Protein AF-0000000078266467 (afdb_homodimer)

Nearest PDB structures (foldseek):
  6rvz-assembly1_A  TM=5.911E-01  e=1.917E-14  Homo sapiens
  7ax1-assembly1_A  TM=6.510E-01  e=7.847E-13  Homo sapiens
  6rw0-assembly1_A  TM=5.484E-01  e=8.777E-14  Homo sapiens
  8j2f-assembly1_B  TM=6.437E-01  e=7.528E-11  Homo sapiens
  9dp4-assembly2_B  TM=6.096E-01  e=1.593E-08  Homo sapiens

Solvent-accessible surface area (backbone atoms only — not comparable to full-atom values): 32450 Å² to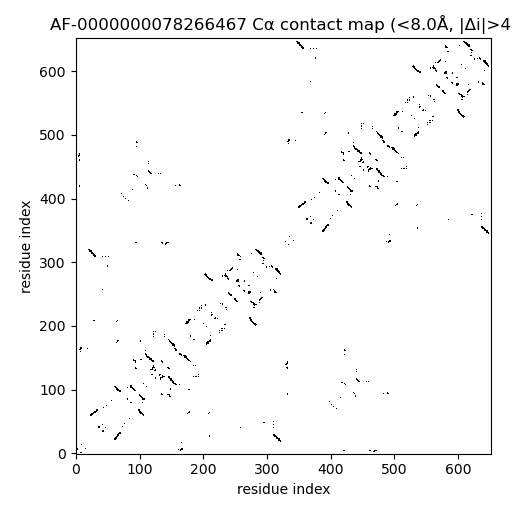tal; per-residue (Å²): 139,84,64,46,54,44,43,33,70,60,81,42,74,66,47,42,54,63,68,55,54,67,43,34,33,32,35,32,46,54,58,40,53,74,74,33,65,80,37,77,85,55,15,57,89,72,18,50,66,30,49,52,48,47,46,64,70,69,56,48,41,34,36,33,37,24,42,46,29,46,65,71,58,40,44,51,50,51,45,54,41,38,75,72,47,29,45,72,52,70,32,59,33,34,60,34,81,78,38,37,17,32,33,42,32,32,30,45,64,39,42,33,80,25,34,36,38,30,33,10,39,31,40,41,57,84,46,58,73,72,52,9,24,40,58,27,32,77,75,35,52,82,39,69,41,30,30,38,33,33,38,36,32,34,40,32,32,51,68,92,62,51,10,13,31,36,47,74,77,47,61,38,35,40,31,24,31,52,47,45,84,53,61,72,52,27,55,46,37,41,53,36,50,20,50,51,55,56,64,48,92,63,33,42,38,37,40,28,28,41,51,58,31,38,68,93,71,51,12,66,63,50,53,46,48,38,35,49,27,26,42,75,57,54,24,42,62,48,42,54,56,33,22,29,68,78,79,59,44,80,43,54,32,31,35,40,35,44,94,85,40,92,79,35,42,55,89,91,48,75,34,36,40,27,43,41,38,35,37,23,43,37,40,43,80,64,59,45,29,30,52,60,67,41,61,46,90,76,61,70,92,60,83,50,74,85,53,36,51,30,41,37,38,34,39,35,39,35,31,30,71,49,82,74,82,128,133,87,60,44,58,41,46,35,68,60,80,43,72,66,46,41,55,64,70,54,53,66,43,34,33,34,36,32,45,54,58,40,53,75,74,33,65,79,36,78,81,53,16,58,90,72,20,53,65,31,47,54,48,48,47,65,69,71,55,49,42,34,37,32,35,25,41,45,28,45,66,72,58,41,44,50,51,51,44,53,40,39,74,73,48,29,45,73,52,71,32,59,31,35,58,34,81,77,40,38,16,32,34,42,34,32,31,44,65,40,42,34,77,25,34,38,38,29,33,8,41,31,41,41,58,84,46,58,74,70,52,10,24,40,57,26,32,78,76,35,57,80,41,70,40,31,30,37,31,31,38,34,31,34,40,32,30,52,66,92,63,51,11,13,32,34,45,74,76,47,61,38,36,41,32,24,31,54,46,46,83,53,61,72,52,26,54,47,38,41,54,37,50,20,49,51,54,58,63,49,92,63,33,42,37,38,40,28,28,41,52,58,29,38,67,93,70,51,11,65,64,49,53,46,48,37,36,50,28,26,42,75,56,54,23,42,63,47,43,54,56,32,21,30,66,77,80,59,44,80,41,53,33,31,34,40,35,45,92,86,40,93,78,34,43,56,88,93,49,75,34,38,39,28,43,39,38,36,37,24,42,36,42,43,80,64,58,45,28,29,51,58,68,41,62,47,88,75,61,68,91,61,81,50,72,85,52,37,51,31,42,36,39,35,39,35,38,34,31,29,73,49,81,74,84,126

Organism: NCBI:txid1605721

Radius of gyration: 24.85 Å; Cα contacts (8 Å, |Δi|>4): 1658; chains: 2; bounding box: 68×70×61 Å

Secondary structure (DSSP, 8-state):
----TTEEE--SHHHHHHHT--EEEEEEE----GGGGGSTTT-GGGTHHHHHHHHHHH--SEEEEE----HHHHHHHHHHHHHTTEEEEEEESSSSTT--EEEEEEETTTEEEEEEEEEETTS-TTS-HHHHTS---SS-TT----EEEEEEEEEB--GGGTTPEEES--EEEEEEEE--SSHHHHHHHHHHHHHHHHH-SSS-EEEEEE----GGGTHHHHHHHHHHHHHHTT-EEE-SEEEETTT--EEE-SB---TT-TTPPPTTSPPB--EEEEE-TTEEEEEEEE------SSPPSS--GGG-SSSBPPEEEEEEEPPP--/----TTEEE--SHHHHHHHT--EEEEEEE----GGGGGSTTT-HHHHHHHHHHHHHHH--SEEEEE----HHHHHHHHHHHHHTTEEEEEEESSSSTT--EEEEEEETTTEEEEEEEEEETTS-TTS-HHHHTS---SS-TT----EEEEEEEEEB--GGGTTPEEES--EEEEEEEE--SSHHHHHHHHHHHHHHHHH-SSS-EEEEEE----GGGTHHHHHHHHHHHHHHTT-EEE-SEEEETTT--EEE-SB---TT-TTPPPTTSPPB--EEEEE-TTEEEEEEEE------SSPPSS--GGG-SSSBPPEEEEEEEPP---

pLDDT: mean 92.35, std 10.46, range [25.64, 99.0]

Foldseek 3Di:
DPPPPQEDECPDPVQVVQVFDWFKEKEDALAPAPVLCVDPLQRLVNQLVLVLVVCLVVVGQKYKYWQQWDPVSVVVNQVSCVVSQKHKDWDFQADDHRGIIIMMIGRNLFKDWDDKAWAFLQFCNPDPRVRRRHHDHPQDNPDSTWTKIKTKIWTFGGVVSPRHAYVVTDIAIEIEIEFDPPLRRLLSSLVSLLVVLLPDPDQRYKHKYQSVLFPVRCSVVSVVSNQVSQVVQVWGKDQQWAAAPVPRHIAGAWAQDEPPDPPHDDVVDHHGRRIMMIGGNQKDKDHKYWYQWLSDVVTDPDRDCSRHSHRTTMIMIIITGDDDDD/DPPPVQEDECDDPVSVVQLFDWFKEKEDALAPAPVLCVDPLQRLVNQLVLVLVVCLVVVGQKYKYWQQWDPVSVVVNQVSCVVSQKDKDWDFQADDHRGIIIMMIGRPLFKDWDDKAWAFLQFCNPDPRVRRRHHDHPQDNPDSTKTKIKTKIWTFGGVVSPRHAYVVTDIAIEIEIEFDPPLRRLLSSLVSLLVVLLPDPDQRYKHKYQSVLFPVRCSVVSVVSNQVSQVVQVWGKDQQWAAAPVPRHIAGAWAQDEPPDPPHDDVVDHHGRRIMMIGGNQKDKDHKYWYQWLSDVVTDPDRDCSRHSHRTTMIMIIITGDDDDD

InterPro domains:
  IPR005135 Endonuclease/exonuclease/phosphatase [PF03372] (26-312)
  IPR036691 Endonuclease/exonuclease/phosphatase superfamily [G3DSA:3.60.10.10] (23-321)
  IPR036691 Endonuclease/exonuclease/phosphatase superfamily [SSF56219] (25-319)

Sequence (652 aa):
MQNQNLHAYVDTPQAEALADAPIVLMQWNVDDAVREEQFEQSRWANRIDRILAYIALVRPAILCLEEVTQRAHRTQLIAGLSALGYDSTYGRRNSTPGATSNLIAWDASRFYLCWTENVQLLGEPEGDRDVRTLPADNVNAAGWGCNLLVARLAECAPPELGGRLWVPPRLITVGAAHFPIHIPSRNASFDALAQWIASQPGGDWIAAGDLNAFENQGGAQQVAKIAAAALEAGGTVVGEEGVSDQSRAPMRGTFFGFDHDRFRFPLGGPLDPLDYVAVGPAFEVGQVAFGTRSMLVPEPPEFSTTSLPSDHLPVIVTIARRPVPQMQNQNLHAYVDTPQAEALADAPIVLMQWNVDDAVREEQFEQSRWANRIDRILAYIALVRPAILCLEEVTQRAHRTQLIAGLSALGYDSTYGRRNSTPGATSNLIAWDASRFYLCWTENVQLLGEPEGDRDVRTLPADNVNAAGWGCNLLVARLAECAPPELGGRLWVPPRLITVGAAHFPIHIPSRNASFDALAQWIASQPGGDWIAAGDLNAFENQGGAQQVAKIAAAALEAGGTVVGEEGVSDQSRAPMRGTFFGFDHDRFRFPLGGPLDPLDYVAVGPAFEVGQVAFGTRSMLVPEPPEFSTTSLPSDHLPVIVTIARRPVPQ

Structure (mmCIF, N/CA/C/O backbone):
data_AF-0000000078266467-model_v1
#
loop_
_entity.id
_entity.type
_entity.pdbx_description
1 polymer Exonuclease-endonuclease-phosphatase
#
loop_
_atom_site.group_PDB
_atom_site.id
_atom_site.type_symbol
_atom_site.label_atom_id
_atom_site.label_alt_id
_atom_site.label_comp_id
_atom_site.label_asym_id
_atom_site.label_entity_id
_atom_site.label_seq_id
_atom_site.pdbx_PDB_ins_code
_atom_site.Cartn_x
_atom_site.Cartn_y
_atom_site.Cartn_z
_atom_site.occupancy
_atom_site.B_iso_or_equiv
_atom_site.auth_seq_id
_atom_site.auth_comp_id
_atom_site.auth_asym_id
_atom_site.auth_atom_id
_atom_site.pdbx_PDB_model_num
ATOM 1 N N . MET A 1 1 ? -33.531 -3.863 12.117 1 25.64 1 MET A N 1
ATOM 2 C CA . MET A 1 1 ? -33.094 -2.961 13.188 1 25.64 1 MET A CA 1
ATOM 3 C C . MET A 1 1 ? -31.625 -2.652 13.086 1 25.64 1 MET A C 1
ATOM 5 O O . MET A 1 1 ? -31.219 -1.487 13.109 1 25.64 1 MET A O 1
ATOM 9 N N . GLN A 1 2 ? -30.625 -3.629 13.516 1 33.38 2 GLN A N 1
ATOM 10 C CA . GLN A 1 2 ? -29.266 -3.551 14.023 1 33.38 2 GLN A CA 1
ATOM 11 C C . GLN A 1 2 ? -28.25 -3.457 12.883 1 33.38 2 GLN A C 1
ATOM 13 O O . GLN A 1 2 ? -27.469 -4.383 12.656 1 33.38 2 GLN A O 1
ATOM 18 N N . ASN A 1 3 ? -28.516 -3.197 11.68 1 41.91 3 ASN A N 1
ATOM 19 C CA . ASN A 1 3 ? -27.562 -2.924 10.617 1 41.91 3 ASN A CA 1
ATOM 20 C C . ASN A 1 3 ? -26.469 -1.958 11.086 1 41.91 3 ASN A C 1
ATOM 22 O O . ASN A 1 3 ? -26.734 -0.766 11.266 1 41.91 3 ASN A O 1
ATOM 26 N N . GLN A 1 4 ? -25.578 -2.414 11.867 1 54.97 4 GLN A N 1
ATOM 27 C CA . GLN A 1 4 ? -24.469 -1.522 12.195 1 54.97 4 GLN A CA 1
ATOM 28 C C . GLN A 1 4 ? -23.766 -1.014 10.938 1 54.97 4 GLN A C 1
ATOM 30 O O . GLN A 1 4 ? -23.609 -1.758 9.961 1 54.97 4 GLN A O 1
ATOM 35 N N . ASN A 1 5 ? -23.734 0.317 10.68 1 71.81 5 ASN A N 1
ATOM 36 C CA . ASN A 1 5 ? -23.5 1.114 9.477 1 71.81 5 ASN A CA 1
ATOM 37 C C . ASN A 1 5 ? -22.406 0.51 8.602 1 71.81 5 ASN A C 1
ATOM 39 O O . ASN A 1 5 ? -22.594 0.317 7.402 1 71.81 5 ASN A O 1
ATOM 43 N N . LEU A 1 6 ? -21.469 -0.157 9.273 1 90.69 6 LEU A N 1
ATOM 44 C CA . LEU A 1 6 ? -20.344 -0.593 8.438 1 90.69 6 LEU A CA 1
ATOM 45 C C . LEU A 1 6 ? -20.25 -2.115 8.406 1 90.69 6 LEU A C 1
ATOM 47 O O . LEU A 1 6 ? -19.297 -2.672 7.859 1 90.69 6 LEU A O 1
ATOM 51 N N . HIS A 1 7 ? -21.469 -2.863 8.891 1 89.38 7 HIS A N 1
ATOM 52 C CA . HIS A 1 7 ? -21.391 -4.316 9 1 89.38 7 HIS A CA 1
ATOM 53 C C . HIS A 1 7 ? -22.625 -4.977 8.398 1 89.38 7 HIS A C 1
ATOM 55 O O . HIS A 1 7 ? -23.734 -4.477 8.547 1 89.38 7 HIS A O 1
ATOM 61 N N . ALA A 1 8 ? -22.359 -6.02 7.719 1 85.38 8 ALA A N 1
ATOM 62 C CA . ALA A 1 8 ? -23.406 -6.871 7.164 1 85.38 8 ALA A CA 1
ATOM 63 C C . ALA A 1 8 ? -23.391 -8.25 7.816 1 85.38 8 ALA A C 1
ATOM 65 O O . ALA A 1 8 ? -22.391 -8.969 7.73 1 85.38 8 ALA A O 1
ATOM 66 N N . TYR A 1 9 ? -24.5 -8.625 8.305 1 84 9 TYR A N 1
ATOM 67 C CA . TYR A 1 9 ? -24.578 -9.906 9.008 1 84 9 TYR A CA 1
ATOM 68 C C . TYR A 1 9 ? -24.969 -11.023 8.047 1 84 9 TYR A C 1
ATOM 70 O O . TYR A 1 9 ? -25.844 -10.836 7.191 1 84 9 TYR A O 1
ATOM 78 N N . VAL A 1 10 ? -24.281 -12.141 8.125 1 79.44 10 VAL A N 1
ATOM 79 C CA . VAL A 1 10 ? -24.609 -13.336 7.359 1 79.44 10 VAL A CA 1
ATOM 80 C C . VAL A 1 10 ? -25.719 -14.117 8.07 1 79.44 10 VAL A C 1
ATOM 82 O O . VAL A 1 10 ? -25.453 -15.086 8.781 1 79.44 10 VAL A O 1
ATOM 85 N N . ASP A 1 11 ? -26.969 -13.664 7.91 1 80.5 11 ASP A N 1
ATOM 86 C CA . ASP A 1 11 ? -28.031 -14.258 8.711 1 80.5 11 ASP A CA 1
ATOM 87 C C . ASP A 1 11 ? -29.109 -14.883 7.824 1 80.5 11 ASP A C 1
ATOM 89 O O . ASP A 1 11 ? -30.109 -15.406 8.328 1 80.5 11 ASP A O 1
ATOM 93 N N . THR A 1 12 ? -28.906 -14.75 6.578 1 81 12 THR A N 1
ATOM 94 C CA . THR A 1 12 ? -29.828 -15.359 5.629 1 81 12 THR A CA 1
ATOM 95 C C . THR A 1 12 ? -29.078 -16.281 4.672 1 81 12 THR A C 1
ATOM 97 O O . THR A 1 12 ? -27.906 -16.078 4.391 1 81 12 THR A O 1
ATOM 100 N N . PRO A 1 13 ? -29.797 -17.328 4.219 1 81.62 13 PRO A N 1
ATOM 101 C CA . PRO A 1 13 ? -29.156 -18.219 3.232 1 81.62 13 PRO A CA 1
ATOM 102 C C . PRO A 1 13 ? -28.609 -17.453 2.023 1 81.62 13 PRO A C 1
ATOM 104 O O . PRO A 1 13 ? -27.562 -17.828 1.485 1 81.62 13 PRO A O 1
ATOM 107 N N . GLN A 1 14 ? -29.297 -16.484 1.641 1 80.75 14 GLN A N 1
ATOM 108 C CA . GLN A 1 14 ? -28.844 -15.695 0.504 1 80.75 14 GLN A CA 1
ATOM 109 C C . GLN A 1 14 ? -27.531 -14.984 0.813 1 80.75 14 GLN A C 1
ATOM 111 O O . GLN A 1 14 ? -26.609 -14.984 -0.006 1 80.75 14 GLN A O 1
ATOM 116 N N . ALA A 1 15 ? -27.5 -14.344 1.937 1 81.44 15 ALA A N 1
ATOM 117 C CA . ALA A 1 15 ? -26.266 -13.672 2.357 1 81.44 15 ALA A CA 1
ATOM 118 C C . ALA A 1 15 ? -25.125 -14.672 2.498 1 81.44 15 ALA A C 1
ATOM 120 O O . ALA A 1 15 ? -23.984 -14.359 2.154 1 81.44 15 ALA A O 1
ATOM 121 N N . GLU A 1 16 ? -25.484 -15.805 2.896 1 81.88 16 GLU A N 1
ATOM 122 C CA . GLU A 1 16 ? -24.484 -16.859 3.039 1 81.88 16 GLU A CA 1
ATOM 123 C C . GLU A 1 16 ? -23.938 -17.281 1.681 1 81.88 16 GLU A C 1
ATOM 125 O O . GLU A 1 16 ? -22.734 -17.484 1.529 1 81.88 16 GLU A O 1
ATOM 130 N N . ALA A 1 17 ? -24.844 -17.484 0.821 1 83.69 17 ALA A N 1
ATOM 131 C CA . ALA A 1 17 ? -24.438 -17.859 -0.528 1 83.69 17 ALA A CA 1
ATOM 132 C C . ALA A 1 17 ? -23.531 -16.797 -1.153 1 83.69 17 ALA A C 1
ATOM 134 O O . ALA A 1 17 ? -22.547 -17.125 -1.827 1 83.69 17 ALA A O 1
ATOM 135 N N . LEU A 1 18 ? -23.828 -15.562 -0.965 1 83.94 18 LEU A N 1
ATOM 136 C CA . LEU A 1 18 ? -23.031 -14.461 -1.49 1 83.94 18 LEU A CA 1
ATOM 137 C C . LEU A 1 18 ? -21.656 -14.422 -0.837 1 83.94 18 LEU A C 1
ATOM 139 O O . LEU A 1 18 ? -20.641 -14.195 -1.513 1 83.94 18 LEU A O 1
ATOM 143 N N . ALA A 1 19 ? -21.656 -14.703 0.346 1 84.31 19 ALA A N 1
ATOM 144 C CA . ALA A 1 19 ? -20.406 -14.68 1.099 1 84.31 19 ALA A CA 1
ATOM 145 C C . ALA A 1 19 ? -19.5 -15.844 0.695 1 84.31 19 ALA A C 1
ATOM 147 O O . ALA A 1 19 ? -18.281 -15.734 0.752 1 84.31 19 ALA A O 1
ATOM 148 N N . ASP A 1 20 ? -20.094 -16.891 0.194 1 87.69 20 ASP A N 1
ATOM 149 C CA . ASP A 1 20 ? -19.344 -18.109 -0.048 1 87.69 20 ASP A CA 1
ATOM 150 C C . ASP A 1 20 ? -18.922 -18.219 -1.515 1 87.69 20 ASP A C 1
ATOM 152 O O . ASP A 1 20 ? -18.469 -19.281 -1.957 1 87.69 20 ASP A O 1
ATOM 156 N N . ALA A 1 21 ? -19.078 -17.141 -2.229 1 91.62 21 ALA A N 1
ATOM 157 C CA . ALA A 1 21 ? -18.625 -17.156 -3.617 1 91.62 21 ALA A CA 1
ATOM 158 C C . ALA A 1 21 ? -17.141 -17.5 -3.701 1 91.62 21 ALA A C 1
ATOM 160 O O . ALA A 1 21 ? -16.344 -17.047 -2.877 1 91.62 21 ALA A O 1
ATOM 161 N N . PRO A 1 22 ? -16.781 -18.359 -4.648 1 96.69 22 PRO A N 1
ATOM 162 C CA . PRO A 1 22 ? -15.375 -18.734 -4.777 1 96.69 22 PRO A CA 1
ATOM 163 C C . PRO A 1 22 ? -14.461 -17.531 -5.023 1 96.69 22 PRO A C 1
ATOM 165 O O . PRO A 1 22 ? -14.922 -16.5 -5.5 1 96.69 22 PRO A O 1
ATOM 168 N N . ILE A 1 23 ? -13.258 -17.672 -4.648 1 98.19 23 ILE A N 1
ATOM 169 C CA . ILE A 1 23 ? -12.211 -16.672 -4.871 1 98.19 23 ILE A CA 1
ATOM 170 C C . ILE A 1 23 ? -11.266 -17.156 -5.969 1 98.19 23 ILE A C 1
ATOM 172 O O . ILE A 1 23 ? -10.602 -18.188 -5.816 1 98.19 23 ILE A O 1
ATOM 176 N N . VAL A 1 24 ? -11.227 -16.438 -7.059 1 98.81 24 VAL A N 1
ATOM 177 C CA . VAL A 1 24 ? -10.281 -16.75 -8.125 1 98.81 24 VAL A CA 1
ATOM 178 C C . VAL A 1 24 ? -8.969 -16 -7.891 1 98.81 24 VAL A C 1
ATOM 180 O O . VAL A 1 24 ? -8.961 -14.773 -7.773 1 98.81 24 VAL A O 1
ATOM 183 N N . LEU A 1 25 ? -7.902 -16.734 -7.809 1 98.88 25 LEU A N 1
ATOM 184 C CA . LEU A 1 25 ? -6.559 -16.188 -7.637 1 98.88 25 LEU A CA 1
ATOM 185 C C . LEU A 1 25 ? -5.777 -16.25 -8.945 1 98.88 25 LEU A C 1
ATOM 187 O O . LEU A 1 25 ? -5.93 -17.188 -9.727 1 98.88 25 LEU A O 1
ATOM 191 N N . MET A 1 26 ? -4.934 -15.234 -9.164 1 98.94 26 MET A N 1
ATOM 192 C CA . MET A 1 26 ? -3.959 -15.281 -10.25 1 98.94 26 MET A CA 1
ATOM 193 C C . MET A 1 26 ? -2.551 -15.023 -9.727 1 98.94 26 MET A C 1
ATOM 195 O O . MET A 1 26 ? -2.293 -14 -9.094 1 98.94 26 MET A O 1
ATOM 199 N N . GLN A 1 27 ? -1.711 -15.945 -9.867 1 98.94 27 GLN A N 1
ATOM 200 C CA . GLN A 1 27 ? -0.272 -15.812 -9.656 1 98.94 27 GLN A CA 1
ATOM 201 C C . GLN A 1 27 ? 0.461 -15.656 -10.984 1 98.94 27 GLN A C 1
ATOM 203 O O . GLN A 1 27 ? 0.315 -16.484 -11.883 1 98.94 27 GLN A O 1
ATOM 208 N N . TRP A 1 28 ? 1.307 -14.492 -11.141 1 98.88 28 TRP A N 1
ATOM 209 C CA . TRP A 1 28 ? 1.872 -14.266 -12.461 1 98.88 28 TRP A CA 1
ATOM 210 C C . TRP A 1 28 ? 3.119 -13.391 -12.383 1 98.88 28 TRP A C 1
ATOM 212 O O . TRP A 1 28 ? 3.053 -12.242 -11.93 1 98.88 28 TRP A O 1
ATOM 222 N N . ASN A 1 29 ? 4.25 -13.93 -12.773 1 98.62 29 ASN A N 1
ATOM 223 C CA . ASN A 1 29 ? 5.391 -13.086 -13.109 1 98.62 29 ASN A CA 1
ATOM 224 C C . ASN A 1 29 ? 5.184 -12.359 -14.438 1 98.62 29 ASN A C 1
ATOM 226 O O . ASN A 1 29 ? 5.125 -12.992 -15.492 1 98.62 29 ASN A O 1
ATOM 230 N N . VAL A 1 30 ? 5.172 -11.008 -14.414 1 97.88 30 VAL A N 1
ATOM 231 C CA . VAL A 1 30 ? 4.793 -10.266 -15.609 1 97.88 30 VAL A CA 1
ATOM 232 C C . VAL A 1 30 ? 6.043 -9.812 -16.359 1 97.88 30 VAL A C 1
ATOM 234 O O . VAL A 1 30 ? 5.953 -9.141 -17.391 1 97.88 30 VAL A O 1
ATOM 237 N N . ASP A 1 31 ? 7.184 -10.086 -15.945 1 94.88 31 ASP A N 1
ATOM 238 C CA . ASP A 1 31 ? 8.5 -9.883 -16.547 1 94.88 31 ASP A CA 1
ATOM 239 C C . ASP A 1 31 ? 8.68 -8.438 -17 1 94.88 31 ASP A C 1
ATOM 241 O O . ASP A 1 31 ? 8.773 -8.164 -18.203 1 94.88 31 ASP A O 1
ATOM 245 N N . ASP A 1 32 ? 8.914 -7.578 -16.109 1 95.56 32 ASP A N 1
ATOM 246 C CA . ASP A 1 32 ? 9.242 -6.18 -16.391 1 95.56 32 ASP A CA 1
ATOM 247 C C . ASP A 1 32 ? 10.727 -5.906 -16.125 1 95.56 32 ASP A C 1
ATOM 249 O O . ASP A 1 32 ? 11.078 -4.867 -15.57 1 95.56 32 ASP A O 1
ATOM 253 N N . ALA A 1 33 ? 11.531 -6.828 -16.5 1 91.94 33 ALA A N 1
ATOM 254 C CA . ALA A 1 33 ? 12.977 -6.645 -16.406 1 91.94 33 ALA A CA 1
ATOM 255 C C . ALA A 1 33 ? 13.469 -5.594 -17.391 1 91.94 33 ALA A C 1
ATOM 257 O O . ALA A 1 33 ? 12.984 -5.527 -18.531 1 91.94 33 ALA A O 1
ATOM 258 N N . VAL A 1 34 ? 14.453 -4.82 -17.016 1 92.25 34 VAL A N 1
ATOM 259 C CA . VAL A 1 34 ? 14.977 -3.734 -17.828 1 92.25 34 VAL A CA 1
ATOM 260 C C . VAL A 1 34 ? 15.523 -4.297 -19.141 1 92.25 34 VAL A C 1
ATOM 262 O O . VAL A 1 34 ? 15.367 -3.686 -20.203 1 92.25 34 VAL A O 1
ATOM 265 N N . ARG A 1 35 ? 16.172 -5.41 -19.125 1 91.12 35 ARG A N 1
ATOM 266 C CA . ARG A 1 35 ? 16.797 -6.016 -20.297 1 91.12 35 ARG A CA 1
ATOM 267 C C . ARG A 1 35 ? 15.781 -6.254 -21.391 1 91.12 35 ARG A C 1
ATOM 269 O O . ARG A 1 35 ? 16.125 -6.242 -22.578 1 91.12 35 ARG A O 1
ATOM 276 N N . GLU A 1 36 ? 14.531 -6.445 -21.016 1 90.81 36 GLU A N 1
ATOM 277 C CA . GLU A 1 36 ? 13.492 -6.758 -22 1 90.81 36 GLU A CA 1
ATOM 278 C C . GLU A 1 36 ? 13.266 -5.59 -22.953 1 90.81 36 GLU A C 1
ATOM 280 O O . GLU A 1 36 ? 12.758 -5.777 -24.062 1 90.81 36 GLU A O 1
ATOM 285 N N . GLU A 1 37 ? 13.656 -4.41 -22.578 1 93.56 37 GLU A N 1
ATOM 286 C CA . GLU A 1 37 ? 13.438 -3.225 -23.406 1 93.56 37 GLU A CA 1
ATOM 287 C C . GLU A 1 37 ? 14.297 -3.271 -24.672 1 93.56 37 GLU A C 1
ATOM 289 O O . GLU A 1 37 ? 14.047 -2.525 -25.625 1 93.56 37 GLU A O 1
ATOM 294 N N . GLN A 1 38 ? 15.289 -4.145 -24.703 1 93 38 GLN A N 1
ATOM 295 C CA . GLN A 1 38 ? 16.203 -4.242 -25.844 1 93 38 GLN A CA 1
ATOM 296 C C . GLN A 1 38 ? 15.594 -5.066 -26.969 1 93 38 GLN A C 1
ATOM 298 O O . GLN A 1 38 ? 16.109 -5.074 -28.094 1 93 38 GLN A O 1
ATOM 303 N N . PHE A 1 39 ? 14.531 -5.781 -26.656 1 89.56 39 PHE A N 1
ATOM 304 C CA . PHE A 1 39 ? 13.898 -6.672 -27.625 1 89.56 39 PHE A CA 1
ATOM 305 C C . PHE A 1 39 ? 12.477 -6.223 -27.938 1 89.56 39 PHE A C 1
ATOM 307 O O . PHE A 1 39 ? 11.672 -6.031 -27.016 1 89.56 39 PHE A O 1
ATOM 314 N N . GLU A 1 40 ? 12.148 -6.125 -29.172 1 86.25 40 GLU A N 1
ATOM 315 C CA . GLU A 1 40 ? 10.844 -5.621 -29.594 1 86.25 40 GLU A CA 1
ATOM 316 C C . GLU A 1 40 ? 9.711 -6.488 -29.047 1 86.25 40 GLU A C 1
ATOM 318 O O . GLU A 1 40 ? 8.711 -5.969 -28.547 1 86.25 40 GLU A O 1
ATOM 323 N N . GLN A 1 41 ? 9.852 -7.715 -29.109 1 82.69 41 GLN A N 1
ATOM 324 C CA . GLN A 1 41 ? 8.797 -8.656 -28.719 1 82.69 41 GLN A CA 1
ATOM 325 C C . GLN A 1 41 ? 8.523 -8.586 -27.219 1 82.69 41 GLN A C 1
ATOM 327 O O . GLN A 1 41 ? 7.383 -8.734 -26.781 1 82.69 41 GLN A O 1
ATOM 332 N N . SER A 1 42 ? 9.562 -8.344 -26.438 1 89.12 42 SER A N 1
ATOM 333 C CA . SER A 1 42 ? 9.398 -8.438 -24.984 1 89.12 42 SER A CA 1
ATOM 334 C C . SER A 1 42 ? 9.375 -7.051 -24.344 1 89.12 42 SER A C 1
ATOM 336 O O . SER A 1 42 ? 9.328 -6.934 -23.125 1 89.12 42 SER A O 1
ATOM 338 N N . ARG A 1 43 ? 9.328 -6.043 -25.172 1 93.25 43 ARG A N 1
ATOM 339 C CA . ARG A 1 43 ? 9.234 -4.684 -24.656 1 93.25 43 ARG A CA 1
ATOM 340 C C . ARG A 1 43 ? 7.926 -4.48 -23.906 1 93.25 43 ARG A C 1
ATOM 342 O O . ARG A 1 43 ? 6.867 -4.938 -24.344 1 93.25 43 ARG A O 1
ATOM 349 N N . TRP A 1 44 ? 8.016 -3.811 -22.766 1 96.25 44 TRP A N 1
ATOM 350 C CA . TRP A 1 44 ? 6.867 -3.611 -21.891 1 96.25 44 TRP A CA 1
ATOM 351 C C . TRP A 1 44 ? 5.715 -2.955 -22.641 1 96.25 44 TRP A C 1
ATOM 353 O O . TRP A 1 44 ? 4.57 -3.408 -22.562 1 96.25 44 TRP A O 1
ATOM 363 N N . ALA A 1 45 ? 6 -1.918 -23.422 1 95.25 45 ALA A N 1
ATOM 364 C CA . ALA A 1 45 ? 4.988 -1.144 -24.141 1 95.25 45 ALA A CA 1
ATOM 365 C C . ALA A 1 45 ? 4.199 -2.027 -25.109 1 95.25 45 ALA A C 1
ATOM 367 O O . ALA A 1 45 ? 3.037 -1.746 -25.406 1 95.25 45 ALA A O 1
ATOM 368 N N . ASN A 1 46 ? 4.77 -3.119 -25.531 1 92.88 46 ASN A N 1
ATOM 369 C CA . ASN A 1 46 ? 4.113 -4.012 -26.484 1 92.88 46 ASN A CA 1
ATOM 370 C C . ASN A 1 46 ? 3.346 -5.121 -25.766 1 92.88 46 ASN A C 1
ATOM 372 O O . ASN A 1 46 ? 2.623 -5.887 -26.406 1 92.88 46 ASN A O 1
ATOM 376 N N . ARG A 1 47 ? 3.486 -5.188 -24.453 1 94.81 47 ARG A N 1
ATOM 377 C CA . ARG A 1 47 ? 2.918 -6.332 -23.75 1 94.81 47 ARG A CA 1
ATOM 378 C C . ARG A 1 47 ? 1.882 -5.887 -22.719 1 94.81 47 ARG A C 1
ATOM 380 O O . ARG A 1 47 ? 0.952 -6.633 -22.406 1 94.81 47 ARG A O 1
ATOM 387 N N . ILE A 1 48 ? 1.969 -4.684 -22.203 1 97.38 48 ILE A N 1
ATOM 388 C CA . ILE A 1 48 ? 1.188 -4.242 -21.062 1 97.38 48 ILE A CA 1
ATOM 389 C C . ILE A 1 48 ? -0.301 -4.297 -21.391 1 97.38 48 ILE A C 1
ATOM 391 O O . ILE A 1 48 ? -1.114 -4.719 -20.562 1 97.38 48 ILE A O 1
ATOM 395 N N . ASP A 1 49 ? -0.678 -3.912 -22.578 1 96.88 49 ASP A N 1
ATOM 396 C CA . ASP A 1 49 ? -2.088 -3.953 -22.953 1 96.88 49 ASP A CA 1
ATOM 397 C C . ASP A 1 49 ? -2.613 -5.387 -22.953 1 96.88 49 ASP A C 1
ATOM 399 O O . ASP A 1 49 ? -3.758 -5.633 -22.562 1 96.88 49 ASP A O 1
ATOM 403 N N . ARG A 1 50 ? -1.829 -6.305 -23.406 1 96.19 50 ARG A N 1
ATOM 404 C CA . ARG A 1 50 ? -2.229 -7.707 -23.438 1 96.19 50 ARG A CA 1
ATOM 405 C C . ARG A 1 50 ? -2.275 -8.305 -22.031 1 96.19 50 ARG A C 1
ATOM 407 O O . ARG A 1 50 ? -3.129 -9.141 -21.75 1 96.19 50 ARG A O 1
ATOM 414 N N . ILE A 1 51 ? -1.356 -7.914 -21.172 1 98.06 51 ILE A N 1
ATOM 415 C CA . ILE A 1 51 ? -1.38 -8.328 -19.766 1 98.06 51 ILE A CA 1
ATOM 416 C C . ILE A 1 51 ? -2.688 -7.875 -19.125 1 98.06 51 ILE A C 1
ATOM 418 O O . ILE A 1 51 ? -3.396 -8.68 -18.516 1 98.06 51 ILE A O 1
ATOM 422 N N . LEU A 1 52 ? -3.035 -6.617 -19.312 1 98.69 52 LEU A N 1
ATOM 423 C CA . LEU A 1 52 ? -4.254 -6.062 -18.734 1 98.69 52 LEU A CA 1
ATOM 424 C C . LEU A 1 52 ? -5.492 -6.695 -19.359 1 98.69 52 LEU A C 1
ATOM 426 O O . LEU A 1 52 ? -6.488 -6.938 -18.672 1 98.69 52 LEU A O 1
ATOM 430 N N . ALA A 1 53 ? -5.438 -6.961 -20.625 1 98 53 ALA A N 1
ATOM 431 C CA . ALA A 1 53 ? -6.559 -7.609 -21.297 1 98 53 ALA A CA 1
ATOM 432 C C . ALA A 1 53 ? -6.809 -9 -20.734 1 98 53 ALA A C 1
ATOM 434 O O . ALA A 1 53 ? -7.961 -9.406 -20.562 1 98 53 ALA A O 1
ATOM 435 N N . TYR A 1 54 ? -5.73 -9.711 -20.531 1 97.88 54 TYR A N 1
ATOM 436 C CA . TYR A 1 54 ? -5.895 -11.055 -19.969 1 97.88 54 TYR A CA 1
ATOM 437 C C . TYR A 1 54 ? -6.484 -10.992 -18.562 1 97.88 54 TYR A C 1
ATOM 439 O O . TYR A 1 54 ? -7.359 -11.789 -18.219 1 97.88 54 TYR A O 1
ATOM 447 N N . ILE A 1 55 ? -6.008 -10.086 -17.734 1 98.81 55 ILE A N 1
ATOM 448 C CA . ILE A 1 55 ? -6.551 -9.898 -16.391 1 98.81 55 ILE A CA 1
ATOM 449 C C . ILE A 1 55 ? -8.031 -9.547 -16.484 1 98.81 55 ILE A C 1
ATOM 451 O O . ILE A 1 55 ? -8.844 -10.047 -15.703 1 98.81 55 ILE A O 1
ATOM 455 N N . ALA A 1 56 ? -8.406 -8.711 -17.406 1 98.75 56 ALA A N 1
ATOM 456 C CA . ALA A 1 56 ? -9.797 -8.312 -17.609 1 98.75 56 ALA A CA 1
ATOM 457 C C . ALA A 1 56 ? -10.656 -9.508 -18 1 98.75 56 ALA A C 1
ATOM 459 O O . ALA A 1 56 ? -11.836 -9.578 -17.656 1 98.75 56 ALA A O 1
ATOM 460 N N . LEU A 1 57 ? -10.07 -10.383 -18.797 1 98 57 LEU A N 1
ATOM 461 C CA . LEU A 1 57 ? -10.781 -11.578 -19.234 1 98 57 LEU A CA 1
ATOM 462 C C . LEU A 1 57 ? -11.039 -12.516 -18.062 1 98 57 LEU A C 1
ATOM 464 O O . LEU A 1 57 ? -12.164 -13 -17.891 1 98 57 LEU A O 1
ATOM 468 N N . VAL A 1 58 ? -10.016 -12.812 -17.266 1 98.38 58 VAL A N 1
ATOM 469 C CA . VAL A 1 58 ? -10.086 -13.797 -16.188 1 98.38 58 VAL A CA 1
ATOM 470 C C . VAL A 1 58 ? -10.844 -13.219 -15 1 98.38 58 VAL A C 1
ATOM 472 O O . VAL A 1 58 ? -11.562 -13.938 -14.305 1 98.38 58 VAL A O 1
ATOM 475 N N . ARG A 1 59 ? -10.656 -11.953 -14.688 1 98.25 59 ARG A N 1
ATOM 476 C CA . ARG A 1 59 ? -11.234 -11.203 -13.578 1 98.25 59 ARG A CA 1
ATOM 477 C C . ARG A 1 59 ? -10.938 -11.875 -12.25 1 98.25 59 ARG A C 1
ATOM 479 O O . ARG A 1 59 ? -11.852 -12.141 -11.461 1 98.25 59 ARG A O 1
ATOM 486 N N . PRO A 1 60 ? -9.664 -12.148 -11.977 1 98.88 60 PRO A N 1
ATOM 487 C CA . PRO A 1 60 ? -9.344 -12.703 -10.656 1 98.88 60 PRO A CA 1
ATOM 488 C C . PRO A 1 60 ? -9.727 -11.773 -9.516 1 98.88 60 PRO A C 1
ATOM 490 O O . PRO A 1 60 ? -9.695 -10.547 -9.672 1 98.88 60 PRO A O 1
ATOM 493 N N . ALA A 1 61 ? -10.102 -12.352 -8.328 1 98.69 61 ALA A N 1
ATOM 494 C CA . ALA A 1 61 ? -10.414 -11.555 -7.145 1 98.69 61 ALA A CA 1
ATOM 495 C C . ALA A 1 61 ? -9.141 -11.047 -6.477 1 98.69 61 ALA A C 1
ATOM 497 O O . ALA A 1 61 ? -9.141 -9.969 -5.867 1 98.69 61 ALA A O 1
ATOM 498 N N . ILE A 1 62 ? -8.125 -11.82 -6.543 1 98.94 62 ILE A N 1
ATOM 499 C CA . ILE A 1 62 ? -6.828 -11.469 -5.98 1 98.94 62 ILE A CA 1
ATOM 500 C C . ILE A 1 62 ? -5.723 -11.82 -6.977 1 98.94 62 ILE A C 1
ATOM 502 O O . ILE A 1 62 ? -5.758 -12.875 -7.609 1 98.94 62 ILE A O 1
ATOM 506 N N . LEU A 1 63 ? -4.738 -10.891 -7.145 1 98.94 63 LEU A N 1
ATOM 507 C CA . LEU A 1 63 ? -3.572 -11.078 -8 1 98.94 63 LEU A CA 1
ATOM 508 C C . LEU A 1 63 ? -2.283 -10.984 -7.188 1 98.94 63 LEU A C 1
ATOM 510 O O . LEU A 1 63 ? -2.148 -10.109 -6.328 1 98.94 63 LEU A O 1
ATOM 514 N N . CYS A 1 64 ? -1.421 -11.898 -7.402 1 98.94 64 CYS A N 1
ATOM 515 C CA . CYS A 1 64 ? -0.025 -11.805 -6.988 1 98.94 64 CYS A CA 1
ATOM 516 C C . CYS A 1 64 ? 0.896 -11.688 -8.195 1 98.94 64 CYS A C 1
ATOM 518 O O . CYS A 1 64 ? 1.012 -12.633 -8.984 1 98.94 64 CYS A O 1
ATOM 520 N N . LEU A 1 65 ? 1.589 -10.523 -8.359 1 98.94 65 LEU A N 1
ATOM 521 C CA . LEU A 1 65 ? 2.406 -10.242 -9.531 1 98.94 65 LEU A CA 1
ATOM 522 C C . LEU A 1 65 ? 3.859 -10 -9.141 1 98.94 65 LEU A C 1
ATOM 524 O O . LEU A 1 65 ? 4.137 -9.375 -8.117 1 98.94 65 LEU A O 1
ATOM 528 N N . GLU A 1 66 ? 4.75 -10.562 -9.938 1 98.69 66 GLU A N 1
ATOM 529 C CA . GLU A 1 66 ? 6.18 -10.391 -9.695 1 98.69 66 GLU A CA 1
ATOM 530 C C . GLU A 1 66 ? 6.859 -9.719 -10.891 1 98.69 66 GLU A C 1
ATOM 532 O O . GLU A 1 66 ? 6.266 -9.609 -11.969 1 98.69 66 GLU A O 1
ATOM 537 N N . GLU A 1 67 ? 8.102 -9.25 -10.664 1 98 67 GLU A N 1
ATOM 538 C CA . GLU A 1 67 ? 8.945 -8.523 -11.609 1 98 67 GLU A CA 1
ATOM 539 C C . GLU A 1 67 ? 8.258 -7.258 -12.109 1 98 67 GLU A C 1
ATOM 541 O O . GLU A 1 67 ? 8.25 -6.98 -13.305 1 98 67 GLU A O 1
ATOM 546 N N . VAL A 1 68 ? 7.57 -6.664 -11.195 1 97.88 68 VAL A N 1
ATOM 547 C CA . VAL A 1 68 ? 7.109 -5.293 -11.398 1 97.88 68 VAL A CA 1
ATOM 548 C C . VAL A 1 68 ? 8.227 -4.316 -11.047 1 97.88 68 VAL A C 1
ATOM 550 O O . VAL A 1 68 ? 8.281 -3.807 -9.922 1 97.88 68 VAL A O 1
ATOM 553 N N . THR A 1 69 ? 9.039 -3.988 -12.023 1 96.12 69 THR A N 1
ATOM 554 C CA . THR A 1 69 ? 10.375 -3.504 -11.695 1 96.12 69 THR A CA 1
ATOM 555 C C . THR A 1 69 ? 10.484 -2.004 -11.945 1 96.12 69 THR A C 1
ATOM 557 O O . THR A 1 69 ? 10.789 -1.233 -11.039 1 96.12 69 THR A O 1
ATOM 560 N N . GLN A 1 70 ? 10.25 -1.604 -13.141 1 96.69 70 GLN A N 1
ATOM 561 C CA . GLN A 1 70 ? 10.469 -0.21 -13.516 1 96.69 70 GLN A CA 1
ATOM 562 C C . GLN A 1 70 ? 9.328 0.676 -13.016 1 96.69 70 GLN A C 1
ATOM 564 O O . GLN A 1 70 ? 8.156 0.386 -13.266 1 96.69 70 GLN A O 1
ATOM 569 N N . ARG A 1 71 ? 9.641 1.766 -12.383 1 95.88 71 ARG A N 1
ATOM 570 C CA . ARG A 1 71 ? 8.672 2.623 -11.703 1 95.88 71 ARG A CA 1
ATOM 571 C C . ARG A 1 71 ? 7.57 3.072 -12.664 1 95.88 71 ARG A C 1
ATOM 573 O O . ARG A 1 71 ? 6.387 3.004 -12.328 1 95.88 71 ARG A O 1
ATOM 580 N N . ALA A 1 72 ? 8 3.551 -13.805 1 96.19 72 ALA A N 1
ATOM 581 C CA . ALA A 1 72 ? 7.012 4.031 -14.766 1 96.19 72 ALA A CA 1
ATOM 582 C C . ALA A 1 72 ? 6.074 2.908 -15.195 1 96.19 72 ALA A C 1
ATOM 584 O O . ALA A 1 72 ? 4.871 3.123 -15.352 1 96.19 72 ALA A O 1
ATOM 585 N N . HIS A 1 73 ? 6.609 1.715 -15.438 1 98.19 73 HIS A N 1
ATOM 586 C CA . HIS A 1 73 ? 5.809 0.561 -15.836 1 98.19 73 HIS A CA 1
ATOM 587 C C . HIS A 1 73 ? 4.875 0.124 -14.719 1 98.19 73 HIS A C 1
ATOM 589 O O . HIS A 1 73 ? 3.711 -0.204 -14.961 1 98.19 73 HIS A O 1
ATOM 595 N N . ARG A 1 74 ? 5.395 0.111 -13.5 1 98 74 ARG A N 1
ATOM 596 C CA . ARG A 1 74 ? 4.566 -0.19 -12.336 1 98 74 ARG A CA 1
ATOM 597 C C . ARG A 1 74 ? 3.371 0.756 -12.258 1 98 74 ARG A C 1
ATOM 599 O O . ARG A 1 74 ? 2.246 0.322 -12 1 98 74 ARG A O 1
ATOM 606 N N . THR A 1 75 ? 3.65 1.998 -12.445 1 97.56 75 THR A N 1
ATOM 607 C CA . THR A 1 75 ? 2.602 3.012 -12.414 1 97.56 75 THR A CA 1
ATOM 608 C C . THR A 1 75 ? 1.549 2.738 -13.484 1 97.56 75 THR A C 1
ATOM 610 O O . THR A 1 75 ? 0.349 2.84 -13.219 1 97.56 75 THR A O 1
ATOM 613 N N . GLN A 1 76 ? 2.004 2.439 -14.648 1 98.06 76 GLN A N 1
ATOM 614 C CA . GLN A 1 76 ? 1.096 2.102 -15.734 1 98.06 76 GLN A CA 1
ATOM 615 C C . GLN A 1 76 ? 0.255 0.876 -15.391 1 98.06 76 GLN A C 1
ATOM 617 O O . GLN A 1 76 ? -0.951 0.853 -15.641 1 98.06 76 GLN A O 1
ATOM 622 N N . LEU A 1 77 ? 0.91 -0.144 -14.883 1 98.69 77 LEU A N 1
ATOM 623 C CA . LEU A 1 77 ? 0.216 -1.362 -14.484 1 98.69 77 LEU A CA 1
ATOM 624 C C . LEU A 1 77 ? -0.845 -1.062 -13.43 1 98.69 77 LEU A C 1
ATOM 626 O O . LEU A 1 77 ? -1.988 -1.506 -13.547 1 98.69 77 LEU A O 1
ATOM 630 N N . ILE A 1 78 ? -0.484 -0.263 -12.445 1 98.5 78 ILE A N 1
ATOM 631 C CA . ILE A 1 78 ? -1.395 0.094 -11.359 1 98.5 78 ILE A CA 1
ATOM 632 C C . ILE A 1 78 ? -2.576 0.884 -11.922 1 98.5 78 ILE A C 1
ATOM 634 O O . ILE A 1 78 ? -3.723 0.656 -11.531 1 98.5 78 ILE A O 1
ATOM 638 N N . ALA A 1 79 ? -2.316 1.788 -12.797 1 98.31 79 ALA A N 1
ATOM 639 C CA . ALA A 1 79 ? -3.391 2.559 -13.422 1 98.31 79 ALA A CA 1
ATOM 640 C C . ALA A 1 79 ? -4.344 1.648 -14.188 1 98.31 79 ALA A C 1
ATOM 642 O O . ALA A 1 79 ? -5.562 1.807 -14.102 1 98.31 79 ALA A O 1
ATOM 643 N N . GLY A 1 80 ? -3.787 0.725 -14.969 1 98.69 80 GLY A N 1
ATOM 644 C CA . GLY A 1 80 ? -4.609 -0.225 -15.703 1 98.69 80 GLY A CA 1
ATOM 645 C C . GLY A 1 80 ? -5.453 -1.105 -14.797 1 98.69 80 GLY A C 1
ATOM 646 O O . GLY A 1 80 ? -6.633 -1.327 -15.062 1 98.69 80 GLY A O 1
ATOM 647 N N . LEU A 1 81 ? -4.836 -1.615 -13.75 1 98.81 81 LEU A N 1
ATOM 648 C CA . LEU A 1 81 ? -5.555 -2.434 -12.781 1 98.81 81 LEU A CA 1
ATOM 649 C C . LEU A 1 81 ? -6.676 -1.638 -12.117 1 98.81 81 LEU A C 1
ATOM 651 O O . LEU A 1 81 ? -7.777 -2.154 -11.93 1 98.81 81 LEU A O 1
ATOM 655 N N . SER A 1 82 ? -6.34 -0.405 -11.805 1 98.38 82 SER A N 1
ATOM 656 C CA . SER A 1 82 ? -7.348 0.461 -11.203 1 98.38 82 SER A CA 1
ATOM 657 C C . SER A 1 82 ? -8.547 0.636 -12.125 1 98.38 82 SER A C 1
ATOM 659 O O . SER A 1 82 ? -9.695 0.604 -11.672 1 98.38 82 SER A O 1
ATOM 661 N N . ALA A 1 83 ? -8.289 0.865 -13.359 1 98.12 83 ALA A N 1
ATOM 662 C CA . ALA A 1 83 ? -9.352 1.034 -14.344 1 98.12 83 ALA A CA 1
ATOM 663 C C . ALA A 1 83 ? -10.234 -0.211 -14.414 1 98.12 83 ALA A C 1
ATOM 665 O O . ALA A 1 83 ? -11.414 -0.125 -14.766 1 98.12 83 ALA A O 1
ATOM 666 N N . LEU A 1 84 ? -9.648 -1.357 -14.078 1 98.5 84 LEU A N 1
ATOM 667 C CA . LEU A 1 84 ? -10.391 -2.615 -14.094 1 98.5 84 LEU A CA 1
ATOM 668 C C . LEU A 1 84 ? -11.078 -2.854 -12.758 1 98.5 84 LEU A C 1
ATOM 670 O O . LEU A 1 84 ? -11.719 -3.891 -12.562 1 98.5 84 LEU A O 1
ATOM 674 N N . GLY A 1 85 ? -10.953 -1.949 -11.797 1 97.19 85 GLY A N 1
ATOM 675 C CA . GLY A 1 85 ? -11.664 -2.053 -10.531 1 97.19 85 GLY A CA 1
ATOM 676 C C . GLY A 1 85 ? -10.812 -2.639 -9.414 1 97.19 85 GLY A C 1
ATOM 677 O O . GLY A 1 85 ? -11.328 -3.039 -8.375 1 97.19 85 GLY A O 1
ATOM 678 N N . TYR A 1 86 ? -9.469 -2.674 -9.617 1 98.5 86 TYR A N 1
ATOM 679 C CA . TYR A 1 86 ? -8.594 -3.26 -8.609 1 98.5 86 TYR A CA 1
ATOM 680 C C . TYR A 1 86 ? -7.91 -2.174 -7.785 1 98.5 86 TYR A C 1
ATOM 682 O O . TYR A 1 86 ? -7.543 -1.122 -8.312 1 98.5 86 TYR A O 1
ATOM 690 N N . ASP A 1 87 ? -7.816 -2.389 -6.508 1 98.12 87 ASP A N 1
ATOM 691 C CA . ASP A 1 87 ? -6.801 -1.738 -5.688 1 98.12 87 ASP A CA 1
ATOM 692 C C . ASP A 1 87 ? -5.539 -2.594 -5.594 1 98.12 87 ASP A C 1
ATOM 694 O O . ASP A 1 87 ? -5.547 -3.768 -5.973 1 98.12 87 ASP A O 1
ATOM 698 N N . SER A 1 88 ? -4.43 -1.971 -5.223 1 98.75 88 SER A N 1
ATOM 699 C CA . SER A 1 88 ? -3.188 -2.734 -5.184 1 98.75 88 SER A CA 1
ATOM 700 C C . SER A 1 88 ? -2.215 -2.154 -4.164 1 98.75 88 SER A C 1
ATOM 702 O O . SER A 1 88 ? -2.4 -1.03 -3.691 1 98.75 88 SER A O 1
ATOM 704 N N . THR A 1 89 ? -1.323 -2.949 -3.711 1 98.75 89 THR A N 1
ATOM 705 C CA . THR A 1 89 ? -0.136 -2.58 -2.947 1 98.75 89 THR A CA 1
ATOM 706 C C . THR A 1 89 ? 1.105 -3.26 -3.518 1 98.75 89 THR A C 1
ATOM 708 O O . THR A 1 89 ? 1 -4.25 -4.246 1 98.75 89 THR A O 1
ATOM 711 N N . TYR A 1 90 ? 2.232 -2.68 -3.293 1 98.69 90 TYR A N 1
ATOM 712 C CA . TYR A 1 90 ? 3.484 -3.26 -3.764 1 98.69 90 TYR A CA 1
ATOM 713 C C . TYR A 1 90 ? 4.59 -3.08 -2.732 1 98.69 90 TYR A C 1
ATOM 715 O O . TYR A 1 90 ? 4.496 -2.215 -1.857 1 98.69 90 TYR A O 1
ATOM 723 N N . GLY A 1 91 ? 5.488 -3.959 -2.732 1 98.69 91 GLY A N 1
ATOM 724 C CA . GLY A 1 91 ? 6.684 -3.918 -1.907 1 98.69 91 GLY A CA 1
ATOM 725 C C . GLY A 1 91 ? 7.957 -4.188 -2.688 1 98.69 91 GLY A C 1
ATOM 726 O O . GLY A 1 91 ? 8.086 -5.234 -3.324 1 98.69 91 GLY A O 1
ATOM 727 N N . ARG A 1 92 ? 8.891 -3.232 -2.629 1 98 92 ARG A N 1
ATOM 728 C CA . ARG A 1 92 ? 10.203 -3.424 -3.25 1 98 92 ARG A CA 1
ATOM 729 C C . ARG A 1 92 ? 11 -4.504 -2.529 1 98 92 ARG A C 1
ATOM 731 O O . ARG A 1 92 ? 10.977 -4.582 -1.299 1 98 92 ARG A O 1
ATOM 738 N N . ARG A 1 93 ? 11.703 -5.246 -3.352 1 97.62 93 ARG A N 1
ATOM 739 C CA . ARG A 1 93 ? 12.539 -6.309 -2.799 1 97.62 93 ARG A CA 1
ATOM 740 C C . ARG A 1 93 ? 13.531 -5.75 -1.784 1 97.62 93 ARG A C 1
ATOM 742 O O . ARG A 1 93 ? 13.812 -6.391 -0.771 1 97.62 93 ARG A O 1
ATOM 749 N N . ASN A 1 94 ? 14.109 -4.691 -2.078 1 95.94 94 ASN A N 1
ATOM 750 C CA . ASN A 1 94 ? 15.008 -3.947 -1.198 1 95.94 94 ASN A CA 1
ATOM 751 C C . ASN A 1 94 ? 15.031 -2.461 -1.549 1 95.94 94 ASN A C 1
ATOM 753 O O . ASN A 1 94 ? 14.219 -1.996 -2.352 1 95.94 94 ASN A O 1
ATOM 757 N N . SER A 1 95 ? 15.938 -1.681 -0.874 1 93.69 95 SER A N 1
ATOM 758 C CA . SER A 1 95 ? 15.906 -0.228 -1.003 1 93.69 95 SER A CA 1
ATOM 759 C C . SER A 1 95 ? 16.75 0.24 -2.186 1 93.69 95 SER A C 1
ATOM 761 O O . SER A 1 95 ? 16.766 1.427 -2.518 1 93.69 95 SER A O 1
ATOM 763 N N . THR A 1 96 ? 17.438 -0.622 -2.9 1 92.12 96 THR A N 1
ATOM 764 C CA . THR A 1 96 ? 18.359 -0.203 -3.943 1 92.12 96 THR A CA 1
ATOM 765 C C . THR A 1 96 ? 17.609 0.207 -5.207 1 92.12 96 THR A C 1
ATOM 767 O O . THR A 1 96 ? 16.531 -0.327 -5.496 1 92.12 96 THR A O 1
ATOM 770 N N . PRO A 1 97 ? 18.266 1.143 -5.891 1 86.69 97 PRO A N 1
ATOM 771 C CA . PRO A 1 97 ? 17.641 1.51 -7.164 1 86.69 97 PRO A CA 1
ATOM 772 C C . PRO A 1 97 ? 17.516 0.326 -8.117 1 86.69 97 PRO A C 1
ATOM 774 O O . PRO A 1 97 ? 18.422 -0.491 -8.227 1 86.69 97 PRO A O 1
ATOM 777 N N . GLY A 1 98 ? 16.391 0.21 -8.695 1 85.62 98 GLY A N 1
ATOM 778 C CA . GLY A 1 98 ? 16.203 -0.831 -9.695 1 85.62 98 GLY A CA 1
ATOM 779 C C . GLY A 1 98 ? 15.695 -2.133 -9.102 1 85.62 98 GLY A C 1
ATOM 780 O O . GLY A 1 98 ? 15.383 -3.074 -9.836 1 85.62 98 GLY A O 1
ATOM 781 N N . ALA A 1 99 ? 15.625 -2.16 -7.805 1 92.94 99 ALA A N 1
ATOM 782 C CA . ALA A 1 99 ? 15.086 -3.363 -7.184 1 92.94 99 ALA A CA 1
ATOM 783 C C . ALA A 1 99 ? 13.672 -3.648 -7.68 1 92.94 99 ALA A C 1
ATOM 785 O O . ALA A 1 99 ? 12.867 -2.729 -7.836 1 92.94 99 ALA A O 1
ATOM 786 N N . THR A 1 100 ? 13.406 -4.934 -7.98 1 96.88 100 THR A N 1
ATOM 787 C CA . THR A 1 100 ? 12.078 -5.328 -8.438 1 96.88 100 THR A CA 1
ATOM 788 C C . THR A 1 100 ? 11.07 -5.301 -7.289 1 96.88 100 THR A C 1
ATOM 790 O O . THR A 1 100 ? 11.461 -5.16 -6.129 1 96.88 100 THR A O 1
ATOM 793 N N . SER A 1 101 ? 9.797 -5.312 -7.621 1 98.12 101 SER A N 1
ATOM 794 C CA . SER A 1 101 ? 8.734 -5.32 -6.621 1 98.12 101 SER A CA 1
ATOM 795 C C . SER A 1 101 ? 7.781 -6.492 -6.836 1 98.12 101 SER A C 1
ATOM 797 O O . SER A 1 101 ? 7.617 -6.969 -7.965 1 98.12 101 SER A O 1
ATOM 799 N N . ASN A 1 102 ? 7.309 -7.016 -5.727 1 98.81 102 ASN A N 1
ATOM 800 C CA . ASN A 1 102 ? 6.074 -7.793 -5.746 1 98.81 102 ASN A CA 1
ATOM 801 C C . ASN A 1 102 ? 4.848 -6.898 -5.605 1 98.81 102 ASN A C 1
ATOM 803 O O . ASN A 1 102 ? 4.891 -5.887 -4.902 1 98.81 102 ASN A O 1
ATOM 807 N N . LEU A 1 103 ? 3.805 -7.246 -6.328 1 98.94 103 LEU A N 1
ATOM 808 C CA . LEU A 1 103 ? 2.568 -6.473 -6.281 1 98.94 103 LEU A CA 1
ATOM 809 C C . LEU A 1 103 ? 1.372 -7.379 -6.012 1 98.94 103 LEU A C 1
ATOM 811 O O . LEU A 1 103 ? 1.248 -8.445 -6.613 1 98.94 103 LEU A O 1
ATOM 815 N N . ILE A 1 104 ? 0.589 -7.027 -5.039 1 99 104 ILE A N 1
ATOM 816 C CA . ILE A 1 104 ? -0.687 -7.68 -4.762 1 99 104 ILE A CA 1
ATOM 817 C C . ILE A 1 104 ? -1.835 -6.75 -5.145 1 99 104 ILE A C 1
ATOM 819 O O . ILE A 1 104 ? -1.856 -5.582 -4.742 1 99 104 ILE A O 1
ATOM 823 N N . ALA A 1 105 ? -2.73 -7.238 -5.977 1 98.94 105 ALA A N 1
ATOM 824 C CA . ALA A 1 105 ? -3.951 -6.516 -6.324 1 98.94 105 ALA A CA 1
ATOM 825 C C . ALA A 1 105 ? -5.191 -7.324 -5.949 1 98.94 105 ALA A C 1
ATOM 827 O O . ALA A 1 105 ? -5.129 -8.547 -5.824 1 98.94 105 ALA A O 1
ATOM 828 N N . TRP A 1 106 ? -6.266 -6.645 -5.738 1 98.88 106 TRP A N 1
ATOM 829 C CA . TRP A 1 106 ? -7.512 -7.305 -5.367 1 98.88 106 TRP A CA 1
ATOM 830 C C . TRP A 1 106 ? -8.719 -6.539 -5.91 1 98.88 106 TRP A C 1
ATOM 832 O O . TRP A 1 106 ? -8.641 -5.332 -6.141 1 98.88 106 TRP A O 1
ATOM 842 N N . ASP A 1 107 ? -9.758 -7.301 -6.191 1 98 107 ASP A N 1
ATOM 843 C CA . ASP A 1 107 ? -11.039 -6.676 -6.52 1 98 107 ASP A CA 1
ATOM 844 C C . ASP A 1 107 ? -11.5 -5.758 -5.391 1 98 107 ASP A C 1
ATOM 846 O O . ASP A 1 107 ? -11.883 -6.23 -4.316 1 98 107 ASP A O 1
ATOM 850 N N . ALA A 1 108 ? -11.57 -4.484 -5.695 1 96.44 108 ALA A N 1
ATOM 851 C CA . ALA A 1 108 ? -11.805 -3.479 -4.664 1 96.44 108 ALA A CA 1
ATOM 852 C C . ALA A 1 108 ? -13.242 -3.545 -4.148 1 96.44 108 ALA A C 1
ATOM 854 O O . ALA A 1 108 ? -13.547 -3.016 -3.08 1 96.44 108 ALA A O 1
ATOM 855 N N . SER A 1 109 ? -14.133 -4.094 -4.859 1 95.25 109 SER A N 1
ATOM 856 C CA . SER A 1 109 ? -15.516 -4.234 -4.41 1 95.25 109 SER A CA 1
ATOM 857 C C . SER A 1 109 ? -15.68 -5.441 -3.496 1 95.25 109 SER A C 1
ATOM 859 O O . SER A 1 109 ? -16.688 -5.578 -2.814 1 95.25 109 SER A O 1
ATOM 861 N N . ARG A 1 110 ? -14.648 -6.23 -3.43 1 96.44 110 ARG A N 1
ATOM 862 C CA . ARG A 1 110 ? -14.812 -7.469 -2.674 1 96.44 110 ARG A CA 1
ATOM 863 C C . ARG A 1 110 ? -13.898 -7.488 -1.454 1 96.44 110 ARG A C 1
ATOM 865 O O . ARG A 1 110 ? -14.164 -8.195 -0.48 1 96.44 110 ARG A O 1
ATOM 872 N N . PHE A 1 111 ? -12.82 -6.781 -1.545 1 97.75 111 PHE A N 1
ATOM 873 C CA . PHE A 1 111 ? -11.867 -6.875 -0.448 1 97.75 111 PHE A CA 1
ATOM 874 C C . PHE A 1 111 ? -11.461 -5.488 0.038 1 97.75 111 PHE A C 1
ATOM 876 O O . PHE A 1 111 ? -11.398 -4.543 -0.75 1 97.75 111 PHE A O 1
ATOM 883 N N . TYR A 1 112 ? -11.203 -5.414 1.306 1 97.75 112 TYR A N 1
ATOM 884 C CA . TYR A 1 112 ? -10.703 -4.25 2.029 1 97.75 112 TYR A CA 1
ATOM 885 C C . TYR A 1 112 ? -9.32 -4.52 2.609 1 97.75 112 TYR A C 1
ATOM 887 O O . TYR A 1 112 ? -9.102 -5.551 3.248 1 97.75 112 TYR A O 1
ATOM 895 N N . LEU A 1 113 ? -8.32 -3.619 2.369 1 98.75 113 LEU A N 1
ATOM 896 C CA . LEU A 1 113 ? -6.961 -3.809 2.873 1 98.75 113 LEU A CA 1
ATOM 897 C C . LEU A 1 113 ? -6.859 -3.373 4.332 1 98.75 113 LEU A C 1
ATOM 899 O O . LEU A 1 113 ? -7.129 -2.215 4.66 1 98.75 113 LEU A O 1
ATOM 903 N N . CYS A 1 114 ? -6.387 -4.301 5.16 1 98.75 114 CYS A N 1
ATOM 904 C CA . CYS A 1 114 ? -6.223 -4.035 6.582 1 98.75 114 CYS A CA 1
ATOM 905 C C . CYS A 1 114 ? -4.797 -3.592 6.895 1 98.75 114 CYS A C 1
ATOM 907 O O . CYS A 1 114 ? -4.59 -2.564 7.543 1 98.75 114 CYS A O 1
ATOM 909 N N . TRP A 1 115 ? -3.854 -4.328 6.496 1 98.75 115 TRP A N 1
ATOM 910 C CA . TRP A 1 115 ? -2.451 -4.004 6.73 1 98.75 115 TRP A CA 1
ATOM 911 C C . TRP A 1 115 ? -1.549 -4.754 5.754 1 98.75 115 TRP A C 1
ATOM 913 O O . TRP A 1 115 ? -1.986 -5.699 5.094 1 98.75 115 TRP A O 1
ATOM 923 N N . THR A 1 116 ? -0.314 -4.316 5.574 1 98.88 116 THR A N 1
ATOM 924 C CA . THR A 1 116 ? 0.704 -4.996 4.785 1 98.88 116 THR A CA 1
ATOM 925 C C . THR A 1 116 ? 2.01 -5.113 5.566 1 98.88 116 THR A C 1
ATOM 927 O O . THR A 1 116 ? 2.252 -4.336 6.496 1 98.88 116 THR A O 1
ATOM 930 N N . GLU A 1 117 ? 2.771 -6.086 5.23 1 98.62 117 GLU A N 1
ATOM 931 C CA . GLU A 1 117 ? 4.152 -6.25 5.676 1 98.62 117 GLU A CA 1
ATOM 932 C C . GLU A 1 117 ? 5.055 -6.688 4.523 1 98.62 117 GLU A C 1
ATOM 934 O O . GLU A 1 117 ? 4.68 -7.547 3.725 1 98.62 117 GLU A O 1
ATOM 939 N N . ASN A 1 118 ? 6.168 -6.07 4.438 1 98.75 118 ASN A N 1
ATOM 940 C CA . ASN A 1 118 ? 7.172 -6.48 3.467 1 98.75 118 ASN A CA 1
ATOM 941 C C . ASN A 1 118 ? 8.25 -7.352 4.109 1 98.75 118 ASN A C 1
ATOM 943 O O . ASN A 1 118 ? 9.398 -6.922 4.258 1 98.75 118 ASN A O 1
ATOM 947 N N . VAL A 1 119 ? 7.969 -8.594 4.367 1 98.75 119 VAL A N 1
ATOM 948 C CA . VAL A 1 119 ? 8.812 -9.516 5.125 1 98.75 119 VAL A CA 1
ATOM 949 C C . VAL A 1 119 ? 10.062 -9.852 4.32 1 98.75 119 VAL A C 1
ATOM 951 O O . VAL A 1 119 ? 9.977 -10.227 3.15 1 98.75 119 VAL A O 1
ATOM 954 N N . GLN A 1 120 ? 11.219 -9.719 4.953 1 98.31 120 GLN A N 1
ATOM 955 C CA . GLN A 1 120 ? 12.5 -10.008 4.305 1 98.31 120 GLN A CA 1
ATOM 956 C C . GLN A 1 120 ? 12.969 -11.422 4.637 1 98.31 120 GLN A C 1
ATOM 958 O O . GLN A 1 120 ? 13.531 -11.656 5.707 1 98.31 120 GLN A O 1
ATOM 963 N N . LEU A 1 121 ? 12.852 -12.305 3.682 1 98.38 121 LEU A N 1
ATOM 964 C CA . LEU A 1 121 ? 13.023 -13.734 3.91 1 98.38 121 LEU A CA 1
ATOM 965 C C . LEU A 1 121 ? 14.492 -14.07 4.152 1 98.38 121 LEU A C 1
ATOM 967 O O . LEU A 1 121 ? 14.805 -15.062 4.824 1 98.38 121 LEU A O 1
ATOM 971 N N . LEU A 1 122 ? 15.391 -13.281 3.631 1 97.62 122 LEU A N 1
ATOM 972 C CA . LEU A 1 122 ? 16.812 -13.578 3.744 1 97.62 122 LEU A CA 1
ATOM 973 C C . LEU A 1 122 ? 17.484 -12.695 4.793 1 97.62 122 LEU A C 1
ATOM 975 O O . LEU A 1 122 ? 18.703 -12.656 4.891 1 97.62 122 LEU A O 1
ATOM 979 N N . GLY A 1 123 ? 16.656 -11.945 5.477 1 95.62 123 GLY A N 1
ATOM 980 C CA . GLY A 1 123 ? 17.109 -11.219 6.656 1 95.62 123 GLY A CA 1
ATOM 981 C C . GLY A 1 123 ? 16.875 -11.984 7.949 1 95.62 123 GLY A C 1
ATOM 982 O O . GLY A 1 123 ? 17.375 -13.094 8.117 1 95.62 123 GLY A O 1
ATOM 983 N N . GLU A 1 124 ? 16.094 -11.336 8.828 1 93.69 124 GLU A N 1
ATOM 984 C CA . GLU A 1 124 ? 15.664 -11.961 10.07 1 93.69 124 GLU A CA 1
ATOM 985 C C . GLU A 1 124 ? 14.141 -12.078 10.133 1 93.69 124 GLU A C 1
ATOM 987 O O . GLU A 1 124 ? 13.5 -11.445 10.977 1 93.69 124 GLU A O 1
ATOM 992 N N . PRO A 1 125 ? 13.602 -12.977 9.359 1 91.5 125 PRO A N 1
ATOM 993 C CA . PRO A 1 125 ? 12.141 -13.023 9.219 1 91.5 125 PRO A CA 1
ATOM 994 C C . PRO A 1 125 ? 11.438 -13.398 10.516 1 91.5 125 PRO A C 1
ATOM 996 O O . PRO A 1 125 ? 10.227 -13.203 10.641 1 91.5 125 PRO A O 1
ATOM 999 N N . GLU A 1 126 ? 12.164 -13.852 11.531 1 90.19 126 GLU A N 1
ATOM 1000 C CA . GLU A 1 126 ? 11.562 -14.266 12.797 1 90.19 126 GLU A CA 1
ATOM 1001 C C . GLU A 1 126 ? 11.664 -13.156 13.844 1 90.19 126 GLU A C 1
ATOM 1003 O O . GLU A 1 126 ? 11.164 -13.297 14.961 1 90.19 126 GLU A O 1
ATOM 1008 N N . GLY A 1 127 ? 12.305 -12.117 13.5 1 91.38 127 GLY A N 1
ATOM 1009 C CA . GLY A 1 127 ? 12.422 -11 14.414 1 91.38 127 GLY A CA 1
ATOM 1010 C C . GLY A 1 127 ? 11.117 -10.242 14.602 1 91.38 127 GLY A C 1
ATOM 1011 O O . GLY A 1 127 ? 10.094 -10.609 14.031 1 91.38 127 GLY A O 1
ATOM 1012 N N . ASP A 1 128 ? 11.188 -9.258 15.453 1 94.19 128 ASP A N 1
ATOM 1013 C CA . ASP A 1 128 ? 10.016 -8.398 15.57 1 94.19 128 ASP A CA 1
ATOM 1014 C C . ASP A 1 128 ? 9.695 -7.715 14.25 1 94.19 128 ASP A C 1
ATOM 1016 O O . ASP A 1 128 ? 10.469 -7.809 13.297 1 94.19 128 ASP A O 1
ATOM 1020 N N . ARG A 1 129 ? 8.617 -7.07 14.188 1 96 129 ARG A N 1
ATOM 1021 C CA . ARG A 1 129 ? 8.086 -6.57 12.922 1 96 129 ARG A CA 1
ATOM 1022 C C . ARG A 1 129 ? 9.078 -5.641 12.242 1 96 129 ARG A C 1
ATOM 1024 O O . ARG A 1 129 ? 9.258 -5.707 11.023 1 96 129 ARG A O 1
ATOM 1031 N N . ASP A 1 130 ? 9.719 -4.73 12.922 1 95.56 130 ASP A N 1
ATOM 1032 C CA . ASP A 1 130 ? 10.711 -3.834 12.328 1 95.56 130 ASP A CA 1
ATOM 1033 C C . ASP A 1 130 ? 11.898 -4.617 11.781 1 95.56 130 ASP A C 1
ATOM 1035 O O . ASP A 1 130 ? 12.312 -4.406 10.633 1 95.56 130 ASP A O 1
ATOM 1039 N N . VAL A 1 131 ? 12.344 -5.578 12.539 1 96 131 VAL A N 1
ATOM 1040 C CA . VAL A 1 131 ? 13.516 -6.359 12.156 1 96 131 VAL A CA 1
ATOM 1041 C C . VAL A 1 131 ? 13.188 -7.219 10.938 1 96 131 VAL A C 1
ATOM 1043 O O . VAL A 1 131 ? 13.961 -7.277 9.977 1 96 131 VAL A O 1
ATOM 1046 N N . ARG A 1 132 ? 12 -7.82 10.938 1 97.31 132 ARG A N 1
ATOM 1047 C CA . ARG A 1 132 ? 11.719 -8.797 9.891 1 97.31 132 ARG A CA 1
ATOM 1048 C C . ARG A 1 132 ? 11.375 -8.102 8.578 1 97.31 132 ARG A C 1
ATOM 1050 O O . ARG A 1 132 ? 11.312 -8.742 7.527 1 97.31 132 ARG A O 1
ATOM 1057 N N . THR A 1 133 ? 11.219 -6.754 8.617 1 98.25 133 THR A N 1
ATOM 1058 C CA . THR A 1 133 ? 10.836 -6.051 7.398 1 98.25 133 THR A CA 1
ATOM 1059 C C . THR A 1 133 ? 11.969 -5.164 6.902 1 98.25 133 THR A C 1
ATOM 1061 O O . THR A 1 133 ? 11.797 -4.387 5.961 1 98.25 133 THR A O 1
ATOM 1064 N N . LEU A 1 134 ? 13.227 -5.234 7.43 1 97.06 134 LEU A N 1
ATOM 1065 C CA . LEU A 1 134 ? 14.406 -4.531 6.945 1 97.06 134 LEU A CA 1
ATOM 1066 C C . LEU A 1 134 ? 15.148 -5.367 5.906 1 97.06 134 LEU A C 1
ATOM 1068 O O . LEU A 1 134 ? 15.539 -6.504 6.18 1 97.06 134 LEU A O 1
ATOM 1072 N N . PRO A 1 135 ? 15.336 -4.812 4.754 1 95.88 135 PRO A N 1
ATOM 1073 C CA . PRO A 1 135 ? 16.031 -5.582 3.721 1 95.88 135 PRO A CA 1
ATOM 1074 C C . PRO A 1 135 ? 17.422 -6.039 4.164 1 95.88 135 PRO A C 1
ATOM 1076 O O . PRO A 1 135 ? 18.188 -5.25 4.73 1 95.88 135 PRO A O 1
ATOM 1079 N N . ALA A 1 136 ? 17.688 -7.277 3.891 1 94.5 136 ALA A N 1
ATOM 1080 C CA . ALA A 1 136 ? 18.984 -7.898 4.133 1 94.5 136 ALA A CA 1
ATOM 1081 C C . ALA A 1 136 ? 19.141 -9.18 3.318 1 94.5 136 ALA A C 1
ATOM 1083 O O . ALA A 1 136 ? 18.156 -9.727 2.812 1 94.5 136 ALA A O 1
ATOM 1084 N N . ASP A 1 137 ? 20.344 -9.57 3.088 1 95.31 137 ASP A N 1
ATOM 1085 C CA . ASP A 1 137 ? 20.688 -10.875 2.518 1 95.31 137 ASP A CA 1
ATOM 1086 C C . ASP A 1 137 ? 21.797 -11.539 3.316 1 95.31 137 ASP A C 1
ATOM 1088 O O . ASP A 1 137 ? 22.984 -11.312 3.049 1 95.31 137 ASP A O 1
ATOM 1092 N N . ASN A 1 138 ? 21.422 -12.367 4.207 1 94.62 138 ASN A N 1
ATOM 1093 C CA . ASN A 1 138 ? 22.375 -13 5.109 1 94.62 138 ASN A CA 1
ATOM 1094 C C . ASN A 1 138 ? 23.047 -14.211 4.457 1 94.62 138 ASN A C 1
ATOM 1096 O O . ASN A 1 138 ? 23.922 -14.844 5.059 1 94.62 138 ASN A O 1
ATOM 1100 N N . VAL A 1 139 ? 22.672 -14.555 3.301 1 95.44 139 VAL A N 1
ATOM 1101 C CA . VAL A 1 139 ? 23.188 -15.727 2.602 1 95.44 139 VAL A CA 1
ATOM 1102 C C . VAL A 1 139 ? 24.219 -15.289 1.561 1 95.44 139 VAL A C 1
ATOM 1104 O O . VAL A 1 139 ? 25.219 -15.969 1.354 1 95.44 139 VAL A O 1
ATOM 1107 N N . ASN A 1 140 ? 23.984 -14.195 0.932 1 94.62 140 ASN A N 1
ATOM 1108 C CA . ASN A 1 140 ? 24.828 -13.648 -0.117 1 94.62 140 ASN A CA 1
ATOM 1109 C C . ASN A 1 140 ? 25.172 -12.188 0.151 1 94.62 140 ASN A C 1
ATOM 1111 O O . ASN A 1 140 ? 24.359 -11.297 -0.113 1 94.62 140 ASN A O 1
ATOM 1115 N N . ALA A 1 141 ? 26.359 -11.945 0.542 1 88.5 141 ALA A N 1
ATOM 1116 C CA . ALA A 1 141 ? 26.797 -10.602 0.912 1 88.5 141 ALA A CA 1
ATOM 1117 C C . ALA A 1 141 ? 26.609 -9.633 -0.25 1 88.5 141 ALA A C 1
ATOM 1119 O O . ALA A 1 141 ? 26.422 -8.43 -0.041 1 88.5 141 ALA A O 1
ATOM 1120 N N . ALA A 1 142 ? 26.594 -10.148 -1.422 1 87.88 142 ALA A N 1
ATOM 1121 C CA . ALA A 1 142 ? 26.438 -9.32 -2.613 1 87.88 142 ALA A CA 1
ATOM 1122 C C . ALA A 1 142 ? 25.016 -9.43 -3.174 1 87.88 142 ALA A C 1
ATOM 1124 O O . ALA A 1 142 ? 24.734 -8.961 -4.277 1 87.88 142 ALA A O 1
ATOM 1125 N N . GLY A 1 143 ? 24.172 -10.07 -2.418 1 90.62 143 GLY A N 1
ATOM 1126 C CA . GLY A 1 143 ? 22.844 -10.383 -2.938 1 90.62 143 GLY A CA 1
ATOM 1127 C C . GLY A 1 143 ? 21.859 -9.242 -2.793 1 90.62 143 GLY A C 1
ATOM 1128 O O . GLY A 1 143 ? 22.156 -8.227 -2.164 1 90.62 143 GLY A O 1
ATOM 1129 N N . TRP A 1 144 ? 20.688 -9.422 -3.357 1 91.69 144 TRP A N 1
ATOM 1130 C CA . TRP A 1 144 ? 19.641 -8.398 -3.416 1 91.69 144 TRP A CA 1
ATOM 1131 C C . TRP A 1 144 ? 18.5 -8.727 -2.455 1 91.69 144 TRP A C 1
ATOM 1133 O O . TRP A 1 144 ? 17.484 -8.039 -2.436 1 91.69 144 TRP A O 1
ATOM 1143 N N . GLY A 1 145 ? 18.672 -9.688 -1.69 1 95.06 145 GLY A N 1
ATOM 1144 C CA . GLY A 1 145 ? 17.609 -10.078 -0.764 1 95.06 145 GLY A CA 1
ATOM 1145 C C . GLY A 1 145 ? 16.438 -10.766 -1.443 1 95.06 145 GLY A C 1
ATOM 1146 O O . GLY A 1 145 ? 16.531 -11.133 -2.615 1 95.06 145 GLY A O 1
ATOM 1147 N N . CYS A 1 146 ? 15.453 -11.094 -0.666 1 98.06 146 CYS A N 1
ATOM 1148 C CA . CYS A 1 146 ? 14.188 -11.688 -1.088 1 98.06 146 CYS A CA 1
ATOM 1149 C C . CYS A 1 146 ? 13.062 -11.297 -0.14 1 98.06 146 CYS A C 1
ATOM 1151 O O . CYS A 1 146 ? 13.18 -11.461 1.076 1 98.06 146 CYS A O 1
ATOM 1153 N N . ASN A 1 147 ? 12 -10.727 -0.722 1 98.5 147 ASN A N 1
ATOM 1154 C CA . ASN A 1 147 ? 10.906 -10.336 0.151 1 98.5 147 ASN A CA 1
ATOM 1155 C C . ASN A 1 147 ? 9.656 -11.18 -0.097 1 98.5 147 ASN A C 1
ATOM 1157 O O . ASN A 1 147 ? 9.484 -11.727 -1.186 1 98.5 147 ASN A O 1
ATOM 1161 N N . LEU A 1 148 ? 8.891 -11.43 0.927 1 98.88 148 LEU A N 1
ATOM 1162 C CA . LEU A 1 148 ? 7.492 -11.836 0.903 1 98.88 148 LEU A CA 1
ATOM 1163 C C . LEU A 1 148 ? 6.578 -10.656 1.217 1 98.88 148 LEU A C 1
ATOM 1165 O O . LEU A 1 148 ? 6.48 -10.234 2.371 1 98.88 148 LEU A O 1
ATOM 1169 N N . LEU A 1 149 ? 5.949 -10.086 0.142 1 98.94 149 LEU A N 1
ATOM 1170 C CA . LEU A 1 149 ? 4.949 -9.047 0.382 1 98.94 149 LEU A CA 1
ATOM 1171 C C . LEU A 1 149 ? 3.656 -9.656 0.919 1 98.94 149 LEU A C 1
ATOM 1173 O O . LEU A 1 149 ? 3.072 -10.539 0.288 1 98.94 149 LEU A O 1
ATOM 1177 N N . VAL A 1 150 ? 3.258 -9.195 2.062 1 98.88 150 VAL A N 1
ATOM 1178 C CA . VAL A 1 150 ? 2.072 -9.734 2.719 1 98.88 150 VAL A CA 1
ATOM 1179 C C . VAL A 1 150 ? 0.988 -8.656 2.789 1 98.88 150 VAL A C 1
ATOM 1181 O O . VAL A 1 150 ? 1.266 -7.508 3.137 1 98.88 150 VAL A O 1
ATOM 1184 N N . ALA A 1 151 ? -0.205 -8.992 2.424 1 98.94 151 ALA A N 1
ATOM 1185 C CA . ALA A 1 151 ? -1.392 -8.164 2.592 1 98.94 151 ALA A CA 1
ATOM 1186 C C . ALA A 1 151 ? -2.488 -8.914 3.342 1 98.94 151 ALA A C 1
ATOM 1188 O O . ALA A 1 151 ? -2.793 -10.062 3.021 1 98.94 151 ALA A O 1
ATOM 1189 N N . ARG A 1 152 ? -3.006 -8.328 4.383 1 98.81 152 ARG A N 1
ATOM 1190 C CA . ARG A 1 152 ? -4.18 -8.836 5.09 1 98.81 152 ARG A CA 1
ATOM 1191 C C . ARG A 1 152 ? -5.449 -8.156 4.602 1 98.81 152 ARG A C 1
ATOM 1193 O O . ARG A 1 152 ? -5.594 -6.938 4.719 1 98.81 152 ARG A O 1
ATOM 1200 N N . LEU A 1 153 ? -6.379 -8.938 4.047 1 98.75 153 LEU A N 1
ATOM 1201 C CA . LEU A 1 153 ? -7.594 -8.422 3.426 1 98.75 153 LEU A CA 1
ATOM 1202 C C . LEU A 1 153 ? -8.836 -8.906 4.164 1 98.75 153 LEU A C 1
ATOM 1204 O O . LEU A 1 153 ? -8.859 -10.039 4.66 1 98.75 153 LEU A O 1
ATOM 1208 N N . ALA A 1 154 ? -9.836 -8.055 4.238 1 98.12 154 ALA A N 1
ATOM 1209 C CA . ALA A 1 154 ? -11.164 -8.43 4.715 1 98.12 154 ALA A CA 1
ATOM 1210 C C . ALA A 1 154 ? -12.172 -8.438 3.572 1 98.12 154 ALA A C 1
ATOM 1212 O O . ALA A 1 154 ? -12.258 -7.48 2.801 1 98.12 154 ALA A O 1
ATOM 1213 N N . GLU A 1 155 ? -12.898 -9.516 3.445 1 96.75 155 GLU A N 1
ATOM 1214 C CA . GLU A 1 155 ? -13.93 -9.602 2.414 1 96.75 155 GLU A CA 1
ATOM 1215 C C . GLU A 1 155 ? -15.125 -8.727 2.758 1 96.75 155 GLU A C 1
ATOM 1217 O O . GLU A 1 155 ? -15.555 -8.68 3.912 1 96.75 155 GLU A O 1
ATOM 1222 N N . CYS A 1 156 ? -15.594 -8.125 1.754 1 95.56 156 CYS A N 1
ATOM 1223 C CA . CYS A 1 156 ? -16.75 -7.238 1.877 1 95.56 156 CYS A CA 1
ATOM 1224 C C . CYS A 1 156 ? -17.984 -7.859 1.24 1 95.56 156 CYS A C 1
ATOM 1226 O O . CYS A 1 156 ? -17.875 -8.664 0.313 1 95.56 156 CYS A O 1
ATOM 1228 N N . ALA A 1 157 ? -19.141 -7.441 1.768 1 92.81 157 ALA A N 1
ATOM 1229 C CA . ALA A 1 157 ? -20.391 -7.785 1.104 1 92.81 157 ALA A CA 1
ATOM 1230 C C . ALA A 1 157 ? -20.516 -7.074 -0.241 1 92.81 157 ALA A C 1
ATOM 1232 O O . ALA A 1 157 ? -19.906 -6.023 -0.451 1 92.81 157 ALA A O 1
ATOM 1233 N N . PRO A 1 158 ? -21.219 -7.727 -1.124 1 88.31 158 PRO A N 1
ATOM 1234 C CA . PRO A 1 158 ? -21.344 -7.086 -2.436 1 88.31 158 PRO A CA 1
ATOM 1235 C C . PRO A 1 158 ? -22.016 -5.711 -2.357 1 88.31 158 PRO A C 1
ATOM 1237 O O . PRO A 1 158 ? -22.609 -5.367 -1.338 1 88.31 158 PRO A O 1
ATOM 1240 N N . PRO A 1 159 ? -21.812 -4.949 -3.43 1 80.75 159 PRO A N 1
ATOM 1241 C CA . PRO A 1 159 ? -22.328 -3.58 -3.436 1 80.75 159 PRO A CA 1
ATOM 1242 C C . PRO A 1 159 ? -23.828 -3.52 -3.154 1 80.75 159 PRO A C 1
ATOM 1244 O O . PRO A 1 159 ? -24.312 -2.545 -2.572 1 80.75 159 PRO A O 1
ATOM 1247 N N . GLU A 1 160 ? -24.547 -4.527 -3.514 1 81.19 160 GLU A N 1
ATOM 1248 C CA . GLU A 1 160 ? -25.984 -4.578 -3.266 1 81.19 160 GLU A CA 1
ATOM 1249 C C . GLU A 1 160 ? -26.297 -4.543 -1.771 1 81.19 160 GLU A C 1
ATOM 1251 O O . GLU A 1 160 ? -27.359 -4.102 -1.359 1 81.19 160 GLU A O 1
ATOM 1256 N N . LEU A 1 161 ? -25.328 -5.012 -0.97 1 85.56 161 LEU A N 1
ATOM 1257 C CA . LEU A 1 161 ? -25.453 -4.969 0.483 1 85.56 161 LEU A CA 1
ATOM 1258 C C . LEU A 1 161 ? -24.594 -3.852 1.069 1 85.56 161 LEU A C 1
ATOM 1260 O O . LEU A 1 161 ? -24.219 -3.906 2.242 1 85.56 161 LEU A O 1
ATOM 1264 N N . GLY A 1 162 ? -24.219 -2.904 0.218 1 86.06 162 GLY A N 1
ATOM 1265 C CA . GLY A 1 162 ? -23.594 -1.661 0.649 1 86.06 162 GLY A CA 1
ATOM 1266 C C . GLY A 1 162 ? -22.094 -1.75 0.751 1 86.06 162 GLY A C 1
ATOM 1267 O O . GLY A 1 162 ? -21.438 -0.823 1.239 1 86.06 162 GLY A O 1
ATOM 1268 N N . GLY A 1 163 ? -21.531 -2.893 0.363 1 89.94 163 GLY A N 1
ATOM 1269 C CA . GLY A 1 163 ? -20.078 -3.033 0.458 1 89.94 163 GLY A CA 1
ATOM 1270 C C . GLY A 1 163 ? -19.578 -3.119 1.889 1 89.94 163 GLY A C 1
ATOM 1271 O O . GLY A 1 163 ? -18.438 -2.754 2.178 1 89.94 163 GLY A O 1
ATOM 1272 N N . ARG A 1 164 ? -20.438 -3.568 2.768 1 92.19 164 ARG A N 1
ATOM 1273 C CA . ARG A 1 164 ? -20.156 -3.625 4.199 1 92.19 164 ARG A CA 1
ATOM 1274 C C . ARG A 1 164 ? -19.328 -4.863 4.547 1 92.19 164 ARG A C 1
ATOM 1276 O O . ARG A 1 164 ? -19.266 -5.809 3.758 1 92.19 164 ARG A O 1
ATOM 1283 N N . LEU A 1 165 ? -18.703 -4.801 5.688 1 94.06 165 LEU A N 1
ATOM 1284 C CA . LEU A 1 165 ? -17.938 -5.957 6.141 1 94.06 165 LEU A CA 1
ATOM 1285 C C . LEU A 1 165 ? -18.859 -7.055 6.652 1 94.06 165 LEU A C 1
ATOM 1287 O O . LEU A 1 165 ? -19.844 -6.773 7.352 1 94.06 165 LEU A O 1
ATOM 1291 N N . TRP A 1 166 ? -18.469 -8.25 6.32 1 92.88 166 TRP A N 1
ATOM 1292 C CA . TRP A 1 166 ? -19.219 -9.383 6.836 1 92.88 166 TRP A CA 1
ATOM 1293 C C . TRP A 1 166 ? -19.031 -9.531 8.344 1 92.88 166 TRP A C 1
ATOM 1295 O O . TRP A 1 166 ? -17.969 -9.203 8.867 1 92.88 166 TRP A O 1
ATOM 1305 N N . VAL A 1 167 ? -20.078 -10.07 8.984 1 91.12 167 VAL A N 1
ATOM 1306 C CA . VAL A 1 167 ? -20.016 -10.492 10.383 1 91.12 167 VAL A CA 1
ATOM 1307 C C . VAL A 1 167 ? -20.375 -11.977 10.492 1 91.12 167 VAL A C 1
ATOM 1309 O O . VAL A 1 167 ? -21.484 -12.375 10.133 1 91.12 167 VAL A O 1
ATOM 1312 N N . PRO A 1 168 ? -19.516 -12.797 10.977 1 90.5 168 PRO A N 1
ATOM 1313 C CA . PRO A 1 168 ? -18.141 -12.484 11.414 1 90.5 168 PRO A CA 1
ATOM 1314 C C . PRO A 1 168 ? -17.234 -12.102 10.25 1 90.5 168 PRO A C 1
ATOM 1316 O O . PRO A 1 168 ? -17.516 -12.445 9.102 1 90.5 168 PRO A O 1
ATOM 1319 N N . PRO A 1 169 ? -16.062 -11.406 10.625 1 94 169 PRO A N 1
ATOM 1320 C CA . PRO A 1 169 ? -15.164 -10.992 9.547 1 94 169 PRO A CA 1
ATOM 1321 C C . PRO A 1 169 ? -14.57 -12.18 8.789 1 94 169 PRO A C 1
ATOM 1323 O O . PRO A 1 169 ? -14.219 -13.195 9.398 1 94 169 PRO A O 1
ATOM 1326 N N . ARG A 1 170 ? -14.516 -12.062 7.504 1 95.31 170 ARG A N 1
ATOM 1327 C CA . ARG A 1 170 ? -13.906 -13.031 6.609 1 95.31 170 ARG A CA 1
ATOM 1328 C C . ARG A 1 170 ? -12.562 -12.523 6.09 1 95.31 170 ARG A C 1
ATOM 1330 O O . ARG A 1 170 ? -12.508 -11.797 5.094 1 95.31 170 ARG A O 1
ATOM 1337 N N . LEU A 1 171 ? -11.531 -12.992 6.723 1 96.88 171 LEU A N 1
ATOM 1338 C CA . LEU A 1 171 ? -10.195 -12.461 6.473 1 96.88 171 LEU A CA 1
ATOM 1339 C C . LEU A 1 171 ? -9.391 -13.414 5.594 1 96.88 171 LEU A C 1
ATOM 1341 O O . LEU A 1 171 ? -9.688 -14.609 5.531 1 96.88 171 LEU A O 1
ATOM 1345 N N . ILE A 1 172 ? -8.422 -12.883 4.879 1 98.31 172 ILE A N 1
ATOM 1346 C CA . ILE A 1 172 ? -7.465 -13.68 4.117 1 98.31 172 ILE A CA 1
ATOM 1347 C C . ILE A 1 172 ? -6.105 -12.977 4.094 1 98.31 172 ILE A C 1
ATOM 1349 O O . ILE A 1 172 ? -6.023 -11.781 3.805 1 98.31 172 ILE A O 1
ATOM 1353 N N . THR A 1 173 ? -5.066 -13.68 4.504 1 98.75 173 THR A N 1
ATOM 1354 C CA . THR A 1 173 ? -3.689 -13.219 4.344 1 98.75 173 THR A CA 1
ATOM 1355 C C . THR A 1 173 ? -3.135 -13.641 2.984 1 98.75 173 THR A C 1
ATOM 1357 O O . THR A 1 173 ? -3.184 -14.82 2.625 1 98.75 173 THR A O 1
ATOM 1360 N N . VAL A 1 174 ? -2.633 -12.656 2.227 1 98.94 174 VAL A N 1
ATOM 1361 C CA . VAL A 1 174 ? -2.053 -12.922 0.915 1 98.94 174 VAL A CA 1
ATOM 1362 C C . VAL A 1 174 ? -0.554 -12.633 0.944 1 98.94 174 VAL A C 1
ATOM 1364 O O . VAL A 1 174 ? -0.132 -11.539 1.326 1 98.94 174 VAL A O 1
ATOM 1367 N N . GLY A 1 175 ? 0.251 -13.617 0.576 1 98.88 175 GLY A N 1
ATOM 1368 C CA . GLY A 1 175 ? 1.686 -13.453 0.408 1 98.88 175 GLY A CA 1
ATOM 1369 C C . GLY A 1 175 ? 2.141 -13.609 -1.03 1 98.88 175 GLY A C 1
ATOM 1370 O O . GLY A 1 175 ? 1.706 -14.523 -1.729 1 98.88 175 GLY A O 1
ATOM 1371 N N . ALA A 1 176 ? 2.961 -12.68 -1.527 1 98.94 176 ALA A N 1
ATOM 1372 C CA . ALA A 1 176 ? 3.547 -12.742 -2.863 1 98.94 176 ALA A CA 1
ATOM 1373 C C . ALA A 1 176 ? 5.07 -12.672 -2.799 1 98.94 176 ALA A C 1
ATOM 1375 O O . ALA A 1 176 ? 5.625 -11.789 -2.141 1 98.94 176 ALA A O 1
ATOM 1376 N N . ALA A 1 177 ? 5.754 -13.586 -3.508 1 98.81 177 ALA A N 1
ATOM 1377 C CA . ALA A 1 177 ? 7.211 -13.633 -3.439 1 98.81 177 ALA A CA 1
ATOM 1378 C C . ALA A 1 177 ? 7.82 -13.906 -4.812 1 98.81 177 ALA A C 1
ATOM 1380 O O . ALA A 1 177 ? 7.195 -14.562 -5.652 1 98.81 177 ALA A O 1
ATOM 1381 N N . HIS A 1 178 ? 8.992 -13.453 -5.027 1 98.81 178 HIS A N 1
ATOM 1382 C CA . HIS A 1 178 ? 9.844 -13.773 -6.168 1 98.81 178 HIS A CA 1
ATOM 1383 C C . HIS A 1 178 ? 11.234 -14.211 -5.711 1 98.81 178 HIS A C 1
ATOM 1385 O O . HIS A 1 178 ? 12.023 -13.391 -5.242 1 98.81 178 HIS A O 1
ATOM 1391 N N . PHE A 1 179 ? 11.531 -15.469 -5.91 1 98.62 179 PHE A N 1
ATOM 1392 C CA . PHE A 1 179 ? 12.75 -16.016 -5.332 1 98.62 179 PHE A CA 1
ATOM 1393 C C . PHE A 1 179 ? 13.945 -15.758 -6.238 1 98.62 179 PHE A C 1
ATOM 1395 O O . PHE A 1 179 ? 13.789 -15.617 -7.453 1 98.62 179 PHE A O 1
ATOM 1402 N N . PRO A 1 180 ? 15.164 -15.711 -5.637 1 97.12 180 PRO A N 1
ATOM 1403 C CA . PRO A 1 180 ? 16.375 -15.453 -6.426 1 97.12 180 PRO A CA 1
ATOM 1404 C C . PRO A 1 180 ? 16.797 -16.656 -7.258 1 97.12 180 PRO A C 1
ATOM 1406 O O . PRO A 1 180 ? 16.422 -17.797 -6.957 1 97.12 180 PRO A O 1
ATOM 1409 N N . ILE A 1 181 ? 17.641 -16.406 -8.234 1 94.62 181 ILE A N 1
ATOM 1410 C CA . ILE A 1 181 ? 18.219 -17.453 -9.07 1 94.62 181 ILE A CA 1
ATOM 1411 C C . ILE A 1 181 ? 19.422 -18.062 -8.367 1 94.62 181 ILE A C 1
ATOM 1413 O O . ILE A 1 181 ? 19.766 -19.219 -8.602 1 94.62 181 ILE A O 1
ATOM 1417 N N . HIS A 1 182 ? 20.078 -17.266 -7.527 1 95.81 182 HIS A N 1
ATOM 1418 C CA . HIS A 1 182 ? 21.203 -17.766 -6.75 1 95.81 182 HIS A CA 1
ATOM 1419 C C . HIS A 1 182 ? 20.781 -18.938 -5.859 1 95.81 182 HIS A C 1
ATOM 1421 O O . HIS A 1 182 ? 19.953 -18.766 -4.957 1 95.81 182 HIS A O 1
ATOM 1427 N N . ILE A 1 183 ? 21.422 -20.109 -6.086 1 96.75 183 ILE A N 1
ATOM 1428 C CA . ILE A 1 183 ? 20.906 -21.375 -5.562 1 96.75 183 ILE A CA 1
ATOM 1429 C C . ILE A 1 183 ? 20.906 -21.328 -4.035 1 96.75 183 ILE A C 1
ATOM 1431 O O . ILE A 1 183 ? 19.906 -21.641 -3.396 1 96.75 183 ILE A O 1
ATOM 1435 N N . PRO A 1 184 ? 22.031 -20.938 -3.352 1 97.31 184 PRO A N 1
ATOM 1436 C CA . PRO A 1 184 ? 21.984 -20.891 -1.889 1 97.31 184 PRO A CA 1
ATOM 1437 C C . PRO A 1 184 ? 20.922 -19.938 -1.35 1 97.31 184 PRO A C 1
ATOM 1439 O O . PRO A 1 184 ? 20.234 -20.266 -0.384 1 97.31 184 PRO A O 1
ATOM 1442 N N . SER A 1 185 ? 20.812 -18.766 -1.918 1 97.56 185 SER A N 1
ATOM 1443 C CA . SER A 1 185 ? 19.781 -17.812 -1.505 1 97.56 185 SER A CA 1
ATOM 1444 C C . SER A 1 185 ? 18.375 -18.359 -1.75 1 97.56 185 SER A C 1
ATOM 1446 O O . SER A 1 185 ? 17.484 -18.141 -0.938 1 97.56 185 SER A O 1
ATOM 1448 N N . ARG A 1 186 ? 18.234 -19.016 -2.873 1 98.19 186 ARG A N 1
ATOM 1449 C CA . ARG A 1 186 ? 16.938 -19.609 -3.199 1 98.19 186 ARG A CA 1
ATOM 1450 C C . ARG A 1 186 ? 16.547 -20.672 -2.17 1 98.19 186 ARG A C 1
ATOM 1452 O O . ARG A 1 186 ? 15.422 -20.672 -1.679 1 98.19 186 ARG A O 1
ATOM 1459 N N . ASN A 1 187 ? 17.484 -21.562 -1.853 1 98.31 187 ASN A N 1
ATOM 1460 C CA . ASN A 1 187 ? 17.234 -22.578 -0.833 1 98.31 187 ASN A CA 1
ATOM 1461 C C . ASN A 1 187 ? 16.828 -21.953 0.497 1 98.31 187 ASN A C 1
ATOM 1463 O O . ASN A 1 187 ? 15.883 -22.406 1.139 1 98.31 187 ASN A O 1
ATOM 1467 N N . ALA A 1 188 ? 17.547 -20.922 0.876 1 98.19 188 ALA A N 1
ATOM 1468 C CA . ALA A 1 188 ? 17.234 -20.234 2.123 1 98.19 188 ALA A CA 1
ATOM 1469 C C . ALA A 1 188 ? 15.852 -19.578 2.064 1 98.19 188 ALA A C 1
ATOM 1471 O O . ALA A 1 188 ? 15.148 -19.516 3.074 1 98.19 188 ALA A O 1
ATOM 1472 N N . SER A 1 189 ? 15.492 -19.062 0.937 1 98.56 189 SER A N 1
ATOM 1473 C CA . SER A 1 189 ? 14.172 -18.484 0.757 1 98.56 189 SER A CA 1
ATOM 1474 C C . SER A 1 189 ? 13.07 -19.516 0.933 1 98.56 189 SER A C 1
ATOM 1476 O O . SER A 1 189 ? 12.039 -19.25 1.553 1 98.56 189 SER A O 1
ATOM 1478 N N . PHE A 1 190 ? 13.281 -20.719 0.378 1 98.75 190 PHE A N 1
ATOM 1479 C CA . PHE A 1 190 ? 12.32 -21.812 0.572 1 98.75 190 PHE A CA 1
ATOM 1480 C C . PHE A 1 190 ? 12.188 -22.156 2.051 1 98.75 190 PHE A C 1
ATOM 1482 O O . PHE A 1 190 ? 11.078 -22.344 2.545 1 98.75 190 PHE A O 1
ATOM 1489 N N . ASP A 1 191 ? 13.297 -22.234 2.736 1 98.5 191 ASP A N 1
ATOM 1490 C CA . ASP A 1 191 ? 13.266 -22.516 4.168 1 98.5 191 ASP A CA 1
ATOM 1491 C C . ASP A 1 191 ? 12.477 -21.438 4.918 1 98.5 191 ASP A C 1
ATOM 1493 O O . ASP A 1 191 ? 11.648 -21.766 5.777 1 98.5 191 ASP A O 1
ATOM 1497 N N . ALA A 1 192 ? 12.75 -20.219 4.609 1 98.5 192 ALA A N 1
ATOM 1498 C CA . ALA A 1 192 ? 12.102 -19.109 5.285 1 98.5 192 ALA A CA 1
ATOM 1499 C C . ALA A 1 192 ? 10.602 -19.094 5.004 1 98.5 192 ALA A C 1
ATOM 1501 O O . ALA A 1 192 ? 9.797 -18.812 5.902 1 98.5 192 ALA A O 1
ATOM 1502 N N . LEU A 1 193 ? 10.219 -19.312 3.756 1 98.69 193 LEU A N 1
ATOM 1503 C CA . LEU A 1 193 ? 8.797 -19.344 3.428 1 98.69 193 LEU A CA 1
ATOM 1504 C C . LEU A 1 193 ? 8.102 -20.5 4.148 1 98.69 193 LEU A C 1
ATOM 1506 O O . LEU A 1 193 ? 6.973 -20.344 4.625 1 98.69 193 LEU A O 1
ATOM 1510 N N . ALA A 1 194 ? 8.781 -21.672 4.172 1 98.5 194 ALA A N 1
ATOM 1511 C CA . ALA A 1 194 ? 8.227 -22.797 4.918 1 98.5 194 ALA A CA 1
ATOM 1512 C C . ALA A 1 194 ? 7.988 -22.422 6.379 1 98.5 194 ALA A C 1
ATOM 1514 O O . ALA A 1 194 ? 6.949 -22.766 6.949 1 98.5 194 ALA A O 1
ATOM 1515 N N . GLN A 1 195 ? 8.898 -21.766 6.938 1 97.81 195 GLN A N 1
ATOM 1516 C CA . GLN A 1 195 ? 8.758 -21.312 8.32 1 97.81 195 GLN A CA 1
ATOM 1517 C C . GLN A 1 195 ? 7.621 -20.312 8.469 1 97.81 195 GLN A C 1
ATOM 1519 O O . GLN A 1 195 ? 6.879 -20.344 9.453 1 97.81 195 GLN A O 1
ATOM 1524 N N . TRP A 1 196 ? 7.539 -19.391 7.562 1 97.44 196 TRP A N 1
ATOM 1525 C CA . TRP A 1 196 ? 6.445 -18.422 7.582 1 97.44 196 TRP A CA 1
ATOM 1526 C C . TRP A 1 196 ? 5.094 -19.125 7.547 1 97.44 196 TRP A C 1
ATOM 1528 O O . TRP A 1 196 ? 4.199 -18.797 8.328 1 97.44 196 TRP A O 1
ATOM 1538 N N . ILE A 1 197 ? 4.953 -20.094 6.66 1 97.56 197 ILE A N 1
ATOM 1539 C CA . ILE A 1 197 ? 3.727 -20.875 6.531 1 97.56 197 ILE A CA 1
ATOM 1540 C C . ILE A 1 197 ? 3.408 -21.562 7.859 1 97.56 197 ILE A C 1
ATOM 1542 O O . ILE A 1 197 ? 2.277 -21.484 8.344 1 97.56 197 ILE A O 1
ATOM 1546 N N . ALA A 1 198 ? 4.367 -22.094 8.438 1 95.75 198 ALA A N 1
ATOM 1547 C CA . ALA A 1 198 ? 4.195 -22.828 9.688 1 95.75 198 ALA A CA 1
ATOM 1548 C C . ALA A 1 198 ? 3.789 -21.891 10.82 1 95.75 198 ALA A C 1
ATOM 1550 O O . ALA A 1 198 ? 3.145 -22.312 11.781 1 95.75 198 ALA A O 1
ATOM 1551 N N . SER A 1 199 ? 4.148 -20.641 10.703 1 94.38 199 SER A N 1
ATOM 1552 C CA . SER A 1 199 ? 3.945 -19.688 11.789 1 94.38 199 SER A CA 1
ATOM 1553 C C . SER A 1 199 ? 2.588 -19 11.672 1 94.38 199 SER A C 1
ATOM 1555 O O . SER A 1 199 ? 2.182 -18.266 12.578 1 94.38 199 SER A O 1
ATOM 1557 N N . GLN A 1 200 ? 1.892 -19.25 10.625 1 93.06 200 GLN A N 1
ATOM 1558 C CA . GLN A 1 200 ? 0.62 -18.562 10.445 1 93.06 200 GLN A CA 1
ATOM 1559 C C . GLN A 1 200 ? -0.423 -19.047 11.445 1 93.06 200 GLN A C 1
ATOM 1561 O O . GLN A 1 200 ? -0.681 -20.25 11.539 1 93.06 200 GLN A O 1
ATOM 1566 N N . PRO A 1 201 ? -0.928 -18.156 12.367 1 83.5 201 PRO A N 1
ATOM 1567 C CA . PRO A 1 201 ? -1.878 -18.562 13.406 1 83.5 201 PRO A CA 1
ATOM 1568 C C . PRO A 1 201 ? -3.152 -19.188 12.828 1 83.5 201 PRO A C 1
ATOM 1570 O O . PRO A 1 201 ? -3.734 -20.094 13.438 1 83.5 201 PRO A O 1
ATOM 1573 N N . GLY A 1 202 ? -3.629 -18.828 11.766 1 84.44 202 GLY A N 1
ATOM 1574 C CA . GLY A 1 202 ? -4.879 -19.297 11.195 1 84.44 202 GLY A CA 1
ATOM 1575 C C . GLY A 1 202 ? -4.699 -19.953 9.836 1 84.44 202 GLY A C 1
ATOM 1576 O O . GLY A 1 202 ? -3.572 -20.125 9.375 1 84.44 202 GLY A O 1
ATOM 1577 N N . GLY A 1 203 ? -5.777 -20.609 9.359 1 94.12 203 GLY A N 1
ATOM 1578 C CA . GLY A 1 203 ? -5.746 -21.297 8.078 1 94.12 203 GLY A CA 1
ATOM 1579 C C . GLY A 1 203 ? -6.121 -20.422 6.906 1 94.12 203 GLY A C 1
ATOM 1580 O O . GLY A 1 203 ? -6.117 -20.859 5.758 1 94.12 203 GLY A O 1
ATOM 1581 N N . ASP A 1 204 ? -6.355 -19.094 7.199 1 97.38 204 ASP A N 1
ATOM 1582 C CA . ASP A 1 204 ? -6.875 -18.203 6.152 1 97.38 204 ASP A CA 1
ATOM 1583 C C . ASP A 1 204 ? -5.746 -17.469 5.449 1 97.38 204 ASP A C 1
ATOM 1585 O O . ASP A 1 204 ? -5.703 -16.234 5.473 1 97.38 204 ASP A O 1
ATOM 1589 N N . TRP A 1 205 ? -4.902 -18.172 4.777 1 98.44 205 TRP A N 1
ATOM 1590 C CA . TRP A 1 205 ? -3.754 -17.562 4.117 1 98.44 205 TRP A CA 1
ATOM 1591 C C . TRP A 1 205 ? -3.484 -18.219 2.766 1 98.44 205 TRP A C 1
ATOM 1593 O O . TRP A 1 205 ? -3.863 -19.359 2.541 1 98.44 205 TRP A O 1
ATOM 1603 N N . ILE A 1 206 ? -2.953 -17.469 1.859 1 98.81 206 ILE A N 1
ATOM 1604 C CA . ILE A 1 206 ? -2.328 -17.953 0.635 1 98.81 206 ILE A CA 1
ATOM 1605 C C . ILE A 1 206 ? -0.939 -17.344 0.481 1 98.81 206 ILE A C 1
ATOM 1607 O O . ILE A 1 206 ? -0.701 -16.219 0.922 1 98.81 206 ILE A O 1
ATOM 1611 N N . ALA A 1 207 ? -0.005 -18.062 -0.067 1 98.81 207 ALA A N 1
ATOM 1612 C CA . ALA A 1 207 ? 1.318 -17.609 -0.476 1 98.81 207 ALA A CA 1
ATOM 1613 C C . ALA A 1 207 ? 1.639 -18.047 -1.901 1 98.81 207 ALA A C 1
ATOM 1615 O O . ALA A 1 207 ? 1.618 -19.234 -2.205 1 98.81 207 ALA A O 1
ATOM 1616 N N . ALA A 1 208 ? 1.861 -17.062 -2.732 1 98.88 208 ALA A N 1
ATOM 1617 C CA . ALA A 1 208 ? 2.078 -17.359 -4.145 1 98.88 208 ALA A CA 1
ATOM 1618 C C . ALA A 1 208 ? 3.352 -16.688 -4.656 1 98.88 208 ALA A C 1
ATOM 1620 O O . ALA A 1 208 ? 3.84 -15.734 -4.051 1 98.88 208 ALA A O 1
ATOM 1621 N N . GLY A 1 209 ? 3.9 -17.281 -5.707 1 98.81 209 GLY A N 1
ATOM 1622 C CA . GLY A 1 209 ? 5.039 -16.578 -6.281 1 98.81 209 GLY A CA 1
ATOM 1623 C C . GLY A 1 209 ? 5.75 -17.375 -7.359 1 98.81 209 GLY A C 1
ATOM 1624 O O . GLY A 1 209 ? 5.418 -18.531 -7.598 1 98.81 209 GLY A O 1
ATOM 1625 N N . ASP A 1 210 ? 6.605 -16.688 -8.148 1 98.75 210 ASP A N 1
ATOM 1626 C CA . ASP A 1 210 ? 7.668 -17.312 -8.93 1 98.75 210 ASP A CA 1
ATOM 1627 C C . ASP A 1 210 ? 8.828 -17.734 -8.031 1 98.75 210 ASP A C 1
ATOM 1629 O O . ASP A 1 210 ? 9.641 -16.906 -7.625 1 98.75 210 ASP A O 1
ATOM 1633 N N . LEU A 1 211 ? 8.914 -19.047 -7.82 1 98.69 211 LEU A N 1
ATOM 1634 C CA . LEU A 1 211 ? 9.852 -19.531 -6.816 1 98.69 211 LEU A CA 1
ATOM 1635 C C . LEU A 1 211 ? 11.141 -20.016 -7.465 1 98.69 211 LEU A C 1
ATOM 1637 O O . LEU A 1 211 ? 12.047 -20.5 -6.781 1 98.69 211 LEU A O 1
ATOM 1641 N N . ASN A 1 212 ? 11.227 -19.891 -8.727 1 97.5 212 ASN A N 1
ATOM 1642 C CA . ASN A 1 212 ? 12.406 -20.234 -9.508 1 97.5 212 ASN A CA 1
ATOM 1643 C C . ASN A 1 212 ? 12.883 -21.656 -9.18 1 97.5 212 ASN A C 1
ATOM 1645 O O . ASN A 1 212 ? 14.086 -21.906 -9.109 1 97.5 212 ASN A O 1
ATOM 1649 N N . ALA A 1 213 ? 11.953 -22.562 -9 1 96.44 213 ALA A N 1
ATOM 1650 C CA . ALA A 1 213 ? 12.25 -23.953 -8.664 1 96.44 213 ALA A CA 1
ATOM 1651 C C . ALA A 1 213 ? 12.594 -24.75 -9.914 1 96.44 213 ALA A C 1
ATOM 1653 O O . ALA A 1 213 ? 11.883 -25.703 -10.258 1 96.44 213 ALA A O 1
ATOM 1654 N N . PHE A 1 214 ? 13.672 -24.5 -10.461 1 93.19 214 PHE A N 1
ATOM 1655 C CA . PHE A 1 214 ? 14.086 -25.172 -11.688 1 93.19 214 PHE A CA 1
ATOM 1656 C C . PHE A 1 214 ? 14.305 -26.656 -11.453 1 93.19 214 PHE A C 1
ATOM 1658 O O . PHE A 1 214 ? 14.977 -27.047 -10.492 1 93.19 214 PHE A O 1
ATOM 1665 N N . GLU A 1 215 ? 13.82 -27.438 -12.375 1 89.19 215 GLU A N 1
ATOM 1666 C CA . GLU A 1 215 ? 13.844 -28.891 -12.242 1 89.19 215 GLU A CA 1
ATOM 1667 C C . GLU A 1 215 ? 15.273 -29.406 -12.148 1 89.19 215 GLU A C 1
ATOM 1669 O O . GLU A 1 215 ? 15.555 -30.328 -11.375 1 89.19 215 GLU A O 1
ATOM 1674 N N . ASN A 1 216 ? 16.141 -28.844 -12.898 1 89.88 216 ASN A N 1
ATOM 1675 C CA . ASN A 1 216 ? 17.516 -29.328 -12.961 1 89.88 216 ASN A CA 1
ATOM 1676 C C . ASN A 1 216 ? 18.375 -28.734 -11.852 1 89.88 216 ASN A C 1
ATOM 1678 O O . ASN A 1 216 ? 19.578 -28.969 -11.805 1 89.88 216 ASN A O 1
ATOM 1682 N N . GLN A 1 217 ? 17.703 -27.969 -10.992 1 93.88 217 GLN A N 1
ATOM 1683 C CA . GLN A 1 217 ? 18.453 -27.328 -9.922 1 93.88 217 GLN A CA 1
ATOM 1684 C C . GLN A 1 217 ? 17.828 -27.609 -8.562 1 93.88 217 GLN A C 1
ATOM 1686 O O . GLN A 1 217 ? 17.828 -26.734 -7.684 1 93.88 217 GLN A O 1
ATOM 1691 N N . GLY A 1 218 ? 17.25 -28.781 -8.445 1 94.44 218 GLY A N 1
ATOM 1692 C CA . GLY A 1 218 ? 16.719 -29.203 -7.16 1 94.44 218 GLY A CA 1
ATOM 1693 C C . GLY A 1 218 ? 15.305 -28.719 -6.91 1 94.44 218 GLY A C 1
ATOM 1694 O O . GLY A 1 218 ? 14.844 -28.703 -5.77 1 94.44 218 GLY A O 1
ATOM 1695 N N . GLY A 1 219 ? 14.672 -28.312 -7.922 1 95.81 219 GLY A N 1
ATOM 1696 C CA . GLY A 1 219 ? 13.344 -27.719 -7.797 1 95.81 219 GLY A CA 1
ATOM 1697 C C . GLY A 1 219 ? 12.367 -28.594 -7.047 1 95.81 219 GLY A C 1
ATOM 1698 O O . GLY A 1 219 ? 11.641 -28.125 -6.168 1 95.81 219 GLY A O 1
ATOM 1699 N N . ALA A 1 220 ? 12.375 -29.859 -7.332 1 95.81 220 ALA A N 1
ATOM 1700 C CA . ALA A 1 220 ? 11.438 -30.797 -6.707 1 95.81 220 ALA A CA 1
ATOM 1701 C C . ALA A 1 220 ? 11.633 -30.828 -5.191 1 95.81 220 ALA A C 1
ATOM 1703 O O . ALA A 1 220 ? 10.656 -30.797 -4.438 1 95.81 220 ALA A O 1
ATOM 1704 N N . GLN A 1 221 ? 12.805 -30.891 -4.746 1 97.19 221 GLN A N 1
ATOM 1705 C CA . GLN A 1 221 ? 13.102 -30.922 -3.318 1 97.19 221 GLN A CA 1
ATOM 1706 C C . GLN A 1 221 ? 12.766 -29.594 -2.654 1 97.19 221 GLN A C 1
ATOM 1708 O O . GLN A 1 221 ? 12.289 -29.562 -1.516 1 97.19 221 GLN A O 1
ATOM 1713 N N . GLN A 1 222 ? 13.039 -28.547 -3.34 1 97.88 222 GLN A N 1
ATOM 1714 C CA . GLN A 1 222 ? 12.727 -27.219 -2.84 1 97.88 222 GLN A CA 1
ATOM 1715 C C . GLN A 1 222 ? 11.219 -27.047 -2.617 1 97.88 222 GLN A C 1
ATOM 1717 O O . GLN A 1 222 ? 10.789 -26.672 -1.526 1 97.88 222 GLN A O 1
ATOM 1722 N N . VAL A 1 223 ? 10.477 -27.391 -3.564 1 98.06 223 VAL A N 1
ATOM 1723 C CA . VAL A 1 223 ? 9.023 -27.25 -3.488 1 98.06 223 VAL A CA 1
ATOM 1724 C C . VAL A 1 223 ? 8.477 -28.203 -2.422 1 98.06 223 VAL A C 1
ATOM 1726 O O . VAL A 1 223 ? 7.508 -27.875 -1.731 1 98.06 223 VAL A O 1
ATOM 1729 N N . ALA A 1 224 ? 9.078 -29.344 -2.281 1 98.06 224 ALA A N 1
ATOM 1730 C CA . ALA A 1 224 ? 8.656 -30.312 -1.273 1 98.06 224 ALA A CA 1
ATOM 1731 C C . ALA A 1 224 ? 8.727 -29.719 0.128 1 98.06 224 ALA A C 1
ATOM 1733 O O . ALA A 1 224 ? 7.91 -30.047 0.993 1 98.06 224 ALA A O 1
ATOM 1734 N N . LYS A 1 225 ? 9.602 -28.844 0.379 1 97.56 225 LYS A N 1
ATOM 1735 C CA . LYS A 1 225 ? 9.734 -28.203 1.684 1 97.56 225 LYS A CA 1
ATOM 1736 C C . LYS A 1 225 ? 8.508 -27.359 2.012 1 97.56 225 LYS A C 1
ATOM 1738 O O . LYS A 1 225 ? 7.969 -27.438 3.117 1 97.56 225 LYS A O 1
ATOM 1743 N N . ILE A 1 226 ? 8.125 -26.531 1.07 1 97.56 226 ILE A N 1
ATOM 1744 C CA . ILE A 1 226 ? 6.973 -25.672 1.344 1 97.56 226 ILE A CA 1
ATOM 1745 C C . ILE A 1 226 ? 5.699 -26.516 1.341 1 97.56 226 ILE A C 1
ATOM 1747 O O . ILE A 1 226 ? 4.762 -26.234 2.09 1 97.56 226 ILE A O 1
ATOM 1751 N N . ALA A 1 227 ? 5.691 -27.578 0.486 1 98.31 227 ALA A N 1
ATOM 1752 C CA . ALA A 1 227 ? 4.547 -28.484 0.491 1 98.31 227 ALA A CA 1
ATOM 1753 C C . ALA A 1 227 ? 4.398 -29.172 1.847 1 98.31 227 ALA A C 1
ATOM 1755 O O . ALA A 1 227 ? 3.283 -29.312 2.355 1 98.31 227 ALA A O 1
ATOM 1756 N N . ALA A 1 228 ? 5.453 -29.609 2.375 1 98.5 228 ALA A N 1
ATOM 1757 C CA . ALA A 1 228 ? 5.43 -30.234 3.691 1 98.5 228 ALA A CA 1
ATOM 1758 C C . ALA A 1 228 ? 4.93 -29.266 4.758 1 98.5 228 ALA A C 1
ATOM 1760 O O . ALA A 1 228 ? 4.113 -29.641 5.609 1 98.5 228 ALA A O 1
ATOM 1761 N N . ALA A 1 229 ? 5.445 -28.078 4.773 1 98.19 229 ALA A N 1
ATOM 1762 C CA . ALA A 1 229 ? 5.008 -27.062 5.727 1 98.19 229 ALA A CA 1
ATOM 1763 C C . ALA A 1 229 ? 3.516 -26.781 5.578 1 98.19 229 ALA A C 1
ATOM 1765 O O . ALA A 1 229 ? 2.797 -26.672 6.574 1 98.19 229 ALA A O 1
ATOM 1766 N N . ALA A 1 230 ? 3.068 -26.656 4.328 1 98.25 230 ALA A N 1
ATOM 1767 C CA . ALA A 1 230 ? 1.652 -26.406 4.062 1 98.25 230 ALA A CA 1
ATOM 1768 C C . ALA A 1 230 ? 0.795 -27.578 4.562 1 98.25 230 ALA A C 1
ATOM 1770 O O . ALA A 1 230 ? -0.239 -27.359 5.199 1 98.25 230 ALA A O 1
ATOM 1771 N N . LEU A 1 231 ? 1.253 -28.75 4.281 1 97.81 231 LEU A N 1
ATOM 1772 C CA . LEU A 1 231 ? 0.523 -29.938 4.707 1 97.81 231 LEU A CA 1
ATOM 1773 C C . LEU A 1 231 ? 0.426 -30 6.227 1 97.81 231 LEU A C 1
ATOM 1775 O O . LEU A 1 231 ? -0.634 -30.312 6.773 1 97.81 231 LEU A O 1
ATOM 1779 N N . GLU A 1 232 ? 1.496 -29.75 6.867 1 97.56 232 GLU A N 1
ATOM 1780 C CA . GLU A 1 232 ? 1.511 -29.75 8.328 1 97.56 232 GLU A CA 1
ATOM 1781 C C . GLU A 1 232 ? 0.535 -28.719 8.883 1 97.56 232 GLU A C 1
ATOM 1783 O O . GLU A 1 232 ? -0.071 -28.938 9.938 1 97.56 232 GLU A O 1
ATOM 1788 N N . ALA A 1 233 ? 0.406 -27.672 8.18 1 96.56 233 ALA A N 1
ATOM 1789 C CA . ALA A 1 233 ? -0.528 -26.625 8.586 1 96.56 233 ALA A CA 1
ATOM 1790 C C . ALA A 1 233 ? -1.945 -26.953 8.117 1 96.56 233 ALA A C 1
ATOM 1792 O O . ALA A 1 233 ? -2.875 -26.172 8.359 1 96.56 233 ALA A O 1
ATOM 1793 N N . GLY A 1 234 ? -2.156 -28.031 7.449 1 96.69 234 GLY A N 1
ATOM 1794 C CA . GLY A 1 234 ? -3.461 -28.453 6.977 1 96.69 234 GLY A CA 1
ATOM 1795 C C . GLY A 1 234 ? -3.795 -27.938 5.59 1 96.69 234 GLY A C 1
ATOM 1796 O O . GLY A 1 234 ? -4.934 -28.062 5.137 1 96.69 234 GLY A O 1
ATOM 1797 N N . GLY A 1 235 ? -2.855 -27.312 4.945 1 97.88 235 GLY A N 1
ATOM 1798 C CA . GLY A 1 235 ? -3.07 -26.719 3.631 1 97.88 235 GLY A CA 1
ATOM 1799 C C . GLY A 1 235 ? -2.486 -27.562 2.504 1 97.88 235 GLY A C 1
ATOM 1800 O O . GLY A 1 235 ? -2.326 -28.766 2.641 1 97.88 235 GLY A O 1
ATOM 1801 N N . THR A 1 236 ? -2.336 -26.922 1.322 1 98.31 236 THR A N 1
ATOM 1802 C CA . THR A 1 236 ? -1.807 -27.609 0.145 1 98.31 236 THR A CA 1
ATOM 1803 C C . THR A 1 236 ? -1.047 -26.625 -0.748 1 98.31 236 THR A C 1
ATOM 1805 O O . THR A 1 236 ? -1.111 -25.422 -0.546 1 98.31 236 THR A O 1
ATOM 1808 N N . VAL A 1 237 ? -0.195 -27.125 -1.61 1 98.69 237 VAL A N 1
ATOM 1809 C CA . VAL A 1 237 ? 0.518 -26.344 -2.617 1 98.69 237 VAL A CA 1
ATOM 1810 C C . VAL A 1 237 ? 0.107 -26.797 -4.016 1 98.69 237 VAL A C 1
ATOM 1812 O O . VAL A 1 237 ? 0.044 -28 -4.285 1 98.69 237 VAL A O 1
ATOM 1815 N N . VAL A 1 238 ? -0.255 -25.859 -4.902 1 98.75 238 VAL A N 1
ATOM 1816 C CA . VAL A 1 238 ? -0.616 -26.156 -6.281 1 98.75 238 VAL A CA 1
ATOM 1817 C C . VAL A 1 238 ? 0.214 -25.312 -7.234 1 98.75 238 VAL A C 1
ATOM 1819 O O . VAL A 1 238 ? 0.899 -24.375 -6.809 1 98.75 238 VAL A O 1
ATOM 1822 N N . GLY A 1 239 ? 0.173 -25.625 -8.5 1 97.88 239 GLY A N 1
ATOM 1823 C CA . GLY A 1 239 ? 0.853 -24.828 -9.5 1 97.88 239 GLY A CA 1
ATOM 1824 C C . GLY A 1 239 ? 1.766 -25.641 -10.398 1 97.88 239 GLY A C 1
ATOM 1825 O O . GLY A 1 239 ? 2.129 -25.188 -11.484 1 97.88 239 GLY A O 1
ATOM 1826 N N . GLU A 1 240 ? 2.162 -26.844 -9.961 1 97.06 240 GLU A N 1
ATOM 1827 C CA . GLU A 1 240 ? 3.023 -27.672 -10.789 1 97.06 240 GLU A CA 1
ATOM 1828 C C . GLU A 1 240 ? 2.307 -28.109 -12.062 1 97.06 240 GLU A C 1
ATOM 1830 O O . GLU A 1 240 ? 2.895 -28.109 -13.141 1 97.06 240 GLU A O 1
ATOM 1835 N N . GLU A 1 241 ? 1.087 -28.547 -11.867 1 96.31 241 GLU A N 1
ATOM 1836 C CA . GLU A 1 241 ? 0.251 -29.031 -12.969 1 96.31 241 GLU A CA 1
ATOM 1837 C C . GLU A 1 241 ? -1.086 -28.297 -13 1 96.31 241 GLU A C 1
ATOM 1839 O O . GLU A 1 241 ? -1.541 -27.766 -11.977 1 96.31 241 GLU A O 1
ATOM 1844 N N . GLY A 1 242 ? -1.642 -28.172 -14.164 1 96.31 242 GLY A N 1
ATOM 1845 C CA . GLY A 1 242 ? -2.947 -27.594 -14.414 1 96.31 242 GLY A CA 1
ATOM 1846 C C . GLY A 1 242 ? -3.475 -27.875 -15.805 1 96.31 242 GLY A C 1
ATOM 1847 O O . GLY A 1 242 ? -3.029 -28.812 -16.453 1 96.31 242 GLY A O 1
ATOM 1848 N N . VAL A 1 243 ? -4.492 -27.188 -16.172 1 96.25 243 VAL A N 1
ATOM 1849 C CA . VAL A 1 243 ? -5.035 -27.297 -17.531 1 96.25 243 VAL A CA 1
ATOM 1850 C C . VAL A 1 243 ? -4.957 -25.953 -18.234 1 96.25 243 VAL A C 1
ATOM 1852 O O . VAL A 1 243 ? -5.066 -24.906 -17.609 1 96.25 243 VAL A O 1
ATOM 1855 N N . SER A 1 244 ? -4.711 -25.984 -19.562 1 93.19 244 SER A N 1
ATOM 1856 C CA . SER A 1 244 ? -4.793 -24.766 -20.359 1 93.19 244 SER A CA 1
ATOM 1857 C C . SER A 1 244 ? -6.18 -24.141 -20.266 1 93.19 244 SER A C 1
ATOM 1859 O O . SER A 1 244 ? -7.188 -24.828 -20.406 1 93.19 244 SER A O 1
ATOM 1861 N N . ASP A 1 245 ? -6.164 -22.797 -20.047 1 93.5 245 ASP A N 1
ATOM 1862 C CA . ASP A 1 245 ? -7.465 -22.141 -19.969 1 93.5 245 ASP A CA 1
ATOM 1863 C C . ASP A 1 245 ? -8.109 -22.031 -21.344 1 93.5 245 ASP A C 1
ATOM 1865 O O . ASP A 1 245 ? -9.312 -21.797 -21.453 1 93.5 245 ASP A O 1
ATOM 1869 N N . GLN A 1 246 ? -7.332 -22.203 -22.359 1 89.12 246 GLN A N 1
ATOM 1870 C CA . GLN A 1 246 ? -7.844 -22.094 -23.719 1 89.12 246 GLN A CA 1
ATOM 1871 C C . GLN A 1 246 ? -8.273 -23.453 -24.25 1 89.12 246 GLN A C 1
ATOM 1873 O O . GLN A 1 246 ? -9.422 -23.641 -24.672 1 89.12 246 GLN A O 1
ATOM 1878 N N . SER A 1 247 ? -7.406 -24.516 -24.172 1 88.69 247 SER A N 1
ATOM 1879 C CA . SER A 1 247 ? -7.656 -25.812 -24.797 1 88.69 247 SER A CA 1
ATOM 1880 C C . SER A 1 247 ? -8.203 -26.828 -23.781 1 88.69 247 SER A C 1
ATOM 1882 O O . SER A 1 247 ? -8.727 -27.875 -24.156 1 88.69 247 SER A O 1
ATOM 1884 N N . ARG A 1 248 ? -8 -26.609 -22.562 1 92.38 248 ARG A N 1
ATOM 1885 C CA . ARG A 1 248 ? -8.367 -27.5 -21.453 1 92.38 248 ARG A CA 1
ATOM 1886 C C . ARG A 1 248 ? -7.461 -28.719 -21.406 1 92.38 248 ARG A C 1
ATOM 1888 O O . ARG A 1 248 ? -7.699 -29.641 -20.625 1 92.38 248 ARG A O 1
ATOM 1895 N N . ALA A 1 249 ? -6.398 -28.719 -22.172 1 91.81 249 ALA A N 1
ATOM 1896 C CA . ALA A 1 249 ? -5.434 -29.812 -22.141 1 91.81 249 ALA A CA 1
ATOM 1897 C C . ALA A 1 249 ? -4.582 -29.75 -20.875 1 91.81 249 ALA A C 1
ATOM 1899 O O . ALA A 1 249 ? -4.215 -28.656 -20.422 1 91.81 249 ALA A O 1
ATOM 1900 N N . PRO A 1 250 ? -4.301 -30.953 -20.359 1 94.31 250 PRO A N 1
ATOM 1901 C CA . PRO A 1 250 ? -3.381 -30.953 -19.219 1 94.31 250 PRO A CA 1
ATOM 1902 C C . PRO A 1 250 ? -2.018 -30.359 -19.562 1 94.31 250 PRO A C 1
ATOM 1904 O O . PRO A 1 250 ? -1.518 -30.547 -20.672 1 94.31 250 PRO A O 1
ATOM 1907 N N . MET A 1 251 ? -1.507 -29.625 -18.609 1 90.88 251 MET A N 1
ATOM 1908 C CA . MET A 1 251 ? -0.203 -28.984 -18.766 1 90.88 251 MET A CA 1
ATOM 1909 C C . MET A 1 251 ? 0.619 -29.094 -17.484 1 90.88 251 MET A C 1
ATOM 1911 O O . MET A 1 251 ? 0.061 -29.188 -16.391 1 90.88 251 MET A O 1
ATOM 1915 N N . ARG A 1 252 ? 1.964 -29.125 -17.75 1 93.44 252 ARG A N 1
ATOM 1916 C CA . ARG A 1 252 ? 2.904 -29.047 -16.641 1 93.44 252 ARG A CA 1
ATOM 1917 C C . ARG A 1 252 ? 3.918 -27.922 -16.859 1 93.44 252 ARG A C 1
ATOM 1919 O O . ARG A 1 252 ? 4.508 -27.812 -17.938 1 93.44 252 ARG A O 1
ATOM 1926 N N . GLY A 1 253 ? 4.066 -27.172 -15.812 1 93.31 253 GLY A N 1
ATOM 1927 C CA . GLY A 1 253 ? 5.055 -26.109 -15.875 1 93.31 253 GLY A CA 1
ATOM 1928 C C . GLY A 1 253 ? 4.488 -24.797 -16.391 1 93.31 253 GLY A C 1
ATOM 1929 O O . GLY A 1 253 ? 3.443 -24.781 -17.047 1 93.31 253 GLY A O 1
ATOM 1930 N N . THR A 1 254 ? 5.219 -23.672 -16.016 1 94 254 THR A N 1
ATOM 1931 C CA . THR A 1 254 ? 4.688 -22.344 -16.344 1 94 254 THR A CA 1
ATOM 1932 C C . THR A 1 254 ? 5.73 -21.516 -17.062 1 94 254 THR A C 1
ATOM 1934 O O . THR A 1 254 ? 5.398 -20.484 -17.672 1 94 254 THR A O 1
ATOM 1937 N N . PHE A 1 255 ? 6.992 -21.844 -17 1 93.31 255 PHE A N 1
ATOM 1938 C CA . PHE A 1 255 ? 8.055 -21.016 -17.562 1 93.31 255 PHE A CA 1
ATOM 1939 C C . PHE A 1 255 ? 8.508 -21.562 -18.906 1 93.31 255 PHE A C 1
ATOM 1941 O O . PHE A 1 255 ? 8.906 -22.719 -19.016 1 93.31 255 PHE A O 1
ATOM 1948 N N . PHE A 1 256 ? 8.492 -20.734 -19.922 1 83.94 256 PHE A N 1
ATOM 1949 C CA . PHE A 1 256 ? 8.984 -21.125 -21.234 1 83.94 256 PHE A CA 1
ATOM 1950 C C . PHE A 1 256 ? 10.117 -20.203 -21.688 1 83.94 256 PHE A C 1
ATOM 1952 O O . PHE A 1 256 ? 10.93 -20.578 -22.531 1 83.94 256 PHE A O 1
ATOM 1959 N N . GLY A 1 257 ? 10.133 -19.062 -21.125 1 82.44 257 GLY A N 1
ATOM 1960 C CA . GLY A 1 257 ? 11.164 -18.109 -21.5 1 82.44 257 GLY A CA 1
ATOM 1961 C C . GLY A 1 257 ? 10.945 -17.5 -22.875 1 82.44 257 GLY A C 1
ATOM 1962 O O . GLY A 1 257 ? 10.375 -18.156 -23.766 1 82.44 257 GLY A O 1
ATOM 1963 N N . PHE A 1 258 ? 11.445 -16.219 -23.016 1 81.25 258 PHE A N 1
ATOM 1964 C CA . PHE A 1 258 ? 11.453 -15.617 -24.344 1 81.25 258 PHE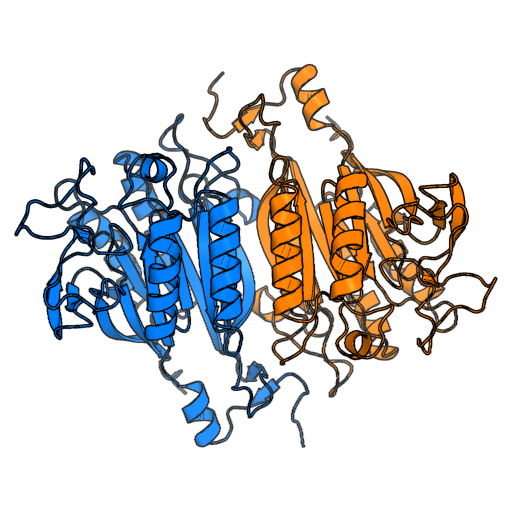 A CA 1
ATOM 1965 C C . PHE A 1 258 ? 12.586 -16.188 -25.188 1 81.25 258 PHE A C 1
ATOM 1967 O O . PHE A 1 258 ? 13.453 -16.891 -24.672 1 81.25 258 PHE A O 1
ATOM 1974 N N . ASP A 1 259 ? 12.602 -15.883 -26.438 1 75.88 259 ASP A N 1
ATOM 1975 C CA . ASP A 1 259 ? 13.555 -16.453 -27.375 1 75.88 259 ASP A CA 1
ATOM 1976 C C . ASP A 1 259 ? 14.992 -16.109 -26.984 1 75.88 259 ASP A C 1
ATOM 1978 O O . ASP A 1 259 ? 15.906 -16.922 -27.172 1 75.88 259 ASP A O 1
ATOM 1982 N N . HIS A 1 260 ? 15.133 -15.023 -26.391 1 79.62 260 HIS A N 1
ATOM 1983 C CA . HIS A 1 260 ? 16.469 -14.555 -26.062 1 79.62 260 HIS A CA 1
ATOM 1984 C C . HIS A 1 260 ? 16.906 -15.008 -24.672 1 79.62 260 HIS A C 1
ATOM 1986 O O . HIS A 1 260 ? 18.031 -14.742 -24.25 1 79.62 260 HIS A O 1
ATOM 1992 N N . ASP A 1 261 ? 16.016 -15.727 -23.984 1 78.5 261 ASP A N 1
ATOM 1993 C CA . ASP A 1 261 ? 16.297 -16.109 -22.594 1 78.5 261 ASP A CA 1
ATOM 1994 C C . ASP A 1 261 ? 17.281 -17.281 -22.547 1 78.5 261 ASP A C 1
ATOM 1996 O O . ASP A 1 261 ? 17.188 -18.219 -23.328 1 78.5 261 ASP A O 1
ATOM 2000 N N . ARG A 1 262 ? 18.219 -17.188 -21.562 1 70.5 262 ARG A N 1
ATOM 2001 C CA . ARG A 1 262 ? 19.203 -18.234 -21.344 1 70.5 262 ARG A CA 1
ATOM 2002 C C . ARG A 1 262 ? 18.547 -19.5 -20.828 1 70.5 262 ARG A C 1
ATOM 2004 O O . ARG A 1 262 ? 19.047 -20.609 -21.047 1 70.5 262 ARG A O 1
ATOM 2011 N N . PHE A 1 263 ? 17.391 -19.344 -20.141 1 64.56 263 PHE A N 1
ATOM 2012 C CA . PHE A 1 263 ? 16.75 -20.484 -19.484 1 64.56 263 PHE A CA 1
ATOM 2013 C C . PHE A 1 263 ? 15.523 -20.922 -20.266 1 64.56 263 PHE A C 1
ATOM 2015 O O . PHE A 1 263 ? 14.68 -21.672 -19.75 1 64.56 263 PHE A O 1
ATOM 2022 N N . ARG A 1 264 ? 15.477 -20.594 -21.5 1 68.12 264 ARG A N 1
ATOM 2023 C CA . ARG A 1 264 ? 14.297 -20.922 -22.297 1 68.12 264 ARG A CA 1
ATOM 2024 C C . ARG A 1 264 ? 14.164 -22.438 -22.469 1 68.12 264 ARG A C 1
ATOM 2026 O O . ARG A 1 264 ? 15.164 -23.156 -22.547 1 68.12 264 ARG A O 1
ATOM 2033 N N . PHE A 1 265 ? 12.883 -22.797 -22.422 1 66.19 265 PHE A N 1
ATOM 2034 C CA . PHE A 1 265 ? 12.578 -24.203 -22.656 1 66.19 265 PHE A CA 1
ATOM 2035 C C . PHE A 1 265 ? 12.891 -24.578 -24.094 1 66.19 265 PHE A C 1
ATOM 2037 O O . PHE A 1 265 ? 12.797 -23.75 -25 1 66.19 265 PHE A O 1
ATOM 2044 N N . PRO A 1 266 ? 13.43 -25.828 -24.141 1 59.62 266 PRO A N 1
ATOM 2045 C CA . PRO A 1 266 ? 13.57 -26.297 -25.531 1 59.62 266 PRO A CA 1
ATOM 2046 C C . PRO A 1 266 ? 12.219 -26.516 -26.219 1 59.62 266 PRO A C 1
ATOM 2048 O O . PRO A 1 266 ? 11.242 -26.891 -25.562 1 59.62 266 PRO A O 1
ATOM 2051 N N . LEU A 1 267 ? 12.164 -26.078 -27.406 1 56.94 267 LEU A N 1
ATOM 2052 C CA . LEU A 1 267 ? 10.945 -26.297 -28.188 1 56.94 267 LEU A CA 1
ATOM 2053 C C . LEU A 1 267 ? 10.453 -27.734 -28.031 1 56.94 267 LEU A C 1
ATOM 2055 O O . LEU A 1 267 ? 11.219 -28.688 -28.234 1 56.94 267 LEU A O 1
ATOM 2059 N N . GLY A 1 268 ? 9.266 -27.812 -27.562 1 59.72 268 GLY A N 1
ATOM 2060 C CA . GLY A 1 268 ? 8.672 -29.125 -27.375 1 59.72 268 GLY A CA 1
ATOM 2061 C C . GLY A 1 268 ? 8.969 -29.734 -26.016 1 59.72 268 GLY A C 1
ATOM 2062 O O . GLY A 1 268 ? 8.469 -30.812 -25.688 1 59.72 268 GLY A O 1
ATOM 2063 N N . GLY A 1 269 ? 9.805 -29.141 -25.312 1 67.62 269 GLY A N 1
ATOM 2064 C CA . GLY A 1 269 ? 10.172 -29.688 -24.016 1 67.62 269 GLY A CA 1
ATOM 2065 C C . GLY A 1 269 ? 9.258 -29.25 -22.891 1 67.62 269 GLY A C 1
ATOM 2066 O O . GLY A 1 269 ? 8.32 -28.469 -23.125 1 67.62 269 GLY A O 1
ATOM 2067 N N . PRO A 1 270 ? 9.539 -29.969 -21.859 1 77.44 270 PRO A N 1
ATOM 2068 C CA . PRO A 1 270 ? 8.695 -29.656 -20.688 1 77.44 270 PRO A CA 1
ATOM 2069 C C . PRO A 1 270 ? 8.977 -28.281 -20.109 1 77.44 270 PRO A C 1
ATOM 2071 O O . PRO A 1 270 ? 10.117 -27.828 -20.109 1 77.44 270 PRO A O 1
ATOM 2074 N N . LEU A 1 271 ? 8.008 -27.594 -19.797 1 85 271 LEU A N 1
ATOM 2075 C CA . LEU A 1 271 ? 8.133 -26.328 -19.094 1 85 271 LEU A CA 1
ATOM 2076 C C . LEU A 1 271 ? 8.531 -26.531 -17.641 1 85 271 LEU A C 1
ATOM 2078 O O . LEU A 1 271 ? 8.133 -27.531 -17.031 1 85 271 LEU A O 1
ATOM 2082 N N . ASP A 1 272 ? 9.328 -25.641 -17.094 1 90.94 272 ASP A N 1
ATOM 2083 C CA . ASP A 1 272 ? 9.656 -25.688 -15.68 1 90.94 272 ASP A CA 1
ATOM 2084 C C . ASP A 1 272 ? 8.508 -25.141 -14.828 1 90.94 272 ASP A C 1
ATOM 2086 O O . ASP A 1 272 ? 7.941 -24.094 -15.141 1 90.94 272 ASP A O 1
ATOM 2090 N N . PRO A 1 273 ? 8.117 -25.938 -13.82 1 95.56 273 PRO A N 1
ATOM 2091 C CA . PRO A 1 273 ? 7.16 -25.375 -12.859 1 95.56 273 PRO A CA 1
ATOM 2092 C C . PRO A 1 273 ? 7.805 -24.391 -11.891 1 95.56 273 PRO A C 1
ATOM 2094 O O . PRO A 1 273 ? 8.438 -24.812 -10.914 1 95.56 273 PRO A O 1
ATOM 2097 N N . LEU A 1 274 ? 7.621 -23.094 -12.172 1 97.75 274 LEU A N 1
ATOM 2098 C CA . LEU A 1 274 ? 8.305 -22.109 -11.344 1 97.75 274 LEU A CA 1
ATOM 2099 C C . LEU A 1 274 ? 7.301 -21.328 -10.5 1 97.75 274 LEU A C 1
ATOM 2101 O O . LEU A 1 274 ? 7.684 -20.625 -9.555 1 97.75 274 LEU A O 1
ATOM 2105 N N . ASP A 1 275 ? 6.047 -21.422 -10.82 1 98.56 275 ASP A N 1
ATOM 2106 C CA . ASP A 1 275 ? 5.008 -20.625 -10.18 1 98.56 275 ASP A CA 1
ATOM 2107 C C . ASP A 1 275 ? 4.086 -21.5 -9.328 1 98.56 275 ASP A C 1
ATOM 2109 O O . ASP A 1 275 ? 3.471 -22.438 -9.844 1 98.56 275 ASP A O 1
ATOM 2113 N N . TYR A 1 276 ? 3.947 -21.156 -8.039 1 98.81 276 TYR A N 1
ATOM 2114 C CA . TYR A 1 276 ? 3.197 -21.984 -7.102 1 98.81 276 TYR A CA 1
ATOM 2115 C C . TYR A 1 276 ? 2.295 -21.141 -6.219 1 98.81 276 TYR A C 1
ATOM 2117 O O . TYR A 1 276 ? 2.531 -19.938 -6.059 1 98.81 276 TYR A O 1
ATOM 2125 N N . VAL A 1 277 ? 1.273 -21.75 -5.719 1 98.88 277 VAL A N 1
ATOM 2126 C CA . VAL A 1 277 ? 0.355 -21.156 -4.746 1 98.88 277 VAL A CA 1
ATOM 2127 C C . VAL A 1 277 ? 0.154 -22.125 -3.578 1 98.88 277 VAL A C 1
ATOM 2129 O O . VAL A 1 277 ? -0.364 -23.234 -3.758 1 98.88 277 VAL A O 1
ATOM 2132 N N . ALA A 1 278 ? 0.635 -21.766 -2.414 1 98.88 278 ALA A N 1
ATOM 2133 C CA . ALA A 1 278 ? 0.274 -22.453 -1.179 1 98.88 278 ALA A CA 1
ATOM 2134 C C . ALA A 1 278 ? -1.035 -21.906 -0.612 1 98.88 278 ALA A C 1
ATOM 2136 O O . ALA A 1 278 ? -1.245 -20.703 -0.564 1 98.88 278 ALA A O 1
ATOM 2137 N N . VAL A 1 279 ? -1.926 -22.797 -0.246 1 98.81 279 VAL A N 1
ATOM 2138 C CA . VAL A 1 279 ? -3.248 -22.422 0.242 1 98.81 279 VAL A CA 1
ATOM 2139 C C . VAL A 1 279 ? -3.473 -23.016 1.632 1 98.81 279 VAL A C 1
ATOM 2141 O O . VAL A 1 279 ? -3.25 -24.203 1.85 1 98.81 279 VAL A O 1
ATOM 2144 N N . GLY A 1 280 ? -3.914 -22.188 2.539 1 98.5 280 GLY A N 1
ATOM 2145 C CA . GLY A 1 280 ? -4.176 -22.625 3.902 1 98.5 280 GLY A CA 1
ATOM 2146 C C . GLY A 1 280 ? -5.449 -23.438 4.035 1 98.5 280 GLY A C 1
ATOM 2147 O O . GLY A 1 280 ? -6.25 -23.5 3.102 1 98.5 280 GLY A O 1
ATOM 2148 N N . PRO A 1 281 ? -5.637 -24.031 5.211 1 97.31 281 PRO A N 1
ATOM 2149 C CA . PRO A 1 281 ? -6.711 -25.016 5.395 1 97.31 281 PRO A CA 1
ATOM 2150 C C . PRO A 1 281 ? -8.094 -24.375 5.488 1 97.31 281 PRO A C 1
ATOM 2152 O O . PRO A 1 281 ? -9.109 -25.062 5.461 1 97.31 281 PRO A O 1
ATOM 2155 N N . ALA A 1 282 ? -8.156 -23.109 5.617 1 97.25 282 ALA A N 1
ATOM 2156 C CA . ALA A 1 282 ? -9.461 -22.453 5.641 1 97.25 282 ALA A CA 1
ATOM 2157 C C . ALA A 1 282 ? -10.125 -22.5 4.266 1 97.25 282 ALA A C 1
ATOM 2159 O O . ALA A 1 282 ? -11.312 -22.188 4.133 1 97.25 282 ALA A O 1
ATOM 2160 N N . PHE A 1 283 ? -9.375 -22.969 3.234 1 98 283 PHE A N 1
ATOM 2161 C CA . PHE A 1 283 ? -9.883 -22.938 1.867 1 98 283 PHE A CA 1
ATOM 2162 C C . PHE A 1 283 ? -9.773 -24.328 1.229 1 98 283 PHE A C 1
ATOM 2164 O O . PHE A 1 283 ? -8.836 -25.062 1.514 1 98 283 PHE A O 1
ATOM 2171 N N . GLU A 1 284 ? -10.727 -24.578 0.407 1 97.44 284 GLU A N 1
ATOM 2172 C CA . GLU A 1 284 ? -10.648 -25.703 -0.517 1 97.44 284 GLU A CA 1
ATOM 2173 C C . GLU A 1 284 ? -10.18 -25.25 -1.897 1 97.44 284 GLU A C 1
ATOM 2175 O O . GLU A 1 284 ? -10.609 -24.203 -2.395 1 97.44 284 GLU A O 1
ATOM 2180 N N . VAL A 1 285 ? -9.297 -26.047 -2.443 1 98.38 285 VAL A N 1
ATOM 2181 C CA . VAL A 1 285 ? -8.789 -25.719 -3.773 1 98.38 285 VAL A CA 1
ATOM 2182 C C . VAL A 1 285 ? -9.648 -26.406 -4.832 1 98.38 285 VAL A C 1
ATOM 2184 O O . VAL A 1 285 ? -9.891 -27.625 -4.754 1 98.38 285 VAL A O 1
ATOM 2187 N N . GLY A 1 286 ? -10.164 -25.641 -5.773 1 97.94 286 GLY A N 1
ATOM 2188 C CA . GLY A 1 286 ? -10.883 -26.156 -6.926 1 97.94 286 GLY A CA 1
ATOM 2189 C C . GLY A 1 286 ? -10.008 -26.312 -8.156 1 97.94 286 GLY A C 1
ATOM 2190 O O . GLY A 1 286 ? -8.953 -26.953 -8.102 1 97.94 286 GLY A O 1
ATOM 2191 N N . GLN A 1 287 ? -10.344 -25.656 -9.188 1 96.94 287 GLN A N 1
ATOM 2192 C CA . GLN A 1 287 ? -9.656 -25.781 -10.469 1 96.94 287 GLN A CA 1
ATOM 2193 C C . GLN A 1 287 ? -8.336 -25.031 -10.453 1 96.94 287 GLN A C 1
ATOM 2195 O O . GLN A 1 287 ? -8.242 -23.922 -9.898 1 96.94 287 GLN A O 1
ATOM 2200 N N . VAL A 1 288 ? -7.344 -25.625 -11.055 1 98.56 288 VAL A N 1
ATOM 2201 C CA . VAL A 1 288 ? -6.066 -25 -11.352 1 98.56 288 VAL A CA 1
ATOM 2202 C C . VAL A 1 288 ? -5.863 -24.938 -12.867 1 98.56 288 VAL A C 1
ATOM 2204 O O . VAL A 1 288 ? -5.863 -25.969 -13.539 1 98.56 288 VAL A O 1
ATOM 2207 N N . ALA A 1 289 ? -5.73 -23.734 -13.391 1 98.25 289 ALA A N 1
ATOM 2208 C CA . ALA A 1 289 ? -5.547 -23.547 -14.82 1 98.25 289 ALA A CA 1
ATOM 2209 C C . ALA A 1 289 ? -4.336 -22.656 -15.109 1 98.25 289 ALA A C 1
ATOM 2211 O O . ALA A 1 289 ? -3.877 -21.922 -14.234 1 98.25 289 ALA A O 1
ATOM 2212 N N . PHE A 1 290 ? -3.779 -22.812 -16.25 1 96.38 290 PHE A N 1
ATOM 2213 C CA . PHE A 1 290 ? -2.711 -21.969 -16.766 1 96.38 290 PHE A CA 1
ATOM 2214 C C . PHE A 1 290 ? -3.213 -21.109 -17.922 1 96.38 290 PHE A C 1
ATOM 2216 O O . PHE A 1 290 ? -3.949 -21.594 -18.781 1 96.38 290 PHE A O 1
ATOM 2223 N N . GLY A 1 291 ? -2.885 -19.781 -17.828 1 94.94 291 GLY A N 1
ATOM 2224 C CA . GLY A 1 291 ? -3.236 -18.891 -18.922 1 94.94 291 GLY A CA 1
ATOM 2225 C C . GLY A 1 291 ? -2.367 -19.094 -20.156 1 94.94 291 GLY A C 1
ATOM 2226 O O . GLY A 1 291 ? -1.166 -18.828 -20.125 1 94.94 291 GLY A O 1
ATOM 2227 N N . THR A 1 292 ? -2.963 -19.547 -21.297 1 91.5 292 THR A N 1
ATOM 2228 C CA . THR A 1 292 ? -2.201 -19.828 -22.516 1 91.5 292 THR A CA 1
ATOM 2229 C C . THR A 1 292 ? -2.637 -18.922 -23.656 1 91.5 292 THR A C 1
ATOM 2231 O O . THR A 1 292 ? -2.34 -19.188 -24.812 1 91.5 292 THR A O 1
ATOM 2234 N N . ARG A 1 293 ? -3.303 -17.906 -23.297 1 91.19 293 ARG A N 1
ATOM 2235 C CA . ARG A 1 293 ? -3.787 -16.984 -24.312 1 91.19 293 ARG A CA 1
ATOM 2236 C C . ARG A 1 293 ? -2.781 -15.867 -24.562 1 91.19 293 ARG A C 1
ATOM 2238 O O . ARG A 1 293 ? -2.207 -15.312 -23.625 1 91.19 293 ARG A O 1
ATOM 2245 N N . SER A 1 294 ? -2.615 -15.555 -25.859 1 88.5 294 SER A N 1
ATOM 2246 C CA . SER A 1 294 ? -1.687 -14.492 -26.234 1 88.5 294 SER A CA 1
ATOM 2247 C C . SER A 1 294 ? -2.334 -13.117 -26.094 1 88.5 294 SER A C 1
ATOM 2249 O O . SER A 1 294 ? -1.638 -12.102 -25.984 1 88.5 294 SER A O 1
ATOM 2251 N N . MET A 1 295 ? -3.596 -13.008 -26.234 1 90.31 295 MET A N 1
ATOM 2252 C CA . MET A 1 295 ? -4.422 -11.805 -26.219 1 90.31 295 MET A CA 1
ATOM 2253 C C . MET A 1 295 ? -4.129 -10.938 -27.438 1 90.31 295 MET A C 1
ATOM 2255 O O . MET A 1 295 ? -4.359 -9.727 -27.422 1 90.31 295 MET A O 1
ATOM 2259 N N . LEU A 1 296 ? -3.531 -11.5 -28.391 1 89.06 296 LEU A N 1
ATOM 2260 C CA . LEU A 1 296 ? -3.471 -10.844 -29.703 1 89.06 296 LEU A CA 1
ATOM 2261 C C . LEU A 1 296 ? -4.844 -10.836 -30.359 1 89.06 296 LEU A C 1
ATOM 2263 O O . LEU A 1 296 ? -5.719 -11.625 -30 1 89.06 296 LEU A O 1
ATOM 2267 N N . VAL A 1 297 ? -5.031 -9.898 -31.266 1 87.06 297 VAL A N 1
ATOM 2268 C CA . VAL A 1 297 ? -6.262 -9.82 -32.031 1 87.06 297 VAL A CA 1
ATOM 2269 C C . VAL A 1 297 ? -5.934 -9.859 -33.531 1 87.06 297 VAL A C 1
ATOM 2271 O O . VAL A 1 297 ? -5.375 -8.906 -34.094 1 87.06 297 VAL A O 1
ATOM 2274 N N . PRO A 1 298 ? -6.176 -10.953 -34.219 1 87.38 298 PRO A N 1
ATOM 2275 C CA . PRO A 1 298 ? -6.922 -12.07 -33.625 1 87.38 298 PRO A CA 1
ATOM 2276 C C . PRO A 1 298 ? -6.035 -13.008 -32.812 1 87.38 298 PRO A C 1
ATOM 2278 O O . PRO A 1 298 ? -4.816 -13.039 -33 1 87.38 298 PRO A O 1
ATOM 2281 N N . GLU A 1 299 ? -6.648 -13.781 -31.938 1 87.69 299 GLU A N 1
ATOM 2282 C CA . GLU A 1 299 ? -5.934 -14.789 -31.172 1 87.69 299 GLU A CA 1
ATOM 2283 C C . GLU A 1 299 ? -5.422 -15.914 -32.062 1 87.69 299 GLU A C 1
ATOM 2285 O O . GLU A 1 299 ? -6.18 -16.484 -32.844 1 87.69 299 GLU A O 1
ATOM 2290 N N . PRO A 1 300 ? -4.156 -16.188 -31.922 1 81.06 300 PRO A N 1
ATOM 2291 C CA . PRO A 1 300 ? -3.668 -17.328 -32.688 1 81.06 300 PRO A CA 1
ATOM 2292 C C . PRO A 1 300 ? -4.344 -18.641 -32.312 1 81.06 300 PRO A C 1
ATOM 2294 O O . PRO A 1 300 ? -4.66 -18.859 -31.141 1 81.06 300 PRO A O 1
ATOM 2297 N N . PRO A 1 301 ? -4.484 -19.453 -33.344 1 75.38 301 PRO A N 1
ATOM 2298 C CA . PRO A 1 301 ? -5.164 -20.719 -33.094 1 75.38 301 PRO A CA 1
ATOM 2299 C C . PRO A 1 301 ? -4.344 -21.656 -32.188 1 75.38 301 PRO A C 1
ATOM 2301 O O . PRO A 1 301 ? -4.91 -22.438 -31.438 1 75.38 301 PRO A O 1
ATOM 2304 N N . GLU A 1 302 ? -2.982 -21.562 -32.469 1 70.62 302 GLU A N 1
ATOM 2305 C CA . GLU A 1 302 ? -2.123 -22.422 -31.672 1 70.62 302 GLU A CA 1
ATOM 2306 C C . GLU A 1 302 ? -1.281 -21.594 -30.703 1 70.62 302 GLU A C 1
ATOM 2308 O O . GLU A 1 302 ? -0.839 -20.5 -31.031 1 70.62 302 GLU A O 1
ATOM 2313 N N . PHE A 1 303 ? -1.179 -22.266 -29.594 1 67.44 303 PHE A N 1
ATOM 2314 C CA . PHE A 1 303 ? -0.337 -21.703 -28.547 1 67.44 303 PHE A CA 1
ATOM 2315 C C . PHE A 1 303 ? 1.097 -21.531 -29.031 1 67.44 303 PHE A C 1
ATOM 2317 O O . PHE A 1 303 ? 1.648 -22.422 -29.688 1 67.44 303 PHE A O 1
ATOM 2324 N N . SER A 1 304 ? 1.581 -20.219 -29.031 1 68.56 304 SER A N 1
ATOM 2325 C CA . SER A 1 304 ? 2.992 -19.984 -29.312 1 68.56 304 SER A CA 1
ATOM 2326 C C . SER A 1 304 ? 3.66 -19.188 -28.203 1 68.56 304 SER A C 1
ATOM 2328 O O . SER A 1 304 ? 3.115 -18.172 -27.75 1 68.56 304 SER A O 1
ATOM 2330 N N . THR A 1 305 ? 4.793 -19.703 -27.766 1 66.25 305 THR A N 1
ATOM 2331 C CA . THR A 1 305 ? 5.543 -19.047 -26.703 1 66.25 305 THR A CA 1
ATOM 2332 C C . THR A 1 305 ? 6.039 -17.672 -27.141 1 66.25 305 THR A C 1
ATOM 2334 O O . THR A 1 305 ? 6.34 -16.812 -26.312 1 66.25 305 THR A O 1
ATOM 2337 N N . THR A 1 306 ? 6 -17.438 -28.406 1 69.44 306 THR A N 1
ATOM 2338 C CA . THR A 1 306 ? 6.539 -16.188 -28.922 1 69.44 306 THR A CA 1
ATOM 2339 C C . THR A 1 306 ? 5.492 -15.07 -28.859 1 69.44 306 THR A C 1
ATOM 2341 O O . THR A 1 306 ? 5.82 -13.891 -28.969 1 69.44 306 THR A O 1
ATOM 2344 N N . SER A 1 307 ? 4.34 -15.523 -28.578 1 78.12 307 SER A N 1
ATOM 2345 C CA . SER A 1 307 ? 3.277 -14.531 -28.656 1 78.12 307 SER A CA 1
ATOM 2346 C C . SER A 1 307 ? 2.719 -14.203 -27.281 1 78.12 307 SER A C 1
ATOM 2348 O O . SER A 1 307 ? 1.829 -13.359 -27.141 1 78.12 307 SER A O 1
ATOM 2350 N N . LEU A 1 308 ? 3.299 -14.742 -26.266 1 84.81 308 LEU A N 1
ATOM 2351 C CA . LEU A 1 308 ? 2.682 -14.594 -24.953 1 84.81 308 LEU A CA 1
ATOM 2352 C C . LEU A 1 308 ? 3.131 -13.305 -24.297 1 84.81 308 LEU A C 1
ATOM 2354 O O . LEU A 1 308 ? 4.215 -12.789 -24.578 1 84.81 308 LEU A O 1
ATOM 2358 N N . PRO A 1 309 ? 2.26 -12.828 -23.438 1 92.12 309 PRO A N 1
ATOM 2359 C CA . PRO A 1 309 ? 2.533 -11.516 -22.859 1 92.12 309 PRO A CA 1
ATOM 2360 C C . PRO A 1 309 ? 3.619 -11.562 -21.781 1 92.12 309 PRO A C 1
ATOM 2362 O O . PRO A 1 309 ? 4.066 -10.516 -21.312 1 92.12 309 PRO A O 1
ATOM 2365 N N . SER A 1 310 ? 4.02 -12.625 -21.312 1 94 310 SER A N 1
ATOM 2366 C CA . SER A 1 310 ? 5.109 -12.852 -20.375 1 94 310 SER A CA 1
ATOM 2367 C C . SER A 1 310 ? 5.84 -14.156 -20.672 1 94 310 SER A C 1
ATOM 2369 O O . SER A 1 310 ? 5.367 -14.961 -21.469 1 94 310 SER A O 1
ATOM 2371 N N . ASP A 1 311 ? 7.027 -14.297 -20.094 1 92.25 311 ASP A N 1
ATOM 2372 C CA . ASP A 1 311 ? 7.754 -15.555 -20.25 1 92.25 311 ASP A CA 1
ATOM 2373 C C . ASP A 1 311 ? 7.266 -16.594 -19.25 1 92.25 311 ASP A C 1
ATOM 2375 O O . ASP A 1 311 ? 7.773 -17.719 -19.203 1 92.25 311 ASP A O 1
ATOM 2379 N N . HIS A 1 312 ? 6.359 -16.266 -18.406 1 95.5 312 HIS A N 1
ATOM 2380 C CA . HIS A 1 312 ? 5.637 -17.172 -17.516 1 95.5 312 HIS A CA 1
ATOM 2381 C C . HIS A 1 312 ? 4.164 -17.266 -17.906 1 95.5 312 HIS A C 1
ATOM 2383 O O . HIS A 1 312 ? 3.555 -16.266 -18.281 1 95.5 312 HIS A O 1
ATOM 2389 N N . LEU A 1 313 ? 3.605 -18.453 -17.781 1 95 313 LEU A N 1
ATOM 2390 C CA . LEU A 1 313 ? 2.154 -18.578 -17.828 1 95 313 LEU A CA 1
ATOM 2391 C C . LEU A 1 313 ? 1.531 -18.219 -16.484 1 95 313 LEU A C 1
ATOM 2393 O O . LEU A 1 313 ? 2.029 -18.641 -15.43 1 95 313 LEU A O 1
ATOM 2397 N N . PRO A 1 314 ? 0.441 -17.422 -16.516 1 97.56 314 PRO A N 1
ATOM 2398 C CA . PRO A 1 314 ? -0.281 -17.188 -15.258 1 97.56 314 PRO A CA 1
ATOM 2399 C C . PRO A 1 314 ? -0.884 -18.469 -14.688 1 97.56 314 PRO A C 1
ATOM 2401 O O . PRO A 1 314 ? -1.378 -19.312 -15.438 1 97.56 314 PRO A O 1
ATOM 2404 N N . VAL A 1 315 ? -0.807 -18.641 -13.375 1 98.81 315 VAL A N 1
ATOM 2405 C CA . VAL A 1 315 ? -1.51 -19.703 -12.664 1 98.81 315 VAL A CA 1
ATOM 2406 C C . VAL A 1 315 ? -2.824 -19.172 -12.102 1 98.81 315 VAL A C 1
ATOM 2408 O O . VAL A 1 315 ? -2.828 -18.219 -11.328 1 98.81 315 VAL A O 1
ATOM 2411 N N . ILE A 1 316 ? -3.91 -19.734 -12.539 1 98.88 316 ILE A N 1
ATOM 2412 C CA . ILE A 1 316 ? -5.242 -19.375 -12.07 1 98.88 316 ILE A CA 1
ATOM 2413 C C . ILE A 1 316 ? -5.777 -20.453 -11.141 1 98.88 316 ILE A C 1
ATOM 2415 O O . ILE A 1 316 ? -5.922 -21.609 -11.539 1 98.88 316 ILE A O 1
ATOM 2419 N N . VAL A 1 317 ? -6.055 -20.109 -9.898 1 98.88 317 VAL A N 1
ATOM 2420 C CA . VAL A 1 317 ? -6.52 -21.062 -8.906 1 98.88 317 VAL A CA 1
ATOM 2421 C C . VAL A 1 317 ? -7.859 -20.594 -8.328 1 98.88 317 VAL A C 1
ATOM 2423 O O . VAL A 1 317 ? -7.988 -19.453 -7.895 1 98.88 317 VAL A O 1
ATOM 2426 N N . THR A 1 318 ? -8.859 -21.453 -8.352 1 98.69 318 THR A N 1
ATOM 2427 C CA . THR A 1 318 ? -10.125 -21.172 -7.68 1 98.69 318 THR A CA 1
ATOM 2428 C C . THR A 1 318 ? -10.141 -21.766 -6.277 1 98.69 318 THR A C 1
ATOM 2430 O O . THR A 1 318 ? -9.875 -22.953 -6.105 1 98.69 318 THR A O 1
ATOM 2433 N N . ILE A 1 319 ? -10.43 -20.922 -5.289 1 98.62 319 ILE A N 1
ATOM 2434 C CA . ILE A 1 319 ? -10.531 -21.453 -3.93 1 98.62 319 ILE A CA 1
ATOM 2435 C C . ILE A 1 319 ? -11.891 -21.078 -3.338 1 98.62 319 ILE A C 1
ATOM 2437 O O . ILE A 1 319 ? -12.539 -20.125 -3.795 1 98.62 319 ILE A O 1
ATOM 2441 N N . ALA A 1 320 ? -12.305 -21.859 -2.379 1 97.5 320 ALA A N 1
ATOM 2442 C CA . ALA A 1 320 ? -13.539 -21.594 -1.646 1 97.5 320 ALA A CA 1
ATOM 2443 C C . ALA A 1 320 ? -13.328 -21.734 -0.141 1 97.5 320 ALA A C 1
ATOM 2445 O O . ALA A 1 320 ? -12.609 -22.641 0.312 1 97.5 320 ALA A O 1
ATOM 2446 N N . ARG A 1 321 ? -13.891 -20.797 0.598 1 95.5 321 ARG A N 1
ATOM 2447 C CA . ARG A 1 321 ? -13.781 -20.891 2.051 1 95.5 321 ARG A CA 1
ATOM 2448 C C . ARG A 1 321 ? -14.5 -22.125 2.576 1 95.5 321 ARG A C 1
ATOM 2450 O O . ARG A 1 321 ? -15.625 -22.422 2.156 1 95.5 321 ARG A O 1
ATOM 2457 N N . ARG A 1 322 ? -13.805 -22.781 3.457 1 92.81 322 ARG A N 1
ATOM 2458 C CA . ARG A 1 322 ? -14.438 -23.922 4.109 1 92.81 322 ARG A CA 1
ATOM 2459 C C . ARG A 1 322 ? -15.406 -23.453 5.191 1 92.81 322 ARG A C 1
ATOM 2461 O O . ARG A 1 322 ? -15.164 -22.453 5.871 1 92.81 322 ARG A O 1
ATOM 2468 N N . PRO A 1 323 ? -16.469 -24.172 5.277 1 82.19 323 PRO A N 1
ATOM 2469 C CA . PRO A 1 323 ? -17.359 -23.828 6.379 1 82.19 323 PRO A CA 1
ATOM 2470 C C . PRO A 1 323 ? -16.703 -23.969 7.75 1 82.19 323 PRO A C 1
ATOM 2472 O O . PRO A 1 323 ? -15.867 -24.859 7.938 1 82.19 323 PRO A O 1
ATOM 2475 N N . VAL A 1 324 ? -16.703 -22.906 8.57 1 68.44 324 VAL A N 1
ATOM 2476 C CA . VAL A 1 324 ? -16.219 -23.016 9.945 1 68.44 324 VAL A CA 1
ATOM 2477 C C . VAL A 1 324 ? -17.078 -24.016 10.711 1 68.44 324 VAL A C 1
ATOM 2479 O O . VAL A 1 324 ? -18.297 -23.938 10.703 1 68.44 324 VAL A O 1
ATOM 2482 N N . PRO A 1 325 ? -16.391 -25.172 11.156 1 55.03 325 PRO A N 1
ATOM 2483 C CA . PRO A 1 325 ? -17.234 -26.109 11.906 1 55.03 325 PRO A CA 1
ATOM 2484 C C . PRO A 1 325 ? -18.094 -25.422 12.969 1 55.03 325 PRO A C 1
ATOM 2486 O O . PRO A 1 325 ? -17.625 -24.484 13.625 1 55.03 325 PRO A O 1
ATOM 2489 N N . GLN A 1 326 ? -19.391 -25.391 12.852 1 43.28 326 GLN A N 1
ATOM 2490 C CA . GLN A 1 326 ? -20.234 -24.969 13.961 1 43.28 326 GLN A CA 1
ATOM 2491 C C . GLN A 1 326 ? -19.844 -25.672 15.258 1 43.28 326 GLN A C 1
ATOM 2493 O O . GLN A 1 326 ? -19.391 -26.828 15.227 1 43.28 326 GLN A O 1
ATOM 2498 N N . MET B 1 1 ? 35.812 -4.285 6.387 1 27.05 1 MET B N 1
ATOM 2499 C CA . MET B 1 1 ? 34.531 -3.619 6.684 1 27.05 1 MET B CA 1
ATOM 2500 C C . MET B 1 1 ? 33.406 -4.219 5.863 1 27.05 1 MET B C 1
ATOM 2502 O O . MET B 1 1 ? 33.406 -4.145 4.633 1 27.05 1 MET B O 1
ATOM 2506 N N . GLN B 1 2 ? 32.812 -5.367 6.211 1 36.38 2 GLN B N 1
ATOM 2507 C CA . GLN B 1 2 ? 31.906 -6.32 5.578 1 36.38 2 GLN B CA 1
ATOM 2508 C C . GLN B 1 2 ? 30.641 -5.629 5.098 1 36.38 2 GLN B C 1
ATOM 2510 O O . GLN B 1 2 ? 29.828 -5.16 5.906 1 36.38 2 GLN B O 1
ATOM 2515 N N . ASN B 1 3 ? 30.594 -4.75 4.027 1 45.47 3 ASN B N 1
ATOM 2516 C CA . ASN B 1 3 ? 29.531 -4.121 3.262 1 45.47 3 ASN B CA 1
ATOM 2517 C C . ASN B 1 3 ? 28.375 -5.09 3.016 1 45.47 3 ASN B C 1
ATOM 2519 O O . ASN B 1 3 ? 28.484 -6.012 2.207 1 45.47 3 ASN B O 1
ATOM 2523 N N . GLN B 1 4 ? 27.625 -5.41 4.047 1 59.47 4 GLN B N 1
ATOM 2524 C CA . GLN B 1 4 ? 26.453 -6.188 3.654 1 59.47 4 GLN B CA 1
ATOM 2525 C C . GLN B 1 4 ? 25.688 -5.496 2.529 1 59.47 4 GLN B C 1
ATOM 2527 O O . GLN B 1 4 ? 25.422 -4.293 2.596 1 59.47 4 GLN B O 1
ATOM 2532 N N . ASN B 1 5 ? 25.75 -6.031 1.308 1 75.38 5 ASN B N 1
ATOM 2533 C CA . ASN B 1 5 ? 25.391 -5.504 -0.006 1 75.38 5 ASN B CA 1
ATOM 2534 C C . ASN B 1 5 ? 24.141 -4.633 0.06 1 75.38 5 ASN B C 1
ATOM 2536 O O . ASN B 1 5 ? 24 -3.682 -0.713 1 75.38 5 ASN B O 1
ATOM 2540 N N . LEU B 1 6 ? 23.422 -4.707 1.241 1 91.75 6 LEU B N 1
ATOM 2541 C CA . LEU B 1 6 ? 22.203 -3.93 1.301 1 91.75 6 LEU B CA 1
ATOM 2542 C C . LEU B 1 6 ? 22.25 -2.908 2.432 1 91.75 6 LEU B C 1
ATOM 2544 O O . LEU B 1 6 ? 21.25 -2.242 2.723 1 91.75 6 LEU B O 1
ATOM 2548 N N . HIS B 1 7 ? 23.547 -2.672 2.988 1 89.88 7 HIS B N 1
ATOM 2549 C CA . HIS B 1 7 ? 23.656 -1.803 4.156 1 89.88 7 HIS B CA 1
ATOM 2550 C C . HIS B 1 7 ? 24.766 -0.776 3.973 1 89.88 7 HIS B C 1
ATOM 2552 O O . HIS B 1 7 ? 25.828 -1.09 3.422 1 89.88 7 HIS B O 1
ATOM 2558 N N . ALA B 1 8 ? 24.469 0.365 4.375 1 86.5 8 ALA B N 1
ATOM 2559 C CA . ALA B 1 8 ? 25.438 1.456 4.434 1 86.5 8 ALA B CA 1
ATOM 2560 C C . ALA B 1 8 ? 25.672 1.912 5.871 1 86.5 8 ALA B C 1
ATOM 2562 O O . ALA B 1 8 ? 24.75 2.408 6.523 1 86.5 8 ALA B O 1
ATOM 2563 N N . TYR B 1 9 ? 26.891 1.909 6.262 1 86 9 TYR B N 1
ATOM 2564 C CA . TYR B 1 9 ? 27.203 2.223 7.648 1 86 9 TYR B CA 1
ATOM 2565 C C . TYR B 1 9 ? 27.438 3.715 7.832 1 86 9 TYR B C 1
ATOM 2567 O O . TYR B 1 9 ? 28.094 4.352 6.992 1 86 9 TYR B O 1
ATOM 2575 N N . VAL B 1 10 ? 26.859 4.258 8.859 1 82.81 10 VAL B N 1
ATOM 2576 C CA . VAL B 1 10 ? 27.109 5.648 9.234 1 82.81 10 VAL B CA 1
ATOM 2577 C C . VAL B 1 10 ? 28.359 5.734 10.102 1 82.81 10 VAL B C 1
ATOM 2579 O O . VAL B 1 10 ? 28.266 5.832 11.328 1 82.81 10 VAL B O 1
ATOM 2582 N N . ASP B 1 11 ? 29.531 5.75 9.406 1 82.38 11 ASP B N 1
ATOM 2583 C CA . ASP B 1 11 ? 30.766 5.625 10.18 1 82.38 11 ASP B CA 1
ATOM 2584 C C . ASP B 1 11 ? 31.734 6.754 9.844 1 82.38 11 ASP B C 1
ATOM 2586 O O . ASP B 1 11 ? 32.875 6.781 10.344 1 82.38 11 ASP B O 1
ATOM 2590 N N . THR B 1 12 ? 31.328 7.574 9.008 1 82.5 12 THR B N 1
ATOM 2591 C CA . THR B 1 12 ? 32.125 8.75 8.672 1 82.5 12 THR B CA 1
ATOM 2592 C C . THR B 1 12 ? 31.297 10.023 8.852 1 82.5 12 THR B C 1
ATOM 2594 O O . THR B 1 12 ? 30.062 10 8.758 1 82.5 12 THR B O 1
ATOM 2597 N N . PRO B 1 13 ? 32 11.109 9.164 1 83.38 13 PRO B N 1
ATOM 2598 C CA . PRO B 1 13 ? 31.297 12.383 9.281 1 83.38 13 PRO B CA 1
ATOM 2599 C C . PRO B 1 13 ? 30.453 12.703 8.047 1 83.38 13 PRO B C 1
ATOM 2601 O O . PRO B 1 13 ? 29.359 13.258 8.164 1 83.38 13 PRO B O 1
ATOM 2604 N N . GLN B 1 14 ? 30.953 12.391 6.941 1 81.69 14 GLN B N 1
ATOM 2605 C CA . GLN B 1 14 ? 30.219 12.641 5.703 1 81.69 14 GLN B CA 1
ATOM 2606 C C . GLN B 1 14 ? 28.938 11.82 5.645 1 81.69 14 GLN B C 1
ATOM 2608 O O . GLN B 1 14 ? 27.875 12.336 5.293 1 81.69 14 GLN B O 1
ATOM 2613 N N . ALA B 1 15 ? 29.062 10.57 5.914 1 83.06 15 ALA B N 1
ATOM 2614 C CA . ALA B 1 15 ? 27.891 9.703 5.941 1 83.06 15 ALA B CA 1
ATOM 2615 C C . ALA B 1 15 ? 26.891 10.172 6.992 1 83.06 15 ALA B C 1
ATOM 2617 O O . ALA B 1 15 ? 25.672 10.117 6.766 1 83.06 15 ALA B O 1
ATOM 2618 N N . GLU B 1 16 ? 27.406 10.648 8.008 1 83.25 16 GLU B N 1
ATOM 2619 C CA . GLU B 1 16 ? 26.562 11.164 9.07 1 83.25 16 GLU B CA 1
ATOM 2620 C C . GLU B 1 16 ? 25.797 12.406 8.609 1 83.25 16 GLU B C 1
ATOM 2622 O O . GLU B 1 16 ? 24.594 12.547 8.898 1 83.25 16 GLU B O 1
ATOM 2627 N N . ALA B 1 17 ? 26.516 13.242 8.039 1 84.94 17 ALA B N 1
ATOM 2628 C CA . ALA B 1 17 ? 25.891 14.453 7.527 1 84.94 17 ALA B CA 1
ATOM 2629 C C . ALA B 1 17 ? 24.797 14.133 6.516 1 84.94 17 ALA B C 1
ATOM 2631 O O . ALA B 1 17 ? 23.734 14.766 6.512 1 84.94 17 ALA B O 1
ATOM 2632 N N . LEU B 1 18 ? 25 13.195 5.672 1 85.19 18 LEU B N 1
ATOM 2633 C CA . LEU B 1 18 ? 24.031 12.773 4.68 1 85.19 18 LEU B CA 1
ATOM 2634 C C . LEU B 1 18 ? 22.812 12.141 5.348 1 85.19 18 LEU B C 1
ATOM 2636 O O . LEU B 1 18 ? 21.672 12.398 4.949 1 85.19 18 LEU B O 1
ATOM 2640 N N . ALA B 1 19 ? 23.062 11.453 6.312 1 85.5 19 ALA B N 1
ATOM 2641 C CA . ALA B 1 19 ? 21.984 10.758 7.031 1 85.5 19 ALA B CA 1
ATOM 2642 C C . ALA B 1 19 ? 21.141 11.75 7.824 1 85.5 19 ALA B C 1
ATOM 2644 O O . ALA B 1 19 ? 19.953 11.516 8.039 1 85.5 19 ALA B O 1
ATOM 2645 N N . ASP B 1 20 ? 21.703 12.875 8.172 1 88.19 20 ASP B N 1
ATOM 2646 C CA . ASP B 1 20 ? 21.031 13.797 9.086 1 88.19 20 ASP B CA 1
ATOM 2647 C C . ASP B 1 20 ? 20.344 14.922 8.32 1 88.19 20 ASP B C 1
ATOM 2649 O O . ASP B 1 20 ? 19.891 15.898 8.922 1 88.19 20 ASP B O 1
ATOM 2653 N N . ALA B 1 21 ? 20.234 14.75 7.027 1 91.69 21 ALA B N 1
ATOM 2654 C CA . ALA B 1 21 ? 19.5 15.75 6.258 1 91.69 21 ALA B CA 1
ATOM 2655 C C . ALA B 1 21 ? 18.078 15.906 6.777 1 91.69 21 ALA B C 1
ATOM 2657 O O . ALA B 1 21 ? 17.438 14.922 7.133 1 91.69 21 ALA B O 1
ATOM 2658 N N . PRO B 1 22 ? 17.625 17.156 6.895 1 96.69 22 PRO B N 1
ATOM 2659 C CA . PRO B 1 22 ? 16.266 17.375 7.398 1 96.69 22 PRO B CA 1
ATOM 2660 C C . PRO B 1 22 ? 15.203 16.672 6.547 1 96.69 22 PRO B C 1
ATOM 2662 O O . PRO B 1 22 ? 15.438 16.375 5.375 1 96.69 22 PRO B O 1
ATOM 2665 N N . ILE B 1 23 ? 14.117 16.375 7.152 1 98.19 23 ILE B N 1
ATOM 2666 C CA . ILE B 1 23 ? 12.953 15.781 6.5 1 98.19 23 ILE B CA 1
ATOM 2667 C C . ILE B 1 23 ? 11.844 16.828 6.367 1 98.19 23 ILE B C 1
ATOM 2669 O O . ILE B 1 23 ? 11.344 17.328 7.367 1 98.19 23 ILE B O 1
ATOM 2673 N N . VAL B 1 24 ? 11.5 17.141 5.148 1 98.81 24 VAL B N 1
ATOM 2674 C CA . VAL B 1 24 ? 10.383 18.047 4.902 1 98.81 24 VAL B CA 1
ATOM 2675 C C . VAL B 1 24 ? 9.086 17.25 4.781 1 98.81 24 VAL B C 1
ATOM 2677 O O . VAL B 1 24 ? 8.984 16.344 3.951 1 98.81 24 VAL B O 1
ATOM 2680 N N . LEU B 1 25 ? 8.141 17.578 5.594 1 98.88 25 LEU B N 1
ATOM 2681 C CA . LEU B 1 25 ? 6.816 16.953 5.594 1 98.88 25 LEU B CA 1
ATOM 2682 C C . LEU B 1 25 ? 5.781 17.891 4.973 1 98.88 25 LEU B C 1
ATOM 2684 O O . LEU B 1 25 ? 5.855 19.109 5.145 1 98.88 25 LEU B O 1
ATOM 2688 N N . MET B 1 26 ? 4.809 17.297 4.277 1 98.94 26 MET B N 1
ATOM 2689 C CA . MET B 1 26 ? 3.629 18.031 3.828 1 98.94 26 MET B CA 1
ATOM 2690 C C . MET B 1 26 ? 2.35 17.344 4.281 1 98.94 26 MET B C 1
ATOM 2692 O O . MET B 1 26 ? 2.137 16.172 3.982 1 98.94 26 MET B O 1
ATOM 2696 N N . GLN B 1 27 ? 1.591 17.969 5.059 1 98.94 27 GLN B N 1
ATOM 2697 C CA . GLN B 1 27 ? 0.225 17.594 5.406 1 98.94 27 GLN B CA 1
ATOM 2698 C C . GLN B 1 27 ? -0.792 18.406 4.605 1 98.94 27 GLN B C 1
ATOM 2700 O O . GLN B 1 27 ? -0.762 19.625 4.625 1 98.94 27 GLN B O 1
ATOM 2705 N N . TRP B 1 28 ? -1.757 17.656 3.836 1 98.88 28 TRP B N 1
ATOM 2706 C CA . TRP B 1 28 ? -2.615 18.438 2.945 1 98.88 28 TRP B CA 1
ATOM 2707 C C . TRP B 1 28 ? -3.896 17.672 2.625 1 98.88 28 TRP B C 1
ATOM 2709 O O . TRP B 1 28 ? -3.848 16.578 2.055 1 98.88 28 TRP B O 1
ATOM 2719 N N . ASN B 1 29 ? -5.031 18.203 3.012 1 98.56 29 ASN B N 1
ATOM 2720 C CA . ASN B 1 29 ? -6.293 17.781 2.42 1 98.56 29 ASN B CA 1
ATOM 2721 C C . ASN B 1 29 ? -6.453 18.312 0.996 1 98.56 29 ASN B C 1
ATOM 2723 O O . ASN B 1 29 ? -6.562 19.516 0.784 1 98.56 29 ASN B O 1
ATOM 2727 N N . VAL B 1 30 ? -6.57 17.375 0.008 1 97.88 30 VAL B N 1
ATOM 2728 C CA . VAL B 1 30 ? -6.531 17.812 -1.386 1 97.88 30 VAL B CA 1
ATOM 2729 C C . VAL B 1 30 ? -7.953 17.953 -1.923 1 97.88 30 VAL B C 1
ATOM 2731 O O . VAL B 1 30 ? -8.156 18.281 -3.096 1 97.88 30 VAL B O 1
ATOM 2734 N N . ASP B 1 31 ? -8.953 17.703 -1.208 1 94.81 31 ASP B N 1
ATOM 2735 C CA . ASP B 1 31 ? -10.375 17.906 -1.458 1 94.81 31 ASP B CA 1
ATOM 2736 C C . ASP B 1 31 ? -10.797 17.25 -2.773 1 94.81 31 ASP B C 1
ATOM 2738 O O . ASP B 1 31 ? -11.203 17.938 -3.711 1 94.81 31 ASP B O 1
ATOM 2742 N N . ASP B 1 32 ? -10.891 15.984 -2.805 1 95.5 32 ASP B N 1
ATOM 2743 C CA . ASP B 1 32 ? -11.414 15.227 -3.936 1 95.5 32 ASP B CA 1
ATOM 2744 C C . ASP B 1 32 ? -12.82 14.703 -3.643 1 95.5 32 ASP B C 1
ATOM 2746 O O . ASP B 1 32 ? -13.141 13.555 -3.955 1 95.5 32 ASP B O 1
ATOM 2750 N N . ALA B 1 33 ? -13.594 15.531 -3.047 1 91.69 33 ALA B N 1
ATOM 2751 C CA . ALA B 1 33 ? -14.992 15.188 -2.803 1 91.69 33 ALA B CA 1
ATOM 2752 C C . ALA B 1 33 ? -15.789 15.172 -4.105 1 91.69 33 ALA B C 1
ATOM 2754 O O . ALA B 1 33 ? -15.578 16.016 -4.98 1 91.69 33 ALA B O 1
ATOM 2755 N N . VAL B 1 34 ? -16.75 14.281 -4.219 1 92.12 34 VAL B N 1
ATOM 2756 C CA . VAL B 1 34 ? -17.547 14.109 -5.43 1 92.12 34 VAL B CA 1
ATOM 2757 C C . VAL B 1 34 ? -18.312 15.398 -5.727 1 92.12 34 VAL B C 1
ATOM 2759 O O . VAL B 1 34 ? -18.453 15.789 -6.887 1 92.12 34 VAL B O 1
ATOM 2762 N N . ARG B 1 35 ? -18.812 16.062 -4.75 1 90.88 35 ARG B N 1
ATOM 2763 C CA . ARG B 1 35 ? -19.625 17.266 -4.906 1 90.88 35 ARG B CA 1
ATOM 2764 C C . ARG B 1 35 ? -18.844 18.344 -5.656 1 90.88 35 ARG B C 1
ATOM 2766 O O . ARG B 1 35 ? -19.438 19.188 -6.344 1 90.88 35 ARG B O 1
ATOM 2773 N N . GLU B 1 36 ? -17.531 18.312 -5.535 1 90.81 36 GLU B N 1
ATOM 2774 C CA . GLU B 1 36 ? -16.703 19.359 -6.148 1 90.81 36 GLU B CA 1
ATOM 2775 C C . GLU B 1 36 ? -16.812 19.312 -7.672 1 90.81 36 GLU B C 1
ATOM 2777 O O . GLU B 1 36 ? -16.531 20.297 -8.344 1 90.81 36 GLU B O 1
ATOM 2782 N N . GLU B 1 37 ? -17.219 18.219 -8.242 1 93.5 37 GLU B N 1
ATOM 2783 C CA . GLU B 1 37 ? -17.312 18.062 -9.688 1 93.5 37 GLU B CA 1
ATOM 2784 C C . GLU B 1 37 ? -18.406 18.953 -10.273 1 93.5 37 GLU B C 1
ATOM 2786 O O . GLU B 1 37 ? -18.453 19.188 -11.484 1 93.5 37 GLU B O 1
ATOM 2791 N N . GLN B 1 38 ? -19.281 19.469 -9.422 1 92.88 38 GLN B N 1
ATOM 2792 C CA . GLN B 1 38 ? -20.406 20.281 -9.875 1 92.88 38 GLN B CA 1
ATOM 2793 C C . GLN B 1 38 ? -19.984 21.719 -10.117 1 92.88 38 GLN B C 1
ATOM 2795 O O . GLN B 1 38 ? -20.719 22.5 -10.711 1 92.88 38 GLN B O 1
ATOM 2800 N N . PHE B 1 39 ? -18.812 22.062 -9.617 1 89.25 39 PHE B N 1
ATOM 2801 C CA . PHE B 1 39 ? -18.328 23.438 -9.711 1 89.25 39 PHE B CA 1
ATOM 2802 C C . PHE B 1 39 ? -17.062 23.516 -10.547 1 89.25 39 PHE B C 1
ATOM 2804 O O . PHE B 1 39 ? -16.094 22.781 -10.289 1 89.25 39 PHE B O 1
ATOM 2811 N N . GLU B 1 40 ? -17 24.406 -11.477 1 86 40 GLU B N 1
ATOM 2812 C CA . GLU B 1 40 ? -15.867 24.516 -12.391 1 86 40 GLU B CA 1
ATOM 2813 C C . GLU B 1 40 ? -14.57 24.781 -11.633 1 86 40 GLU B C 1
ATOM 2815 O O . GLU B 1 40 ? -13.539 24.172 -11.922 1 86 40 GLU B O 1
ATOM 2820 N N . GLN B 1 41 ? -14.602 25.625 -10.719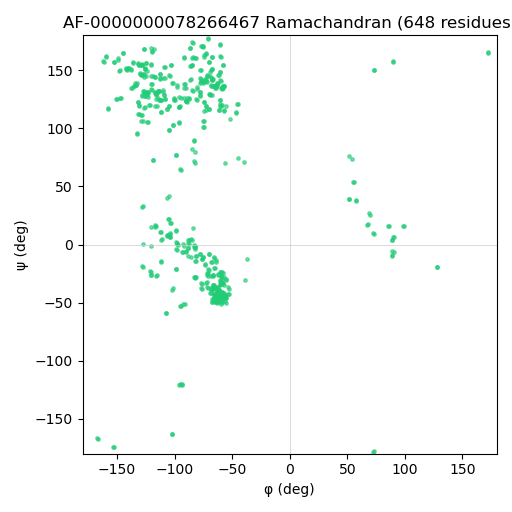 1 82.06 41 GLN B N 1
ATOM 2821 C CA . GLN B 1 41 ? -13.414 26.062 -9.984 1 82.06 41 GLN B CA 1
ATOM 2822 C C . GLN B 1 41 ? -12.828 24.922 -9.164 1 82.06 41 GLN B C 1
ATOM 2824 O O . GLN B 1 41 ? -11.609 24.797 -9.039 1 82.06 41 GLN B O 1
ATOM 2829 N N . SER B 1 42 ? -13.688 24.094 -8.625 1 88.81 42 SER B N 1
ATOM 2830 C CA . SER B 1 42 ? -13.211 23.078 -7.68 1 88.81 42 SER B CA 1
ATOM 2831 C C . SER B 1 42 ? -13.18 21.703 -8.312 1 88.81 42 SER B C 1
ATOM 2833 O O . SER B 1 42 ? -12.867 20.719 -7.648 1 88.81 42 SER B O 1
ATOM 2835 N N . ARG B 1 43 ? -13.422 21.656 -9.602 1 93.19 43 ARG B N 1
ATOM 2836 C CA . ARG B 1 43 ? -13.352 20.375 -10.312 1 93.19 43 ARG B CA 1
ATOM 2837 C C . ARG B 1 43 ? -11.938 19.797 -10.273 1 93.19 43 ARG B C 1
ATOM 2839 O O . ARG B 1 43 ? -10.961 20.531 -10.445 1 93.19 43 ARG B O 1
ATOM 2846 N N . TRP B 1 44 ? -11.852 18.531 -10.031 1 96.31 44 TRP B N 1
ATOM 2847 C CA . TRP B 1 44 ? -10.562 17.859 -9.875 1 96.31 44 TRP B CA 1
ATOM 2848 C C . TRP B 1 44 ? -9.672 18.094 -11.094 1 96.31 44 TRP B C 1
ATOM 2850 O O . TRP B 1 44 ? -8.5 18.438 -10.945 1 96.31 44 TRP B O 1
ATOM 2860 N N . ALA B 1 45 ? -10.219 17.953 -12.297 1 95.19 45 ALA B N 1
ATOM 2861 C CA . ALA B 1 45 ? -9.461 18.062 -13.539 1 95.19 45 ALA B CA 1
ATOM 2862 C C . ALA B 1 45 ? -8.82 19.453 -13.664 1 95.19 45 ALA B C 1
ATOM 2864 O O . ALA B 1 45 ? -7.781 19.594 -14.312 1 95.19 45 ALA B O 1
ATOM 2865 N N . ASN B 1 46 ? -9.367 20.438 -13 1 92.88 46 ASN B N 1
ATOM 2866 C CA . ASN B 1 46 ? -8.852 21.797 -13.078 1 92.88 46 ASN B CA 1
ATOM 2867 C C . ASN B 1 46 ? -7.836 22.078 -11.969 1 92.88 46 ASN B C 1
ATOM 2869 O O . ASN B 1 46 ? -7.199 23.125 -11.961 1 92.88 46 ASN B O 1
ATOM 2873 N N . ARG B 1 47 ? -7.676 21.125 -11.055 1 94.75 47 ARG B N 1
ATOM 2874 C CA . ARG B 1 47 ? -6.855 21.422 -9.883 1 94.75 47 ARG B CA 1
ATOM 2875 C C . ARG B 1 47 ? -5.676 20.469 -9.789 1 94.75 47 ARG B C 1
ATOM 2877 O O . ARG B 1 47 ? -4.629 20.812 -9.234 1 94.75 47 ARG B O 1
ATOM 2884 N N . ILE B 1 48 ? -5.77 19.281 -10.336 1 97.44 48 ILE B N 1
ATOM 2885 C CA . ILE B 1 48 ? -4.805 18.203 -10.102 1 97.44 48 ILE B CA 1
ATOM 2886 C C . ILE B 1 48 ? -3.426 18.641 -10.594 1 97.44 48 ILE B C 1
ATOM 2888 O O . ILE B 1 48 ? -2.416 18.375 -9.93 1 97.44 48 ILE B O 1
ATOM 2892 N N . ASP B 1 49 ? -3.352 19.281 -11.719 1 96.88 49 ASP B N 1
ATOM 2893 C CA . ASP B 1 49 ? -2.059 19.734 -12.234 1 96.88 49 ASP B CA 1
ATOM 2894 C C . ASP B 1 49 ? -1.407 20.734 -11.289 1 96.88 49 ASP B C 1
ATOM 2896 O O . ASP B 1 49 ? -0.188 20.719 -11.102 1 96.88 49 ASP B O 1
ATOM 2900 N N . ARG B 1 50 ? -2.186 21.594 -10.719 1 96.19 50 ARG B N 1
ATOM 2901 C CA . ARG B 1 50 ? -1.669 22.594 -9.789 1 96.19 50 ARG B CA 1
ATOM 2902 C C . ARG B 1 50 ? -1.263 21.969 -8.469 1 96.19 50 ARG B C 1
ATOM 2904 O O . ARG B 1 50 ? -0.289 22.391 -7.84 1 96.19 50 ARG B O 1
ATOM 2911 N N . ILE B 1 51 ? -2.002 20.969 -8 1 98.06 51 ILE B N 1
ATOM 2912 C CA . ILE B 1 51 ? -1.637 20.203 -6.812 1 98.06 51 ILE B CA 1
ATOM 2913 C C . ILE B 1 51 ? -0.271 19.562 -7.02 1 98.06 51 ILE B C 1
ATOM 2915 O O . ILE B 1 51 ? 0.628 19.703 -6.188 1 98.06 51 ILE B O 1
ATOM 2919 N N . LEU B 1 52 ? -0.096 18.906 -8.141 1 98.69 52 LEU B N 1
ATOM 2920 C CA . LEU B 1 52 ? 1.158 18.219 -8.445 1 98.69 52 LEU B CA 1
ATOM 2921 C C . LEU B 1 52 ? 2.287 19.234 -8.648 1 98.69 52 LEU B C 1
ATOM 2923 O O . LEU B 1 52 ? 3.426 18.984 -8.242 1 98.69 52 LEU B O 1
ATOM 2927 N N . ALA B 1 53 ? 1.994 20.344 -9.25 1 98 53 ALA B N 1
ATOM 2928 C CA . ALA B 1 53 ? 2.998 21.375 -9.438 1 98 53 ALA B CA 1
ATOM 2929 C C . ALA B 1 53 ? 3.502 21.906 -8.102 1 98 53 ALA B C 1
ATOM 2931 O O . ALA B 1 53 ? 4.699 22.156 -7.934 1 98 53 ALA B O 1
ATOM 2932 N N . TYR B 1 54 ? 2.568 22.125 -7.207 1 97.94 54 TYR B N 1
ATOM 2933 C CA . TYR B 1 54 ? 2.977 22.625 -5.898 1 97.94 54 TYR B CA 1
ATOM 2934 C C . TYR B 1 54 ? 3.85 21.609 -5.176 1 97.94 54 TYR B C 1
ATOM 2936 O O . TYR B 1 54 ? 4.852 21.969 -4.555 1 97.94 54 TYR B O 1
ATOM 2944 N N . ILE B 1 55 ? 3.479 20.344 -5.215 1 98.81 55 ILE B N 1
ATOM 2945 C CA . ILE B 1 55 ? 4.277 19.281 -4.621 1 98.81 55 ILE B CA 1
ATOM 2946 C C . ILE B 1 55 ? 5.664 19.25 -5.266 1 98.81 55 ILE B C 1
ATOM 2948 O O . ILE B 1 55 ? 6.672 19.078 -4.574 1 98.81 55 ILE B O 1
ATOM 2952 N N . ALA B 1 56 ? 5.75 19.406 -6.551 1 98.75 56 ALA B N 1
ATOM 2953 C CA . ALA B 1 56 ? 7.016 19.438 -7.277 1 98.75 56 ALA B CA 1
ATOM 2954 C C . ALA B 1 56 ? 7.883 20.609 -6.832 1 98.75 56 ALA B C 1
ATOM 2956 O O . ALA B 1 56 ? 9.109 20.516 -6.812 1 98.75 56 ALA B O 1
ATOM 2957 N N . LEU B 1 57 ? 7.223 21.703 -6.555 1 98.06 57 LEU B N 1
ATOM 2958 C CA . LEU B 1 57 ? 7.934 22.906 -6.102 1 98.06 57 LEU B CA 1
ATOM 2959 C C . LEU B 1 57 ? 8.539 22.688 -4.719 1 98.06 57 LEU B C 1
ATOM 2961 O O . LEU B 1 57 ? 9.711 22.984 -4.492 1 98.06 57 LEU B O 1
ATOM 2965 N N . VAL B 1 58 ? 7.746 22.188 -3.77 1 98.31 58 VAL B N 1
ATOM 2966 C CA . VAL B 1 58 ? 8.148 22.062 -2.373 1 98.31 58 VAL B CA 1
ATOM 2967 C C . VAL B 1 58 ? 9.078 20.859 -2.205 1 98.31 58 VAL B C 1
ATOM 2969 O O . VAL B 1 58 ? 10 20.906 -1.388 1 98.31 58 VAL B O 1
ATOM 2972 N N . ARG B 1 59 ? 8.836 19.766 -2.91 1 98.25 59 ARG B N 1
ATOM 2973 C CA . ARG B 1 59 ? 9.562 18.5 -2.885 1 98.25 59 ARG B CA 1
ATOM 2974 C C . ARG B 1 59 ? 9.633 17.938 -1.47 1 98.25 59 ARG B C 1
ATOM 2976 O O . ARG B 1 59 ? 10.719 17.625 -0.973 1 98.25 59 ARG B O 1
ATOM 2983 N N . PRO B 1 60 ? 8.484 17.797 -0.817 1 98.88 60 PRO B N 1
ATOM 2984 C CA . PRO B 1 60 ? 8.516 17.156 0.502 1 98.88 60 PRO B CA 1
ATOM 2985 C C . PRO B 1 60 ? 9.047 15.727 0.456 1 98.88 60 PRO B C 1
ATOM 2987 O O . PRO B 1 60 ? 8.852 15.023 -0.543 1 98.88 60 PRO B O 1
ATOM 2990 N N . ALA B 1 61 ? 9.727 15.273 1.558 1 98.69 61 ALA B N 1
ATOM 2991 C CA . ALA B 1 61 ? 10.203 13.898 1.658 1 98.69 61 ALA B CA 1
ATOM 2992 C C . ALA B 1 61 ? 9.062 12.945 1.979 1 98.69 61 ALA B C 1
ATOM 2994 O O . ALA B 1 61 ? 9.094 11.773 1.576 1 98.69 61 ALA B O 1
ATOM 2995 N N . ILE B 1 62 ? 8.141 13.398 2.729 1 98.94 62 ILE B N 1
ATOM 2996 C CA . ILE B 1 62 ? 6.969 12.625 3.111 1 98.94 62 ILE B CA 1
ATOM 2997 C C . ILE B 1 62 ? 5.711 13.484 2.971 1 98.94 62 ILE B C 1
ATOM 2999 O O . ILE B 1 62 ? 5.711 14.656 3.346 1 98.94 62 ILE B O 1
ATOM 3003 N N . LEU B 1 63 ? 4.629 12.898 2.395 1 98.94 63 LEU B N 1
ATOM 3004 C CA . LEU B 1 63 ? 3.33 13.539 2.242 1 98.94 63 LEU B CA 1
ATOM 3005 C C . LEU B 1 63 ? 2.244 12.75 2.965 1 98.94 63 LEU B C 1
ATOM 3007 O O . LEU B 1 63 ? 2.213 11.523 2.893 1 98.94 63 LEU B O 1
ATOM 3011 N N . CYS B 1 64 ? 1.447 13.43 3.688 1 98.94 64 CYS B N 1
ATOM 3012 C CA . CYS B 1 64 ? 0.172 12.93 4.188 1 98.94 64 CYS B CA 1
ATOM 3013 C C . CYS B 1 64 ? -0.995 13.664 3.531 1 98.94 64 CYS B C 1
ATOM 3015 O O . CYS B 1 64 ? -1.183 14.859 3.746 1 98.94 64 CYS B O 1
ATOM 3017 N N . LEU B 1 65 ? -1.818 12.938 2.719 1 98.94 65 LEU B N 1
ATOM 3018 C CA . LEU B 1 65 ? -2.895 13.539 1.939 1 98.94 65 LEU B CA 1
ATOM 3019 C C . LEU B 1 65 ? -4.246 12.953 2.332 1 98.94 65 LEU B C 1
ATOM 3021 O O . LEU B 1 65 ? -4.355 11.75 2.576 1 98.94 65 LEU B O 1
ATOM 3025 N N . GLU B 1 66 ? -5.227 13.828 2.432 1 98.69 66 GLU B N 1
ATOM 3026 C CA . GLU B 1 66 ? -6.582 13.398 2.762 1 98.69 66 GLU B CA 1
ATOM 3027 C C . GLU B 1 66 ? -7.562 13.766 1.654 1 98.69 66 GLU B C 1
ATOM 3029 O O . GLU B 1 66 ? -7.227 14.531 0.75 1 98.69 66 GLU B O 1
ATOM 3034 N N . GLU B 1 67 ? -8.773 13.164 1.721 1 98 67 GLU B N 1
ATOM 3035 C CA . GLU B 1 67 ? -9.867 13.297 0.768 1 98 67 GLU B CA 1
ATOM 3036 C C . GLU B 1 67 ? -9.43 12.891 -0.636 1 98 67 GLU B C 1
ATOM 3038 O O . GLU B 1 67 ? -9.711 13.594 -1.609 1 98 67 GLU B O 1
ATOM 3043 N N . VAL B 1 68 ? -8.625 11.875 -0.646 1 97.94 68 VAL B N 1
ATOM 3044 C CA . VAL B 1 68 ? -8.352 11.156 -1.885 1 97.94 68 VAL B CA 1
ATOM 3045 C C . VAL B 1 68 ? -9.453 10.141 -2.146 1 97.94 68 VAL B C 1
ATOM 3047 O O . VAL B 1 68 ? -9.328 8.961 -1.79 1 97.94 68 VAL B O 1
ATOM 3050 N N . THR B 1 69 ? -10.492 10.562 -2.838 1 96.19 69 THR B N 1
ATOM 3051 C CA . THR B 1 69 ? -11.766 9.867 -2.701 1 96.19 69 THR B CA 1
ATOM 3052 C C . THR B 1 69 ? -12.07 9.055 -3.953 1 96.19 69 THR B C 1
ATOM 3054 O O . THR B 1 69 ? -12.258 7.836 -3.877 1 96.19 69 THR B O 1
ATOM 3057 N N . GLN B 1 70 ? -12.148 9.695 -5.062 1 96.69 70 GLN B N 1
ATOM 3058 C CA . GLN B 1 70 ? -12.578 9.023 -6.285 1 96.69 70 GLN B CA 1
ATOM 3059 C C . GLN B 1 70 ? -11.453 8.18 -6.875 1 96.69 70 GLN B C 1
ATOM 3061 O O . GLN B 1 70 ? -10.336 8.664 -7.07 1 96.69 70 GLN B O 1
ATOM 3066 N N . ARG B 1 71 ? -11.727 6.957 -7.211 1 96 71 ARG B N 1
ATOM 3067 C CA . ARG B 1 71 ? -10.727 5.98 -7.629 1 96 71 ARG B CA 1
ATOM 3068 C C . ARG B 1 71 ? -9.906 6.504 -8.805 1 96 71 ARG B C 1
ATOM 3070 O O . ARG B 1 71 ? -8.672 6.418 -8.797 1 96 71 ARG B O 1
ATOM 3077 N N . ALA B 1 72 ? -10.617 6.977 -9.797 1 96.31 72 ALA B N 1
ATOM 3078 C CA . ALA B 1 72 ? -9.914 7.473 -10.977 1 96.31 72 ALA B CA 1
ATOM 3079 C C . ALA B 1 72 ? -8.984 8.625 -10.617 1 96.31 72 ALA B C 1
ATOM 3081 O O . ALA B 1 72 ? -7.871 8.719 -11.141 1 96.31 72 ALA B O 1
ATOM 3082 N N . HIS B 1 73 ? -9.445 9.547 -9.773 1 98.25 73 HIS B N 1
ATOM 3083 C CA . HIS B 1 73 ? -8.641 10.688 -9.344 1 98.25 73 HIS B CA 1
ATOM 3084 C C . HIS B 1 73 ? -7.445 10.242 -8.508 1 98.25 73 HIS B C 1
ATOM 3086 O O . HIS B 1 73 ? -6.336 10.758 -8.68 1 98.25 73 HIS B O 1
ATOM 3092 N N . ARG B 1 74 ? -7.684 9.297 -7.609 1 98 74 ARG B N 1
ATOM 3093 C CA . ARG B 1 74 ? -6.598 8.719 -6.824 1 98 74 ARG B CA 1
ATOM 3094 C C . ARG B 1 74 ? -5.512 8.141 -7.73 1 98 74 ARG B C 1
ATOM 3096 O O . ARG B 1 74 ? -4.32 8.352 -7.492 1 98 74 ARG B O 1
ATOM 3103 N N . THR B 1 75 ? -5.941 7.438 -8.711 1 97.56 75 THR B N 1
ATOM 3104 C CA . THR B 1 75 ? -5.016 6.84 -9.672 1 97.56 75 THR B CA 1
ATOM 3105 C C . THR B 1 75 ? -4.199 7.914 -10.375 1 97.56 75 THR B C 1
ATOM 3107 O O . THR B 1 75 ? -2.988 7.77 -10.555 1 97.56 75 THR B O 1
ATOM 3110 N N . GLN B 1 76 ? -4.863 8.938 -10.805 1 98.06 76 GLN B N 1
ATOM 3111 C CA . GLN B 1 76 ? -4.184 10.055 -11.438 1 98.06 76 GLN B CA 1
ATOM 3112 C C . GLN B 1 76 ? -3.172 10.703 -10.492 1 98.06 76 GLN B C 1
ATOM 3114 O O . GLN B 1 76 ? -2.051 11.016 -10.898 1 98.06 76 GLN B O 1
ATOM 3119 N N . LEU B 1 77 ? -3.6 10.938 -9.273 1 98.69 77 LEU B N 1
ATOM 3120 C CA . LEU B 1 77 ? -2.719 11.516 -8.266 1 98.69 77 LEU B CA 1
ATOM 3121 C C . LEU B 1 77 ? -1.491 10.641 -8.047 1 98.69 77 LEU B C 1
ATOM 3123 O O . LEU B 1 77 ? -0.362 11.133 -8.039 1 98.69 77 LEU B O 1
ATOM 3127 N N . ILE B 1 78 ? -1.71 9.352 -7.938 1 98.5 78 ILE B N 1
ATOM 3128 C CA . ILE B 1 78 ? -0.627 8.406 -7.707 1 98.5 78 ILE B CA 1
ATOM 3129 C C . ILE B 1 78 ? 0.322 8.406 -8.906 1 98.5 78 ILE B C 1
ATOM 3131 O O . ILE B 1 78 ? 1.543 8.375 -8.734 1 98.5 78 ILE B O 1
ATOM 3135 N N . ALA B 1 79 ? -0.203 8.422 -10.07 1 98.31 79 ALA B N 1
ATOM 3136 C CA . ALA B 1 79 ? 0.628 8.477 -11.273 1 98.31 79 ALA B CA 1
ATOM 3137 C C . ALA B 1 79 ? 1.479 9.75 -11.297 1 98.31 79 ALA B C 1
ATOM 3139 O O . ALA B 1 79 ? 2.666 9.703 -11.625 1 98.31 79 ALA B O 1
ATOM 3140 N N . GLY B 1 80 ? 0.859 10.883 -10.992 1 98.69 80 GLY B N 1
ATOM 3141 C CA . GLY B 1 80 ? 1.593 12.141 -10.93 1 98.69 80 GLY B CA 1
ATOM 3142 C C . GLY B 1 80 ? 2.693 12.141 -9.883 1 98.69 80 GLY B C 1
ATOM 3143 O O . GLY B 1 80 ? 3.805 12.602 -10.141 1 98.69 80 GLY B O 1
ATOM 3144 N N . LEU B 1 81 ? 2.367 11.633 -8.703 1 98.81 81 LEU B N 1
ATOM 3145 C CA . LEU B 1 81 ? 3.355 11.531 -7.637 1 98.81 81 LEU B CA 1
ATOM 3146 C C . LEU B 1 81 ? 4.508 10.625 -8.047 1 98.81 81 LEU B C 1
ATOM 3148 O O . LEU B 1 81 ? 5.672 10.93 -7.781 1 98.81 81 LEU B O 1
ATOM 3152 N N . SER B 1 82 ? 4.133 9.539 -8.695 1 98.38 82 SER B N 1
ATOM 3153 C CA . SER B 1 82 ? 5.16 8.617 -9.172 1 98.38 82 SER B CA 1
ATOM 3154 C C . SER B 1 82 ? 6.109 9.305 -10.148 1 98.38 82 SER B C 1
ATOM 3156 O O . SER B 1 82 ? 7.324 9.109 -10.086 1 98.38 82 SER B O 1
ATOM 3158 N N . ALA B 1 83 ? 5.57 10.039 -11.047 1 98.12 83 ALA B N 1
ATOM 3159 C CA . ALA B 1 83 ? 6.375 10.758 -12.023 1 98.12 83 ALA B CA 1
ATOM 3160 C C . ALA B 1 83 ? 7.336 11.727 -11.344 1 98.12 83 ALA B C 1
ATOM 3162 O O . ALA B 1 83 ? 8.398 12.047 -11.883 1 98.12 83 ALA B O 1
ATOM 3163 N N . LEU B 1 84 ? 6.949 12.188 -10.156 1 98.5 84 LEU B N 1
ATOM 3164 C CA . LEU B 1 84 ? 7.785 13.109 -9.391 1 98.5 84 LEU B CA 1
ATOM 3165 C C . LEU B 1 84 ? 8.773 12.352 -8.516 1 98.5 84 LEU B C 1
ATOM 3167 O O . LEU B 1 84 ? 9.539 12.953 -7.762 1 98.5 84 LEU B O 1
ATOM 3171 N N . GLY B 1 85 ? 8.773 11.023 -8.539 1 97.12 85 GLY B N 1
ATOM 3172 C CA . GLY B 1 85 ? 9.75 10.227 -7.812 1 97.12 85 GLY B CA 1
ATOM 3173 C C . GLY B 1 85 ? 9.219 9.703 -6.488 1 97.12 85 GLY B C 1
ATOM 3174 O O . GLY B 1 85 ? 9.992 9.242 -5.645 1 97.12 85 GLY B O 1
ATOM 3175 N N . TYR B 1 86 ? 7.879 9.734 -6.293 1 98.5 86 TYR B N 1
ATOM 3176 C CA . TYR B 1 86 ? 7.305 9.289 -5.027 1 98.5 86 TYR B CA 1
ATOM 3177 C C . TYR B 1 86 ? 6.719 7.891 -5.16 1 98.5 86 TYR B C 1
ATOM 3179 O O . TYR B 1 86 ? 6.145 7.547 -6.195 1 98.5 86 TYR B O 1
ATOM 3187 N N . ASP B 1 87 ? 6.922 7.078 -4.168 1 98.12 87 ASP B N 1
ATOM 3188 C CA . ASP B 1 87 ? 6.047 5.934 -3.908 1 98.12 87 ASP B CA 1
ATOM 3189 C C . ASP B 1 87 ? 4.926 6.309 -2.943 1 98.12 87 ASP B C 1
ATOM 3191 O O . ASP B 1 87 ? 4.969 7.367 -2.312 1 98.12 87 ASP B O 1
ATOM 3195 N N . SER B 1 88 ? 3.869 5.516 -2.936 1 98.75 88 SER B N 1
ATOM 3196 C CA . SER B 1 88 ? 2.744 5.871 -2.076 1 98.75 88 SER B CA 1
ATOM 3197 C C . SER B 1 88 ? 1.963 4.633 -1.648 1 98.75 88 SER B C 1
ATOM 3199 O O . SER B 1 88 ? 2.137 3.555 -2.219 1 98.75 88 SER B O 1
ATOM 3201 N N . THR B 1 89 ? 1.273 4.742 -0.579 1 98.75 89 THR B N 1
ATOM 3202 C CA . THR B 1 89 ? 0.25 3.814 -0.111 1 98.75 89 THR B CA 1
ATOM 3203 C C . THR B 1 89 ? -1.013 4.566 0.302 1 98.75 89 THR B C 1
ATOM 3205 O O . THR B 1 89 ? -0.974 5.773 0.535 1 98.75 89 THR B O 1
ATOM 3208 N N . TYR B 1 90 ? -2.111 3.893 0.274 1 98.75 90 TYR B N 1
ATOM 3209 C CA . TYR B 1 90 ? -3.373 4.508 0.674 1 98.75 90 TYR B CA 1
ATOM 3210 C C . TYR B 1 90 ? -4.246 3.516 1.437 1 98.75 90 TYR B C 1
ATOM 3212 O O . TYR B 1 90 ? -4.047 2.303 1.338 1 98.75 90 TYR B O 1
ATOM 3220 N N . GLY B 1 91 ? -5.039 4.023 2.279 1 98.69 91 GLY B N 1
ATOM 3221 C CA . GLY B 1 91 ? -6.027 3.27 3.033 1 98.69 91 GLY B CA 1
ATOM 3222 C C . GLY B 1 91 ? -7.406 3.902 3.014 1 98.69 91 GLY B C 1
ATOM 3223 O O . GLY B 1 91 ? -7.566 5.059 3.41 1 98.69 91 GLY B O 1
ATOM 3224 N N . ARG B 1 92 ? -8.398 3.135 2.551 1 98 92 ARG B N 1
ATOM 3225 C CA . ARG B 1 92 ? -9.781 3.596 2.576 1 98 92 ARG B CA 1
ATOM 3226 C C . ARG B 1 92 ? -10.297 3.705 4.008 1 98 92 ARG B C 1
ATOM 3228 O O . ARG B 1 92 ? -10 2.852 4.848 1 98 92 ARG B O 1
ATOM 3235 N N . ARG B 1 93 ? -11.078 4.73 4.176 1 97.62 93 ARG B N 1
ATOM 3236 C CA . ARG B 1 93 ? -11.672 4.949 5.492 1 97.62 93 ARG B CA 1
ATOM 3237 C C . ARG B 1 93 ? -12.469 3.729 5.945 1 97.62 93 ARG B C 1
ATOM 3239 O O . ARG B 1 93 ? -12.461 3.377 7.125 1 97.62 93 ARG B O 1
ATOM 3246 N N . ASN B 1 94 ? -13.211 3.176 5.098 1 95.94 94 ASN B N 1
ATOM 3247 C CA . ASN B 1 94 ? -13.969 1.942 5.305 1 95.94 94 ASN B CA 1
ATOM 3248 C C . ASN B 1 94 ? -14.203 1.204 3.992 1 95.94 94 ASN B C 1
ATOM 3250 O O . ASN B 1 94 ? -13.641 1.569 2.959 1 95.94 94 ASN B O 1
ATOM 3254 N N . SER B 1 95 ? -15.016 0.093 4.047 1 93.75 95 SER B N 1
ATOM 3255 C CA . SER B 1 95 ? -15.148 -0.784 2.887 1 93.75 95 SER B CA 1
ATOM 3256 C C . SER B 1 95 ? -16.266 -0.31 1.962 1 93.75 95 SER B C 1
ATOM 3258 O O . SER B 1 95 ? -16.453 -0.861 0.875 1 93.75 95 SER B O 1
ATOM 3260 N N . THR B 1 96 ? -17 0.727 2.287 1 92.19 96 THR B N 1
ATOM 3261 C CA . THR B 1 96 ? -18.172 1.122 1.506 1 92.19 96 THR B CA 1
ATOM 3262 C C . THR B 1 96 ? -17.75 1.861 0.239 1 92.19 96 THR B C 1
ATOM 3264 O O . THR B 1 96 ? -16.719 2.543 0.226 1 92.19 96 THR B O 1
ATOM 3267 N N . PRO B 1 97 ? -18.609 1.684 -0.759 1 86.81 97 PRO B N 1
ATOM 3268 C CA . PRO B 1 97 ? -18.312 2.447 -1.973 1 86.81 97 PRO B CA 1
ATOM 3269 C C . PRO B 1 97 ? -18.281 3.955 -1.729 1 86.81 97 PRO B C 1
ATOM 3271 O O . PRO B 1 97 ? -19.125 4.48 -0.995 1 86.81 97 PRO B O 1
ATOM 3274 N N . GLY B 1 98 ? -17.328 4.574 -2.256 1 85.81 98 GLY B N 1
ATOM 3275 C CA . GLY B 1 98 ? -17.25 6.023 -2.158 1 85.81 98 GLY B CA 1
ATOM 3276 C C . GLY B 1 98 ? -16.516 6.504 -0.931 1 85.81 98 GLY B C 1
ATOM 3277 O O . GLY B 1 98 ? -16.281 7.707 -0.769 1 85.81 98 GLY B O 1
ATOM 3278 N N . ALA B 1 99 ? -16.156 5.566 -0.091 1 92.94 99 ALA B N 1
ATOM 3279 C CA . ALA B 1 99 ? -15.375 5.961 1.08 1 92.94 99 ALA B CA 1
ATOM 3280 C C . ALA B 1 99 ? -14.086 6.66 0.67 1 92.94 99 ALA B C 1
ATOM 3282 O O . ALA B 1 99 ? -13.43 6.246 -0.288 1 92.94 99 ALA B O 1
ATOM 3283 N N . THR B 1 100 ? -13.758 7.766 1.376 1 96.88 100 THR B N 1
ATOM 3284 C CA . THR B 1 100 ? -12.531 8.5 1.089 1 96.88 100 THR B CA 1
ATOM 3285 C C . THR B 1 100 ? -11.312 7.723 1.577 1 96.88 100 THR B C 1
ATOM 3287 O O . THR B 1 100 ? -11.445 6.723 2.287 1 96.88 100 THR B O 1
ATOM 3290 N N . SER B 1 101 ? -10.141 8.117 1.109 1 98.12 101 SER B N 1
ATOM 3291 C CA . SER B 1 101 ? -8.891 7.484 1.519 1 98.12 101 SER B CA 1
ATOM 3292 C C . SER B 1 101 ? -7.895 8.516 2.041 1 98.12 101 SER B C 1
ATOM 3294 O O . SER B 1 101 ? -7.934 9.68 1.64 1 98.12 101 SER B O 1
ATOM 3296 N N . ASN B 1 102 ? -7.156 8.094 3.035 1 98.81 102 ASN B N 1
ATOM 3297 C CA . ASN B 1 102 ? -5.883 8.75 3.328 1 98.81 102 ASN B CA 1
ATOM 3298 C C . ASN B 1 102 ? -4.746 8.164 2.49 1 98.81 102 ASN B C 1
ATOM 3300 O O . ASN B 1 102 ? -4.738 6.969 2.197 1 98.81 102 ASN B O 1
ATOM 3304 N N . LEU B 1 103 ? -3.857 9.031 2.062 1 98.94 103 LEU B N 1
ATOM 3305 C CA . LEU B 1 103 ? -2.723 8.609 1.25 1 98.94 103 LEU B CA 1
ATOM 3306 C C . LEU B 1 103 ? -1.411 9.125 1.831 1 98.94 103 LEU B C 1
ATOM 3308 O O . LEU B 1 103 ? -1.316 10.297 2.213 1 98.94 103 LEU B O 1
ATOM 3312 N N . ILE B 1 104 ? -0.47 8.25 2.023 1 99 104 ILE B N 1
ATOM 3313 C CA . ILE B 1 104 ? 0.892 8.602 2.406 1 99 104 ILE B CA 1
ATOM 3314 C C . ILE B 1 104 ? 1.836 8.375 1.227 1 99 104 ILE B C 1
ATOM 3316 O O . ILE B 1 104 ? 1.827 7.309 0.612 1 99 104 ILE B O 1
ATOM 3320 N N . ALA B 1 105 ? 2.57 9.406 0.868 1 98.94 105 ALA B N 1
ATOM 3321 C CA . ALA B 1 105 ? 3.611 9.305 -0.152 1 98.94 105 ALA B CA 1
ATOM 3322 C C . ALA B 1 105 ? 4.977 9.688 0.416 1 98.94 105 ALA B C 1
ATOM 3324 O O . ALA B 1 105 ? 5.059 10.406 1.415 1 98.94 105 ALA B O 1
ATOM 3325 N N . TRP B 1 106 ? 6 9.18 -0.181 1 98.88 106 TRP B N 1
ATOM 3326 C CA . TRP B 1 106 ? 7.355 9.477 0.273 1 98.88 106 TRP B CA 1
ATOM 3327 C C . TRP B 1 106 ? 8.328 9.484 -0.898 1 98.88 106 TRP B C 1
ATOM 3329 O O . TRP B 1 106 ? 8.086 8.844 -1.924 1 98.88 106 TRP B O 1
ATOM 3339 N N . ASP B 1 107 ? 9.359 10.305 -0.74 1 98 107 ASP B N 1
ATOM 3340 C CA . ASP B 1 107 ? 10.469 10.258 -1.688 1 98 107 ASP B CA 1
ATOM 3341 C C . ASP B 1 107 ? 11.078 8.859 -1.755 1 98 107 ASP B C 1
ATOM 3343 O O . ASP B 1 107 ? 11.727 8.406 -0.807 1 98 107 ASP B O 1
ATOM 3347 N N . ALA B 1 108 ? 10.938 8.242 -2.91 1 96.44 108 ALA B N 1
ATOM 3348 C CA . ALA B 1 108 ? 11.297 6.828 -3.057 1 96.44 108 ALA B CA 1
ATOM 3349 C C . ALA B 1 108 ? 12.805 6.633 -2.99 1 96.44 108 ALA B C 1
ATOM 3351 O O . ALA B 1 108 ? 13.281 5.52 -2.766 1 96.44 108 ALA B O 1
ATOM 3352 N N . SER B 1 109 ? 13.578 7.609 -3.24 1 95.25 109 SER B N 1
ATOM 3353 C CA . SER B 1 109 ? 15.031 7.5 -3.148 1 95.25 109 SER B CA 1
ATOM 3354 C C . SER B 1 109 ? 15.508 7.637 -1.705 1 95.25 109 SER B C 1
ATOM 3356 O O . SER B 1 109 ? 16.656 7.316 -1.392 1 95.25 109 SER B O 1
ATOM 3358 N N . ARG B 1 110 ? 14.602 8.016 -0.852 1 96.44 110 ARG B N 1
ATOM 3359 C CA . ARG B 1 110 ? 15.047 8.289 0.51 1 96.44 110 ARG B CA 1
ATOM 3360 C C . ARG B 1 110 ? 14.422 7.312 1.5 1 96.44 110 ARG B C 1
ATOM 3362 O O . ARG B 1 110 ? 14.969 7.082 2.58 1 96.44 110 ARG B O 1
ATOM 3369 N N . PHE B 1 111 ? 13.281 6.809 1.147 1 97.75 111 PHE B N 1
ATOM 3370 C CA . PHE B 1 111 ? 12.594 5.965 2.123 1 97.75 111 PHE B CA 1
ATOM 3371 C C . PHE B 1 111 ? 12.164 4.645 1.491 1 97.75 111 PHE B C 1
ATOM 3373 O O . PHE B 1 111 ? 11.852 4.594 0.301 1 97.75 111 PHE B O 1
ATOM 3380 N N . TYR B 1 112 ? 12.188 3.629 2.305 1 97.75 112 TYR B N 1
ATOM 3381 C CA . TYR B 1 112 ? 11.742 2.271 2.01 1 97.75 112 TYR B CA 1
ATOM 3382 C C . TYR B 1 112 ? 10.555 1.886 2.879 1 97.75 112 TYR B C 1
ATOM 3384 O O . TYR B 1 112 ? 10.578 2.07 4.098 1 97.75 112 TYR B O 1
ATOM 3392 N N . LEU B 1 113 ? 9.438 1.372 2.27 1 98.75 113 LEU B N 1
ATOM 3393 C CA . LEU B 1 113 ? 8.25 0.992 3.023 1 98.75 113 LEU B CA 1
ATOM 3394 C C . LEU B 1 113 ? 8.422 -0.388 3.648 1 98.75 113 LEU B C 1
ATOM 3396 O O . LEU B 1 113 ? 8.641 -1.372 2.939 1 98.75 113 LEU B O 1
ATOM 3400 N N . CYS B 1 114 ? 8.242 -0.431 4.961 1 98.75 114 CYS B N 1
ATOM 3401 C CA . CYS B 1 114 ? 8.367 -1.68 5.707 1 98.75 114 CYS B CA 1
ATOM 3402 C C . CYS B 1 114 ? 7.008 -2.346 5.887 1 98.75 114 CYS B C 1
ATOM 3404 O O . CYS B 1 114 ? 6.844 -3.529 5.578 1 98.75 114 CYS B O 1
ATOM 3406 N N . TRP B 1 115 ? 6.074 -1.652 6.391 1 98.75 115 TRP B N 1
ATOM 3407 C CA . TRP B 1 115 ? 4.73 -2.18 6.605 1 98.75 115 TRP B CA 1
ATOM 3408 C C . TRP B 1 115 ? 3.715 -1.048 6.738 1 98.75 115 TRP B C 1
ATOM 3410 O O . TRP B 1 115 ? 4.09 0.113 6.914 1 98.75 115 TRP B O 1
ATOM 3420 N N . THR B 1 116 ? 2.43 -1.33 6.57 1 98.88 116 THR B N 1
ATOM 3421 C CA . THR B 1 116 ? 1.336 -0.39 6.793 1 98.88 116 THR B CA 1
ATOM 3422 C C . THR B 1 116 ? 0.249 -1.021 7.66 1 98.88 116 THR B C 1
ATOM 3424 O O . THR B 1 116 ? 0.136 -2.246 7.73 1 98.88 116 THR B O 1
ATOM 3427 N N . GLU B 1 117 ? -0.475 -0.19 8.328 1 98.62 117 GLU B N 1
ATOM 3428 C CA . GLU B 1 117 ? -1.705 -0.545 9.031 1 98.62 117 GLU B CA 1
ATOM 3429 C C . GLU B 1 117 ? -2.787 0.509 8.82 1 98.62 117 GLU B C 1
ATOM 3431 O O . GLU B 1 117 ? -2.508 1.71 8.859 1 98.62 117 GLU B O 1
ATOM 3436 N N . ASN B 1 118 ? -3.943 0.042 8.547 1 98.75 118 ASN B N 1
ATOM 3437 C CA . ASN B 1 118 ? -5.094 0.938 8.453 1 98.75 118 ASN B CA 1
ATOM 3438 C C . ASN B 1 118 ? -5.91 0.934 9.742 1 98.75 118 ASN B C 1
ATOM 3440 O O . ASN B 1 118 ? -7.035 0.425 9.773 1 98.75 118 ASN B O 1
ATOM 3444 N N . VAL B 1 119 ? -5.457 1.607 10.766 1 98.75 119 VAL B N 1
ATOM 3445 C CA . VAL B 1 119 ? -6.02 1.573 12.117 1 98.75 119 VAL B CA 1
ATOM 3446 C C . VAL B 1 119 ? -7.375 2.273 12.125 1 98.75 119 VAL B C 1
ATOM 3448 O O . VAL B 1 119 ? -7.504 3.404 11.648 1 98.75 119 VAL B O 1
ATOM 3451 N N . GLN B 1 120 ? -8.383 1.602 12.672 1 98.25 120 GLN B N 1
ATOM 3452 C CA . GLN B 1 120 ? -9.734 2.148 12.758 1 98.25 120 GLN B CA 1
ATOM 3453 C C . GLN B 1 120 ? -9.984 2.787 14.117 1 98.25 120 GLN B C 1
ATOM 3455 O O . GLN B 1 120 ? -10.281 2.09 15.094 1 98.25 120 GLN B O 1
ATOM 3460 N N . LEU B 1 121 ? -9.977 4.09 14.148 1 98.38 121 LEU B N 1
ATOM 3461 C CA . LEU B 1 121 ? -9.961 4.852 15.391 1 98.38 121 LEU B CA 1
ATOM 3462 C C . LEU B 1 121 ? -11.305 4.754 16.109 1 98.38 121 LEU B C 1
ATOM 3464 O O . LEU B 1 121 ? -11.367 4.879 17.328 1 98.38 121 LEU B O 1
ATOM 3468 N N . LEU B 1 122 ? -12.375 4.531 15.383 1 97.44 122 LEU B N 1
ATOM 3469 C CA . LEU B 1 122 ? -13.703 4.508 15.977 1 97.44 122 LEU B CA 1
ATOM 3470 C C . LEU B 1 122 ? -14.211 3.076 16.125 1 97.44 122 LEU B C 1
ATOM 3472 O O . LEU B 1 122 ? -15.391 2.857 16.422 1 97.44 122 LEU B O 1
ATOM 3476 N N . GLY B 1 123 ? -13.336 2.141 15.828 1 95.44 123 GLY B N 1
ATOM 3477 C CA . GLY B 1 123 ? -13.602 0.744 16.141 1 95.44 123 GLY B CA 1
ATOM 3478 C C . GLY B 1 123 ? -13.031 0.308 17.469 1 95.44 123 GLY B C 1
ATOM 3479 O O . GLY B 1 123 ? -13.383 0.861 18.516 1 95.44 123 GLY B O 1
ATOM 3480 N N . GLU B 1 124 ? -12.133 -0.693 17.375 1 93.62 124 GLU B N 1
ATOM 3481 C CA . GLU B 1 124 ? -11.391 -1.162 18.531 1 93.62 124 GLU B CA 1
ATOM 3482 C C . GLU B 1 124 ? -9.883 -0.983 18.344 1 93.62 124 GLU B C 1
ATOM 3484 O O . GLU B 1 124 ? -9.141 -1.964 18.266 1 93.62 124 GLU B O 1
ATOM 3489 N N . PRO B 1 125 ? -9.422 0.228 18.406 1 91.62 125 PRO B N 1
ATOM 3490 C CA . PRO B 1 125 ? -8.031 0.509 18.047 1 91.62 125 PRO B CA 1
ATOM 3491 C C . PRO B 1 125 ? -7.031 -0.139 19 1 91.62 125 PRO B C 1
ATOM 3493 O O . PRO B 1 125 ? -5.844 -0.245 18.672 1 91.62 125 PRO B O 1
ATOM 3496 N N . GLU B 1 126 ? -7.48 -0.653 20.141 1 90.5 126 GLU B N 1
ATOM 3497 C CA . GLU B 1 126 ? -6.59 -1.266 21.125 1 90.5 126 GLU B CA 1
ATOM 3498 C C . GLU B 1 126 ? -6.57 -2.783 20.984 1 90.5 126 GLU B C 1
ATOM 3500 O O . GLU B 1 126 ? -5.832 -3.471 21.688 1 90.5 126 GLU B O 1
ATOM 3505 N N . GLY B 1 127 ? -7.367 -3.281 20.125 1 91.56 127 GLY B N 1
ATOM 3506 C CA . GLY B 1 127 ? -7.387 -4.719 19.891 1 91.56 127 GLY B CA 1
ATOM 3507 C C . GLY B 1 127 ? -6.152 -5.223 19.172 1 91.56 127 GLY B C 1
ATOM 3508 O O . GLY B 1 127 ? -5.242 -4.449 18.875 1 91.56 127 GLY B O 1
ATOM 3509 N N . ASP B 1 128 ? -6.121 -6.527 19 1 94.25 128 ASP B N 1
ATOM 3510 C CA . ASP B 1 128 ? -5.031 -7.062 18.188 1 94.25 128 ASP B CA 1
ATOM 3511 C C . ASP B 1 128 ? -5.078 -6.5 16.766 1 94.25 128 ASP B C 1
ATOM 3513 O O . ASP B 1 128 ? -6.027 -5.805 16.406 1 94.25 128 ASP B O 1
ATOM 3517 N N . ARG B 1 129 ? -4.102 -6.773 16.016 1 96.06 129 ARG B N 1
ATOM 3518 C CA . ARG B 1 129 ? -3.908 -6.109 14.727 1 96.06 129 ARG B CA 1
ATOM 3519 C C . ARG B 1 129 ? -5.117 -6.312 13.82 1 96.06 129 ARG B C 1
ATOM 3521 O O . ARG B 1 129 ? -5.551 -5.383 13.133 1 96.06 129 ARG B O 1
ATOM 3528 N N . ASP B 1 130 ? -5.688 -7.488 13.703 1 95.62 130 ASP B N 1
ATOM 3529 C CA . ASP B 1 130 ? -6.863 -7.742 12.883 1 95.62 130 ASP B CA 1
ATOM 3530 C C . ASP B 1 130 ? -8.062 -6.934 13.367 1 95.62 130 ASP B C 1
ATOM 3532 O O . ASP B 1 130 ? -8.734 -6.273 12.578 1 95.62 130 ASP B O 1
ATOM 3536 N N . VAL B 1 131 ? -8.242 -6.891 14.664 1 95.94 131 VAL B N 1
ATOM 3537 C CA . VAL B 1 131 ? -9.391 -6.203 15.242 1 95.94 131 VAL B CA 1
ATOM 3538 C C . VAL B 1 131 ? -9.25 -4.695 15.039 1 95.94 131 VAL B C 1
ATOM 3540 O O . VAL B 1 131 ? -10.203 -4.023 14.641 1 95.94 131 VAL B O 1
ATOM 3543 N N . ARG B 1 132 ? -8.031 -4.188 15.234 1 97.25 132 ARG B N 1
ATOM 3544 C CA . ARG B 1 132 ? -7.887 -2.736 15.234 1 97.25 132 ARG B CA 1
ATOM 3545 C C . ARG B 1 132 ? -7.902 -2.188 13.812 1 97.25 132 ARG B C 1
ATOM 3547 O O . ARG B 1 132 ? -8 -0.975 13.609 1 97.25 132 ARG B O 1
ATOM 3554 N N . THR B 1 133 ? -7.867 -3.1 12.805 1 98.25 133 THR B N 1
ATOM 3555 C CA . THR B 1 133 ? -7.832 -2.621 11.43 1 98.25 133 THR B CA 1
ATOM 3556 C C . THR B 1 133 ? -9.133 -2.953 10.703 1 98.25 133 THR B C 1
ATOM 3558 O O . THR B 1 133 ? -9.242 -2.764 9.492 1 98.25 133 THR B O 1
ATOM 3561 N N . LEU B 1 134 ? -10.227 -3.414 11.359 1 97 134 LEU B N 1
ATOM 3562 C CA . LEU B 1 134 ? -11.555 -3.627 10.789 1 97 134 LEU B CA 1
ATOM 3563 C C . LEU B 1 134 ? -12.414 -2.373 10.922 1 97 134 LEU B C 1
ATOM 3565 O O . LEU B 1 134 ? -12.609 -1.863 12.023 1 97 134 LEU B O 1
ATOM 3569 N N . PRO B 1 135 ? -12.898 -1.893 9.812 1 95.81 135 PRO B N 1
ATOM 3570 C CA . PRO B 1 135 ? -13.719 -0.682 9.891 1 95.81 135 PRO B CA 1
ATOM 3571 C C . PRO B 1 135 ? -14.93 -0.85 10.797 1 95.81 135 PRO B C 1
ATOM 3573 O O . PRO B 1 135 ? -15.625 -1.87 10.727 1 95.81 135 PRO B O 1
ATOM 3576 N N . ALA B 1 136 ? -15.141 0.154 11.594 1 94.19 136 ALA B N 1
ATOM 3577 C CA . ALA B 1 136 ? -16.297 0.259 12.477 1 94.19 136 ALA B CA 1
ATOM 3578 C C . ALA B 1 136 ? -16.5 1.696 12.945 1 94.19 136 ALA B C 1
ATOM 3580 O O . ALA B 1 136 ? -15.602 2.529 12.828 1 94.19 136 ALA B O 1
ATOM 3581 N N . ASP B 1 137 ? -17.672 2.012 13.344 1 95.06 137 ASP B N 1
ATOM 3582 C CA . ASP B 1 137 ? -18 3.264 14.023 1 95.06 137 ASP B CA 1
ATOM 3583 C C . ASP B 1 137 ? -18.844 3.012 15.266 1 95.06 137 ASP B C 1
ATOM 3585 O O . ASP B 1 137 ? -20.078 2.949 15.188 1 95.06 137 ASP B O 1
ATOM 3589 N N . ASN B 1 138 ? -18.188 2.93 16.359 1 94.31 138 ASN B N 1
ATOM 3590 C CA . ASN B 1 138 ? -18.859 2.592 17.609 1 94.31 138 ASN B CA 1
ATOM 3591 C C . ASN B 1 138 ? -19.516 3.816 18.25 1 94.31 138 ASN B C 1
ATOM 3593 O O . ASN B 1 138 ? -20.172 3.711 19.281 1 94.31 138 ASN B O 1
ATOM 3597 N N . VAL B 1 139 ? -19.375 4.941 17.688 1 95.12 139 VAL B N 1
ATOM 3598 C CA . VAL B 1 139 ? -19.906 6.188 18.219 1 95.12 139 VAL B CA 1
ATOM 3599 C C . VAL B 1 139 ? -21.172 6.582 17.453 1 95.12 139 VAL B C 1
ATOM 3601 O O . VAL B 1 139 ? -22.125 7.07 18.047 1 95.12 139 VAL B O 1
ATOM 3604 N N . ASN B 1 140 ? -21.172 6.367 16.172 1 94.31 140 ASN B N 1
ATOM 3605 C CA . ASN B 1 140 ? -22.266 6.707 15.289 1 94.31 140 ASN B CA 1
ATOM 3606 C C . ASN B 1 140 ? -22.703 5.504 14.453 1 94.31 140 ASN B C 1
ATOM 3608 O O . ASN B 1 140 ? -22.062 5.168 13.461 1 94.31 140 ASN B O 1
ATOM 3612 N N . ALA B 1 141 ? -23.812 4.949 14.781 1 88 141 ALA B N 1
ATOM 3613 C CA . ALA B 1 141 ? -24.297 3.738 14.117 1 88 141 ALA B CA 1
ATOM 3614 C C . ALA B 1 141 ? -24.469 3.963 12.617 1 88 141 ALA B C 1
ATOM 3616 O O . ALA B 1 141 ? -24.406 3.016 11.836 1 88 141 ALA B O 1
ATOM 3617 N N . ALA B 1 142 ? -24.641 5.18 12.258 1 87.62 142 ALA B N 1
ATOM 3618 C CA . ALA B 1 142 ? -24.812 5.516 10.844 1 87.62 142 ALA B CA 1
ATOM 3619 C C . ALA B 1 142 ? -23.547 6.133 10.266 1 87.62 142 ALA B C 1
ATOM 3621 O O . ALA B 1 142 ? -23.562 6.66 9.148 1 87.62 142 ALA B O 1
ATOM 3622 N N . GLY B 1 143 ? -22.484 6.078 11.023 1 90.56 143 GLY B N 1
ATOM 3623 C CA . GLY B 1 143 ? -21.281 6.793 10.633 1 90.56 143 GLY B CA 1
ATOM 3624 C C . GLY B 1 143 ? -20.406 6.008 9.672 1 90.56 143 GLY B C 1
ATOM 3625 O O . GLY B 1 143 ? -20.688 4.84 9.391 1 90.56 143 GLY B O 1
ATOM 3626 N N . TRP B 1 144 ? -19.375 6.66 9.203 1 91.69 144 TRP B N 1
ATOM 3627 C CA . TRP B 1 144 ? -18.469 6.113 8.188 1 91.69 144 TRP B CA 1
ATOM 3628 C C . TRP B 1 144 ? -17.141 5.719 8.797 1 91.69 144 TRP B C 1
ATOM 3630 O O . TRP B 1 144 ? -16.203 5.336 8.078 1 91.69 144 TRP B O 1
ATOM 3640 N N . GLY B 1 145 ? -17.047 5.758 10.039 1 94.81 145 GLY B N 1
ATOM 3641 C CA . GLY B 1 145 ? -15.781 5.434 10.688 1 94.81 145 GLY B CA 1
ATOM 3642 C C . GLY B 1 145 ? -14.727 6.504 10.516 1 94.81 145 GLY B C 1
ATOM 3643 O O . GLY B 1 145 ? -15.023 7.609 10.062 1 94.81 145 GLY B O 1
ATOM 3644 N N . CYS B 1 146 ? -13.562 6.262 11.047 1 98 146 CYS B N 1
ATOM 3645 C CA . CYS B 1 146 ? -12.367 7.094 10.945 1 98 146 CYS B CA 1
ATOM 3646 C C . CYS B 1 146 ? -11.109 6.242 11.008 1 98 146 CYS B C 1
ATOM 3648 O O . CYS B 1 146 ? -10.945 5.434 11.922 1 98 146 CYS B O 1
ATOM 3650 N N . ASN B 1 147 ? -10.258 6.398 9.992 1 98.5 147 ASN B N 1
ATOM 3651 C CA . ASN B 1 147 ? -9.039 5.594 10.016 1 98.5 147 ASN B CA 1
ATOM 3652 C C . ASN B 1 147 ? -7.797 6.461 10.211 1 98.5 147 ASN B C 1
ATOM 3654 O O . ASN B 1 147 ? -7.805 7.648 9.883 1 98.5 147 ASN B O 1
ATOM 3658 N N . LEU B 1 148 ? -6.816 5.949 10.883 1 98.88 148 LEU B N 1
ATOM 3659 C CA . LEU B 1 148 ? -5.422 6.371 10.867 1 98.88 148 LEU B CA 1
ATOM 3660 C C . LEU B 1 148 ? -4.582 5.441 9.992 1 98.88 148 LEU B C 1
ATOM 3662 O O . LEU B 1 148 ? -4.285 4.312 10.391 1 98.88 148 LEU B O 1
ATOM 3666 N N . LEU B 1 149 ? -4.25 5.918 8.75 1 98.94 149 LEU B N 1
ATOM 3667 C CA . LEU B 1 149 ? -3.328 5.152 7.918 1 98.94 149 LEU B CA 1
ATOM 3668 C C . LEU B 1 149 ? -1.898 5.281 8.43 1 98.94 149 LEU B C 1
ATOM 3670 O O . LEU B 1 149 ? -1.378 6.395 8.555 1 98.94 149 LEU B O 1
ATOM 3674 N N . VAL B 1 150 ? -1.318 4.168 8.727 1 98.88 150 VAL B N 1
ATOM 3675 C CA . VAL B 1 150 ? 0.029 4.152 9.281 1 98.88 150 VAL B CA 1
ATOM 3676 C C . VAL B 1 150 ? 0.992 3.494 8.297 1 98.88 150 VAL B C 1
ATOM 3678 O O . VAL B 1 150 ? 0.683 2.447 7.727 1 98.88 150 VAL B O 1
ATOM 3681 N N . ALA B 1 151 ? 2.104 4.098 8.055 1 98.94 151 ALA B N 1
ATOM 3682 C CA . ALA B 1 151 ? 3.211 3.533 7.285 1 98.94 151 ALA B CA 1
ATOM 3683 C C . ALA B 1 151 ? 4.512 3.586 8.078 1 98.94 151 ALA B C 1
ATOM 3685 O O . ALA B 1 151 ? 4.852 4.617 8.664 1 98.94 151 ALA B O 1
ATOM 3686 N N . ARG B 1 152 ? 5.188 2.492 8.203 1 98.81 152 ARG B N 1
ATOM 3687 C CA . ARG B 1 152 ? 6.527 2.422 8.773 1 98.81 152 ARG B CA 1
ATOM 3688 C C . ARG B 1 152 ? 7.59 2.455 7.68 1 98.81 152 ARG B C 1
ATOM 3690 O O . ARG B 1 152 ? 7.633 1.568 6.82 1 98.81 152 ARG B O 1
ATOM 3697 N N . LEU B 1 153 ? 8.445 3.465 7.703 1 98.75 153 LEU B N 1
ATOM 3698 C CA . LEU B 1 153 ? 9.438 3.701 6.66 1 98.75 153 LEU B CA 1
ATOM 3699 C C . LEU B 1 153 ? 10.852 3.596 7.219 1 98.75 153 LEU B C 1
ATOM 3701 O O . LEU B 1 153 ? 11.102 3.979 8.367 1 98.75 153 LEU B O 1
ATOM 3705 N N . ALA B 1 154 ? 11.75 3.076 6.426 1 98.19 154 ALA B N 1
ATOM 3706 C CA . ALA B 1 154 ? 13.188 3.098 6.715 1 98.19 154 ALA B CA 1
ATOM 3707 C C . ALA B 1 154 ? 13.922 4.055 5.777 1 98.19 154 ALA B C 1
ATOM 3709 O O . ALA B 1 154 ? 13.727 4.008 4.559 1 98.19 154 ALA B O 1
ATOM 3710 N N . GLU B 1 155 ? 14.695 4.918 6.336 1 96.88 155 GLU B N 1
ATOM 3711 C CA . GLU B 1 155 ? 15.477 5.84 5.52 1 96.88 155 GLU B CA 1
ATOM 3712 C C . GLU B 1 155 ? 16.641 5.121 4.828 1 96.88 155 GLU B C 1
ATOM 3714 O O . GLU B 1 155 ? 17.297 4.27 5.43 1 96.88 155 GLU B O 1
ATOM 3719 N N . CYS B 1 156 ? 16.828 5.52 3.641 1 95.75 156 CYS B N 1
ATOM 3720 C CA . CYS B 1 156 ? 17.875 4.945 2.811 1 95.75 156 CYS B CA 1
ATOM 3721 C C . CYS B 1 156 ? 19 5.945 2.598 1 95.75 156 CYS B C 1
ATOM 3723 O O . CYS B 1 156 ? 18.781 7.156 2.621 1 95.75 156 CYS B O 1
ATOM 3725 N N . ALA B 1 157 ? 20.188 5.379 2.373 1 93.12 157 ALA B N 1
ATOM 3726 C CA . ALA B 1 157 ? 21.297 6.215 1.938 1 93.12 157 ALA B CA 1
ATOM 3727 C C . ALA B 1 157 ? 21.062 6.762 0.532 1 93.12 157 ALA B C 1
ATOM 3729 O O . ALA B 1 157 ? 20.312 6.168 -0.253 1 93.12 157 ALA B O 1
ATOM 3730 N N . PRO B 1 158 ? 21.641 7.926 0.303 1 88.31 158 PRO B N 1
ATOM 3731 C CA . PRO B 1 158 ? 21.422 8.492 -1.03 1 88.31 158 PRO B CA 1
ATOM 3732 C C . PRO B 1 158 ? 21.922 7.582 -2.148 1 88.31 158 PRO B C 1
ATOM 3734 O O . PRO B 1 158 ? 22.703 6.66 -1.895 1 88.31 158 PRO B O 1
ATOM 3737 N N . PRO B 1 159 ? 21.406 7.855 -3.342 1 81.31 159 PRO B N 1
ATOM 3738 C CA . PRO B 1 159 ? 21.75 7 -4.477 1 81.31 159 PRO B CA 1
ATOM 3739 C C . PRO B 1 159 ? 23.266 6.891 -4.684 1 81.31 159 PRO B C 1
ATOM 3741 O O . PRO B 1 159 ? 23.75 5.855 -5.148 1 81.31 159 PRO B O 1
ATOM 3744 N N . GLU B 1 160 ? 24 7.898 -4.34 1 81.81 160 GLU B N 1
ATOM 3745 C CA . GLU B 1 160 ? 25.453 7.879 -4.477 1 81.81 160 GLU B CA 1
ATOM 3746 C C . GLU B 1 160 ? 26.078 6.781 -3.619 1 81.81 160 GLU B C 1
ATOM 3748 O O . GLU B 1 160 ? 27.156 6.289 -3.926 1 81.81 160 GLU B O 1
ATOM 3753 N N . LEU B 1 161 ? 25.375 6.402 -2.539 1 85.69 161 LEU B N 1
ATOM 3754 C CA . LEU B 1 161 ? 25.812 5.309 -1.677 1 85.69 161 LEU B CA 1
ATOM 3755 C C . LEU B 1 161 ? 25 4.047 -1.944 1 85.69 161 LEU B C 1
ATOM 3757 O O . LEU B 1 161 ? 24.891 3.176 -1.075 1 85.69 161 LEU B O 1
ATOM 3761 N N . GLY B 1 162 ? 24.359 4.008 -3.1 1 85.94 162 GLY B N 1
ATOM 3762 C CA . GLY B 1 162 ? 23.734 2.803 -3.609 1 85.94 162 GLY B CA 1
ATOM 3763 C C . GLY B 1 162 ? 22.297 2.643 -3.154 1 85.94 162 GLY B C 1
ATOM 3764 O O . GLY B 1 162 ? 21.672 1.602 -3.387 1 85.94 162 GLY B O 1
ATOM 3765 N N . GLY B 1 163 ? 21.781 3.635 -2.439 1 89.62 163 GLY B N 1
ATOM 3766 C CA . GLY B 1 163 ? 20.406 3.521 -1.965 1 89.62 163 GLY B CA 1
ATOM 3767 C C . GLY B 1 163 ? 20.234 2.461 -0.894 1 89.62 163 GLY B C 1
ATOM 3768 O O . GLY B 1 163 ? 19.156 1.888 -0.75 1 89.62 163 GLY B O 1
ATOM 3769 N N . ARG B 1 164 ? 21.281 2.203 -0.175 1 92.44 164 ARG B N 1
ATOM 3770 C CA . ARG B 1 164 ? 21.312 1.15 0.834 1 92.44 164 ARG B CA 1
ATOM 3771 C C . ARG B 1 164 ? 20.703 1.627 2.146 1 92.44 164 ARG B C 1
ATOM 3773 O O . ARG B 1 164 ? 20.547 2.83 2.363 1 92.44 164 ARG B O 1
ATOM 3780 N N . LEU B 1 165 ? 20.328 0.669 2.961 1 94.25 165 LEU B N 1
ATOM 3781 C CA . LEU B 1 165 ? 19.797 1.02 4.273 1 94.25 165 LEU B CA 1
ATOM 3782 C C . LEU B 1 165 ? 20.906 1.471 5.211 1 94.25 165 LEU B C 1
ATOM 3784 O O . LEU B 1 165 ? 21.984 0.872 5.234 1 94.25 165 LEU B O 1
ATOM 3788 N N . TRP B 1 166 ? 20.578 2.484 5.973 1 93.12 166 TRP B N 1
ATOM 3789 C CA . TRP B 1 166 ? 21.547 2.926 6.98 1 93.12 166 TRP B CA 1
ATOM 3790 C C . TRP B 1 166 ? 21.688 1.882 8.086 1 93.12 166 TRP B C 1
ATOM 3792 O O . TRP B 1 166 ? 20.734 1.175 8.414 1 93.12 166 TRP B O 1
ATOM 3802 N N . VAL B 1 167 ? 22.906 1.841 8.633 1 91.56 167 VAL B N 1
ATOM 3803 C CA . VAL B 1 167 ? 23.188 1.069 9.836 1 91.56 167 VAL B CA 1
ATOM 3804 C C . VAL B 1 167 ? 23.734 1.991 10.922 1 91.56 167 VAL B C 1
ATOM 3806 O O . VAL B 1 167 ? 24.781 2.611 10.742 1 91.56 167 VAL B O 1
ATOM 3809 N N . PRO B 1 168 ? 23.094 2.102 12.039 1 91 168 PRO B N 1
ATOM 3810 C CA . PRO B 1 168 ? 21.828 1.462 12.398 1 91 168 PRO B CA 1
ATOM 3811 C C . PRO B 1 168 ? 20.641 1.988 11.578 1 91 168 PRO B C 1
ATOM 3813 O O . PRO B 1 168 ? 20.719 3.092 11.031 1 91 168 PRO B O 1
ATOM 3816 N N . PRO B 1 169 ? 19.516 1.154 11.578 1 94.19 169 PRO B N 1
ATOM 3817 C CA . PRO B 1 169 ? 18.359 1.586 10.797 1 94.19 169 PRO B CA 1
ATOM 3818 C C . PRO B 1 169 ? 17.734 2.881 11.32 1 94.19 169 PRO B C 1
ATOM 3820 O O . PRO B 1 169 ? 17.641 3.072 12.539 1 94.19 169 PRO B O 1
ATOM 3823 N N . ARG B 1 170 ? 17.406 3.752 10.43 1 95.44 170 ARG B N 1
ATOM 3824 C CA . ARG B 1 170 ? 16.719 5 10.719 1 95.44 170 ARG B CA 1
ATOM 3825 C C . ARG B 1 170 ? 15.25 4.922 10.305 1 95.44 170 ARG B C 1
ATOM 3827 O O . ARG B 1 170 ? 14.914 5.168 9.141 1 95.44 170 ARG B O 1
ATOM 3834 N N . LEU B 1 171 ? 14.43 4.664 11.273 1 96.94 171 LEU B N 1
ATOM 3835 C CA . LEU B 1 171 ? 13.023 4.371 11.016 1 96.94 171 LEU B CA 1
ATOM 3836 C C . LEU B 1 171 ? 12.148 5.578 11.336 1 96.94 171 LEU B C 1
ATOM 3838 O O . LEU B 1 171 ? 12.539 6.445 12.117 1 96.94 171 LEU B O 1
ATOM 3842 N N . ILE B 1 172 ? 11.008 5.672 10.703 1 98.31 172 ILE B N 1
ATOM 3843 C CA . ILE B 1 172 ? 9.992 6.672 11.023 1 98.31 172 ILE B CA 1
ATOM 3844 C C . ILE B 1 172 ? 8.602 6.094 10.781 1 98.31 172 ILE B C 1
ATOM 3846 O O . ILE B 1 172 ? 8.344 5.504 9.727 1 98.31 172 ILE B O 1
ATOM 3850 N N . THR B 1 173 ? 7.738 6.152 11.789 1 98.75 173 THR B N 1
ATOM 3851 C CA . THR B 1 173 ? 6.324 5.832 11.648 1 98.75 173 THR B CA 1
ATOM 3852 C C . THR B 1 173 ? 5.531 7.062 11.211 1 98.75 173 THR B C 1
ATOM 3854 O O . THR B 1 173 ? 5.621 8.117 11.844 1 98.75 173 THR B O 1
ATOM 3857 N N . VAL B 1 174 ? 4.793 6.918 10.117 1 98.94 174 VAL B N 1
ATOM 3858 C CA . VAL B 1 174 ? 3.971 8.008 9.602 1 98.94 174 VAL B CA 1
ATOM 3859 C C . VAL B 1 174 ? 2.492 7.652 9.734 1 98.94 174 VAL B C 1
ATOM 3861 O O . VAL B 1 174 ? 2.057 6.598 9.266 1 98.94 174 VAL B O 1
ATOM 3864 N N . GLY B 1 175 ? 1.719 8.5 10.398 1 98.88 175 GLY B N 1
ATOM 3865 C CA . GLY B 1 175 ? 0.273 8.375 10.484 1 98.88 175 GLY B CA 1
ATOM 3866 C C . GLY B 1 175 ? -0.465 9.5 9.781 1 98.88 175 GLY B C 1
ATOM 3867 O O . GLY B 1 175 ? -0.1 10.672 9.922 1 98.88 175 GLY B O 1
ATOM 3868 N N . ALA B 1 176 ? -1.457 9.172 8.961 1 98.94 176 ALA B N 1
ATOM 3869 C CA . ALA B 1 176 ? -2.309 10.148 8.281 1 98.94 176 ALA B CA 1
ATOM 3870 C C . ALA B 1 176 ? -3.781 9.898 8.602 1 98.94 176 ALA B C 1
ATOM 3872 O O . ALA B 1 176 ? -4.266 8.773 8.492 1 98.94 176 ALA B O 1
ATOM 3873 N N . ALA B 1 177 ? -4.516 10.977 8.984 1 98.81 177 ALA B N 1
ATOM 3874 C CA . ALA B 1 177 ? -5.91 10.812 9.375 1 98.81 177 ALA B CA 1
ATOM 3875 C C . ALA B 1 177 ? -6.77 11.953 8.844 1 98.81 177 ALA B C 1
ATOM 3877 O O . ALA B 1 177 ? -6.285 13.07 8.656 1 98.81 177 ALA B O 1
ATOM 3878 N N . HIS B 1 178 ? -8.008 11.688 8.617 1 98.81 178 HIS B N 1
ATOM 3879 C CA . HIS B 1 178 ? -9.047 12.664 8.312 1 98.81 178 HIS B CA 1
ATOM 3880 C C . HIS B 1 178 ? -10.258 12.484 9.227 1 98.81 178 HIS B C 1
ATOM 3882 O O . HIS B 1 178 ? -11.008 11.508 9.086 1 98.81 178 HIS B O 1
ATOM 3888 N N . PHE B 1 179 ? -10.453 13.445 10.094 1 98.62 179 PHE B N 1
ATOM 3889 C CA . PHE B 1 179 ? -11.461 13.258 11.141 1 98.62 179 PHE B CA 1
ATOM 3890 C C . PHE B 1 179 ? -12.844 13.648 10.633 1 98.62 179 PHE B C 1
ATOM 3892 O O . PHE B 1 179 ? -12.969 14.469 9.719 1 98.62 179 PHE B O 1
ATOM 3899 N N . PRO B 1 180 ? -13.898 13.047 11.258 1 97.06 180 PRO B N 1
ATOM 3900 C CA . PRO B 1 180 ? -15.273 13.336 10.828 1 97.06 180 PRO B CA 1
ATOM 3901 C C . PRO B 1 180 ? -15.75 14.719 11.281 1 97.06 180 PRO B C 1
ATOM 3903 O O . PRO B 1 180 ? -15.203 15.281 12.234 1 97.06 180 PRO B O 1
ATOM 3906 N N . ILE B 1 181 ? -16.797 15.195 10.633 1 94.62 181 ILE B N 1
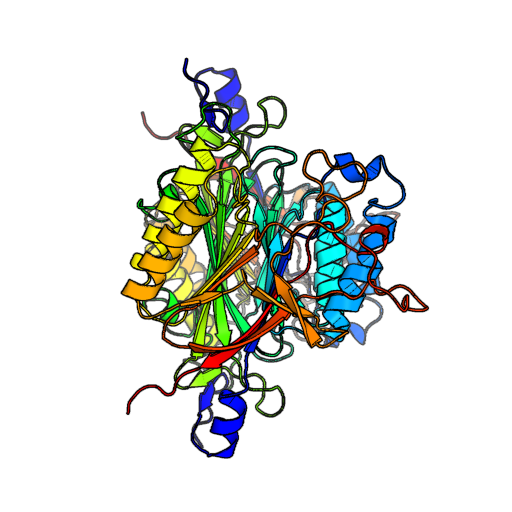ATOM 3907 C CA . ILE B 1 181 ? -17.438 16.453 11 1 94.62 181 ILE B CA 1
ATOM 3908 C C . ILE B 1 181 ? -18.391 16.219 12.164 1 94.62 181 ILE B C 1
ATOM 3910 O O . ILE B 1 181 ? -18.656 17.125 12.961 1 94.62 181 ILE B O 1
ATOM 3914 N N . HIS B 1 182 ? -18.906 15.008 12.258 1 95.75 182 HIS B N 1
ATOM 3915 C CA . HIS B 1 182 ? -19.797 14.648 13.367 1 95.75 182 HIS B CA 1
ATOM 3916 C C . HIS B 1 182 ? -19.078 14.805 14.703 1 95.75 182 HIS B C 1
ATOM 3918 O O . HIS B 1 182 ? -18.109 14.102 14.984 1 95.75 182 HIS B O 1
ATOM 3924 N N . ILE B 1 183 ? -19.625 15.688 15.562 1 96.75 183 ILE B N 1
ATOM 3925 C CA . ILE B 1 183 ? -18.891 16.188 1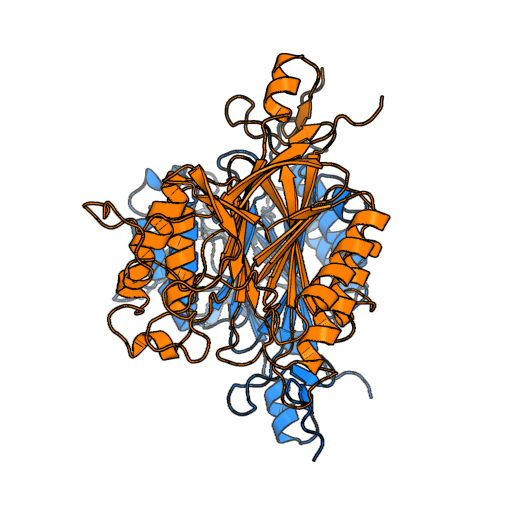6.719 1 96.75 183 ILE B CA 1
ATOM 3926 C C . ILE B 1 183 ? -18.562 15.031 17.672 1 96.75 183 ILE B C 1
ATOM 3928 O O . ILE B 1 183 ? -17.406 14.859 18.078 1 96.75 183 ILE B O 1
ATOM 3932 N N . PRO B 1 184 ? -19.547 14.156 18.031 1 97.19 184 PRO B N 1
ATOM 3933 C CA . PRO B 1 184 ? -19.203 13.055 18.938 1 97.19 184 PRO B CA 1
ATOM 3934 C C . PRO B 1 184 ? -18.141 12.117 18.344 1 97.19 184 PRO B C 1
ATOM 3936 O O . PRO B 1 184 ? -17.234 11.688 19.047 1 97.19 184 PRO B O 1
ATOM 3939 N N . SER B 1 185 ? -18.266 11.766 17.094 1 97.5 185 SER B N 1
ATOM 3940 C CA . SER B 1 185 ? -17.281 10.922 16.422 1 97.5 185 SER B CA 1
ATOM 3941 C C . SER B 1 185 ? -15.914 11.609 16.359 1 97.5 185 SER B C 1
ATOM 3943 O O . SER B 1 185 ? -14.883 10.953 16.531 1 97.5 185 SER B O 1
ATOM 3945 N N . ARG B 1 186 ? -15.938 12.891 16.109 1 98.19 186 ARG B N 1
ATOM 3946 C CA . ARG B 1 186 ? -14.695 13.656 16.062 1 98.19 186 ARG B CA 1
ATOM 3947 C C . ARG B 1 186 ? -13.984 13.625 17.422 1 98.19 186 ARG B C 1
ATOM 3949 O O . ARG B 1 186 ? -12.781 13.383 17.484 1 98.19 186 ARG B O 1
ATOM 3956 N N . ASN B 1 187 ? -14.742 13.906 18.484 1 98.25 187 ASN B N 1
ATOM 3957 C CA . ASN B 1 187 ? -14.172 13.844 19.828 1 98.25 187 ASN B CA 1
ATOM 3958 C C . ASN B 1 187 ? -13.562 12.484 20.125 1 98.25 187 ASN B C 1
ATOM 3960 O O . ASN B 1 187 ? -12.453 12.398 20.656 1 98.25 187 ASN B O 1
ATOM 3964 N N . ALA B 1 188 ? -14.281 11.445 19.75 1 98.06 188 ALA B N 1
ATOM 3965 C CA . ALA B 1 188 ? -13.781 10.086 19.969 1 98.06 188 ALA B CA 1
ATOM 3966 C C . ALA B 1 188 ? -12.516 9.836 19.156 1 98.06 188 ALA B C 1
ATOM 3968 O O . ALA B 1 188 ? -11.617 9.109 19.594 1 98.06 188 ALA B O 1
ATOM 3969 N N . SER B 1 189 ? -12.461 10.367 17.984 1 98.56 189 SER B N 1
ATOM 3970 C CA . SER B 1 189 ? -11.273 10.234 17.141 1 98.56 189 SER B CA 1
ATOM 3971 C C . SER B 1 189 ? -10.062 10.906 17.781 1 98.56 189 SER B C 1
ATOM 3973 O O . SER B 1 189 ? -8.961 10.367 17.75 1 98.56 189 SER B O 1
ATOM 3975 N N . PHE B 1 190 ? -10.273 12.102 18.375 1 98.75 190 PHE B N 1
ATOM 3976 C CA . PHE B 1 190 ? -9.195 12.773 19.094 1 98.75 190 PHE B CA 1
ATOM 3977 C C . PHE B 1 190 ? -8.703 11.914 20.25 1 98.75 190 PHE B C 1
ATOM 3979 O O . PHE B 1 190 ? -7.5 11.797 20.469 1 98.75 190 PHE B O 1
ATOM 3986 N N . ASP B 1 191 ? -9.625 11.352 20.984 1 98.5 191 ASP B N 1
ATOM 3987 C CA . ASP B 1 191 ? -9.25 10.477 22.094 1 98.5 191 ASP B CA 1
ATOM 3988 C C . ASP B 1 191 ? -8.43 9.289 21.609 1 98.5 191 ASP B C 1
ATOM 3990 O O . ASP B 1 191 ? -7.414 8.938 22.219 1 98.5 191 ASP B O 1
ATOM 3994 N N . ALA B 1 192 ? -8.891 8.68 20.578 1 98.44 192 ALA B N 1
ATOM 3995 C CA . ALA B 1 192 ? -8.227 7.5 20.031 1 98.44 192 ALA B CA 1
ATOM 3996 C C . ALA B 1 192 ? -6.832 7.844 19.516 1 98.44 192 ALA B C 1
ATOM 3998 O O . ALA B 1 192 ? -5.887 7.078 19.703 1 98.44 192 ALA B O 1
ATOM 3999 N N . LEU B 1 193 ? -6.703 8.961 18.797 1 98.69 193 LEU B N 1
ATOM 4000 C CA . LEU B 1 193 ? -5.391 9.367 18.312 1 98.69 193 LEU B CA 1
ATOM 4001 C C . LEU B 1 193 ? -4.445 9.664 19.469 1 98.69 193 LEU B C 1
ATOM 4003 O O . LEU B 1 193 ? -3.264 9.32 19.422 1 98.69 193 LEU B O 1
ATOM 4007 N N . ALA B 1 194 ? -4.977 10.352 20.5 1 98.5 194 ALA B N 1
ATOM 4008 C CA . ALA B 1 194 ? -4.168 10.602 21.688 1 98.5 194 ALA B CA 1
ATOM 4009 C C . ALA B 1 194 ? -3.658 9.297 22.297 1 98.5 194 ALA B C 1
ATOM 4011 O O . ALA B 1 194 ? -2.49 9.203 22.672 1 98.5 194 ALA B O 1
ATOM 4012 N N . GLN B 1 195 ? -4.48 8.359 22.344 1 97.81 195 GLN B N 1
ATOM 4013 C CA . GLN B 1 195 ? -4.09 7.055 22.859 1 97.81 195 GLN B CA 1
ATOM 4014 C C . GLN B 1 195 ? -3.055 6.391 21.969 1 97.81 195 GLN B C 1
ATOM 4016 O O . GLN B 1 195 ? -2.115 5.758 22.453 1 97.81 195 GLN B O 1
ATOM 4021 N N . TRP B 1 196 ? -3.273 6.453 20.688 1 97.5 196 TRP B N 1
ATOM 4022 C CA . TRP B 1 196 ? -2.305 5.902 19.75 1 97.5 196 TRP B CA 1
ATOM 4023 C C . TRP B 1 196 ? -0.929 6.527 19.953 1 97.5 196 TRP B C 1
ATOM 4025 O O . TRP B 1 196 ? 0.079 5.82 20.016 1 97.5 196 TRP B O 1
ATOM 4035 N N . ILE B 1 197 ? -0.89 7.84 20.078 1 97.5 197 ILE B N 1
ATOM 4036 C CA . ILE B 1 197 ? 0.353 8.57 20.312 1 97.5 197 ILE B CA 1
ATOM 4037 C C . ILE B 1 197 ? 1.016 8.07 21.594 1 97.5 197 ILE B C 1
ATOM 4039 O O . ILE B 1 197 ? 2.211 7.77 21.609 1 97.5 197 ILE B O 1
ATOM 4043 N N . ALA B 1 198 ? 0.276 7.906 22.578 1 95.75 198 ALA B N 1
ATOM 4044 C CA . ALA B 1 198 ? 0.788 7.484 23.875 1 95.75 198 ALA B CA 1
ATOM 4045 C C . ALA B 1 198 ? 1.335 6.062 23.812 1 95.75 198 ALA B C 1
ATOM 4047 O O . ALA B 1 198 ? 2.211 5.695 24.594 1 95.75 198 ALA B O 1
ATOM 4048 N N . SER B 1 199 ? 0.827 5.285 22.891 1 94.38 199 SER B N 1
ATOM 4049 C CA . SER B 1 199 ? 1.167 3.867 22.828 1 94.38 199 SER B CA 1
ATOM 4050 C C . SER B 1 199 ? 2.393 3.629 21.953 1 94.38 199 SER B C 1
ATOM 4052 O O . SER B 1 199 ? 2.908 2.51 21.891 1 94.38 199 SER B O 1
ATOM 4054 N N . GLN B 1 200 ? 2.869 4.645 21.312 1 93.19 200 GLN B N 1
ATOM 4055 C CA . GLN B 1 200 ? 3.998 4.449 20.406 1 93.19 200 GLN B CA 1
ATOM 4056 C C . GLN B 1 200 ? 5.273 4.137 21.188 1 93.19 200 GLN B C 1
ATOM 4058 O O . GLN B 1 200 ? 5.66 4.891 22.078 1 93.19 200 GLN B O 1
ATOM 4063 N N . PRO B 1 201 ? 5.867 2.918 21.016 1 83.69 201 PRO B N 1
ATOM 4064 C CA . PRO B 1 201 ? 7.055 2.514 21.766 1 83.69 201 PRO B CA 1
ATOM 4065 C C . PRO B 1 201 ? 8.227 3.473 21.578 1 83.69 201 PRO B C 1
ATOM 4067 O O . PRO B 1 201 ? 9.016 3.682 22.516 1 83.69 201 PRO B O 1
ATOM 4070 N N . GLY B 1 202 ? 8.438 4.043 20.5 1 84.56 202 GLY B N 1
ATOM 4071 C CA . GLY B 1 202 ? 9.578 4.906 20.219 1 84.56 202 GLY B CA 1
ATOM 4072 C C . GLY B 1 202 ? 9.172 6.328 19.891 1 84.56 202 GLY B C 1
ATOM 4073 O O . GLY B 1 202 ? 7.988 6.672 19.938 1 84.56 202 GLY B O 1
ATOM 4074 N N . GLY B 1 203 ? 10.164 7.23 19.859 1 94.12 203 GLY B N 1
ATOM 4075 C CA . GLY B 1 203 ? 9.922 8.633 19.562 1 94.12 203 GLY B CA 1
ATOM 4076 C C . GLY B 1 203 ? 9.953 8.945 18.078 1 94.12 203 GLY B C 1
ATOM 4077 O O . GLY B 1 203 ? 9.734 10.094 17.672 1 94.12 203 GLY B O 1
ATOM 4078 N N . ASP B 1 204 ? 10.117 7.875 17.219 1 97.44 204 ASP B N 1
ATOM 4079 C CA . ASP B 1 204 ? 10.312 8.117 15.797 1 97.44 204 ASP B CA 1
ATOM 4080 C C . ASP B 1 204 ? 8.992 8.031 15.039 1 97.44 204 ASP B C 1
ATOM 4082 O O . ASP B 1 204 ? 8.836 7.191 14.148 1 97.44 204 ASP B O 1
ATOM 4086 N N . TRP B 1 205 ? 8.094 8.93 15.328 1 98.44 205 TRP B N 1
ATOM 4087 C CA . TRP B 1 205 ? 6.777 8.891 14.695 1 98.44 205 TRP B CA 1
ATOM 4088 C C . TRP B 1 205 ? 6.285 10.305 14.383 1 98.44 205 TRP B C 1
ATOM 4090 O O . TRP B 1 205 ? 6.715 11.273 15.016 1 98.44 205 TRP B O 1
ATOM 4100 N N . ILE B 1 206 ? 5.496 10.422 13.375 1 98.81 206 ILE B N 1
ATOM 4101 C CA . ILE B 1 206 ? 4.672 11.594 13.094 1 98.81 206 ILE B CA 1
ATOM 4102 C C . ILE B 1 206 ? 3.229 11.164 12.844 1 98.81 206 ILE B C 1
ATOM 4104 O O . ILE B 1 206 ? 2.982 10.062 12.352 1 98.81 206 ILE B O 1
ATOM 4108 N N . ALA B 1 207 ? 2.27 11.953 13.227 1 98.81 207 ALA B N 1
ATOM 4109 C CA . ALA B 1 207 ? 0.85 11.82 12.906 1 98.81 207 ALA B CA 1
ATOM 4110 C C . ALA B 1 207 ? 0.274 13.141 12.398 1 98.81 207 ALA B C 1
ATOM 4112 O O . ALA B 1 207 ? 0.344 14.164 13.086 1 98.81 207 ALA B O 1
ATOM 4113 N N . ALA B 1 208 ? -0.213 13.094 11.203 1 98.88 208 ALA B N 1
ATOM 4114 C CA . ALA B 1 208 ? -0.7 14.312 10.562 1 98.88 208 ALA B CA 1
ATOM 4115 C C . ALA B 1 208 ? -2.113 14.117 10.023 1 98.88 208 ALA B C 1
ATOM 4117 O O . ALA B 1 208 ? -2.553 12.984 9.805 1 98.88 208 ALA B O 1
ATOM 4118 N N . GLY B 1 209 ? -2.82 15.211 9.914 1 98.81 209 GLY B N 1
ATOM 4119 C CA . GLY B 1 209 ? -4.117 15.062 9.273 1 98.81 209 GLY B CA 1
ATOM 4120 C C . GLY B 1 209 ? -4.965 16.328 9.336 1 98.81 209 GLY B C 1
ATOM 4121 O O . GLY B 1 209 ? -4.586 17.297 9.992 1 98.81 209 GLY B O 1
ATOM 4122 N N . ASP B 1 210 ? -6.047 16.391 8.531 1 98.81 210 ASP B N 1
ATOM 4123 C CA . ASP B 1 210 ? -7.191 17.281 8.742 1 98.81 210 ASP B CA 1
ATOM 4124 C C . ASP B 1 210 ? -8.07 16.781 9.875 1 98.81 210 ASP B C 1
ATOM 4126 O O . ASP B 1 210 ? -8.859 15.852 9.695 1 98.81 210 ASP B O 1
ATOM 4130 N N . LEU B 1 211 ? -7.961 17.484 10.969 1 98.69 211 LEU B N 1
ATOM 4131 C CA . LEU B 1 211 ? -8.609 16.984 12.172 1 98.69 211 LEU B CA 1
ATOM 4132 C C . LEU B 1 211 ? -9.961 17.656 12.391 1 98.69 211 LEU B C 1
ATOM 4134 O O . LEU B 1 211 ? -10.641 17.391 13.383 1 98.69 211 LEU B O 1
ATOM 4138 N N . ASN B 1 212 ? -10.336 18.5 11.516 1 97.5 212 ASN B N 1
ATOM 4139 C CA . ASN B 1 212 ? -11.617 19.188 11.539 1 97.5 212 ASN B CA 1
ATOM 4140 C C . ASN B 1 212 ? -11.875 19.844 12.898 1 97.5 212 ASN B C 1
ATOM 4142 O O . ASN B 1 212 ? -13 19.828 13.391 1 97.5 212 ASN B O 1
ATOM 4146 N N . ALA B 1 213 ? -10.82 20.406 13.469 1 96.38 213 ALA B N 1
ATOM 4147 C CA . ALA B 1 213 ? -10.906 21.047 14.781 1 96.38 213 ALA B CA 1
ATOM 4148 C C . ALA B 1 213 ? -11.422 22.469 14.656 1 96.38 213 ALA B C 1
ATOM 4150 O O . ALA B 1 213 ? -10.719 23.422 14.984 1 96.38 213 ALA B O 1
ATOM 4151 N N . PHE B 1 214 ? -12.633 22.609 14.367 1 93.19 214 PHE B N 1
ATOM 4152 C CA . PHE B 1 214 ? -13.234 23.922 14.172 1 93.19 214 PHE B CA 1
ATOM 4153 C C . PHE B 1 214 ? -13.242 24.719 15.469 1 93.19 214 PHE B C 1
ATOM 4155 O O . PHE B 1 214 ? -13.641 24.203 16.516 1 93.19 214 PHE B O 1
ATOM 4162 N N . GLU B 1 215 ? -12.891 25.969 15.336 1 89.25 215 GLU B N 1
ATOM 4163 C CA . GLU B 1 215 ? -12.734 26.828 16.5 1 89.25 215 GLU B CA 1
ATOM 4164 C C . GLU B 1 215 ? -14.055 26.969 17.266 1 89.25 215 GLU B C 1
ATOM 4166 O O . GLU B 1 215 ? -14.062 26.984 18.5 1 89.25 215 GLU B O 1
ATOM 4171 N N . ASN B 1 216 ? -15.109 27.062 16.547 1 89.81 216 ASN B N 1
ATOM 4172 C CA . ASN B 1 216 ? -16.406 27.297 17.172 1 89.81 216 ASN B CA 1
ATOM 4173 C C . ASN B 1 216 ? -17.062 26 17.625 1 89.81 216 ASN B C 1
ATOM 4175 O O . ASN B 1 216 ? -18.203 26 18.078 1 89.81 216 ASN B O 1
ATOM 4179 N N . GLN B 1 217 ? -16.297 24.906 17.453 1 93.88 217 GLN B N 1
ATOM 4180 C CA . GLN B 1 217 ? -16.859 23.609 17.828 1 93.88 217 GLN B CA 1
ATOM 4181 C C . GLN B 1 217 ? -15.93 22.844 18.766 1 93.88 217 GLN B C 1
ATOM 4183 O O . GLN B 1 217 ? -15.812 21.625 18.672 1 93.88 217 GLN B O 1
ATOM 4188 N N . GLY B 1 218 ? -15.234 23.625 19.594 1 94.44 218 GLY B N 1
ATOM 4189 C CA . GLY B 1 218 ? -14.398 23 20.609 1 94.44 218 GLY B CA 1
ATOM 4190 C C . GLY B 1 218 ? -13.016 22.625 20.094 1 94.44 218 GLY B C 1
ATOM 4191 O O . GLY B 1 218 ? -12.32 21.812 20.703 1 94.44 218 GLY B O 1
ATOM 4192 N N . GLY B 1 219 ? -12.656 23.156 19 1 95.94 219 GLY B N 1
ATOM 4193 C CA . GLY B 1 219 ? -11.406 22.797 18.359 1 95.94 219 GLY B CA 1
ATOM 4194 C C . GLY B 1 219 ? -10.203 22.922 19.281 1 95.94 219 GLY B C 1
ATOM 4195 O O . GLY B 1 219 ? -9.359 22.031 19.328 1 95.94 219 GLY B O 1
ATOM 4196 N N . ALA B 1 220 ? -10.148 23.969 20.031 1 95.75 220 ALA B N 1
ATOM 4197 C CA . ALA B 1 220 ? -9.016 24.219 20.906 1 95.75 220 ALA B CA 1
ATOM 4198 C C . ALA B 1 220 ? -8.867 23.094 21.938 1 95.75 220 ALA B C 1
ATOM 4200 O O . ALA B 1 220 ? -7.758 22.625 22.188 1 95.75 220 ALA B O 1
ATOM 4201 N N . GLN B 1 221 ? -9.914 22.703 22.531 1 97.12 221 GLN B N 1
ATOM 4202 C CA . GLN B 1 221 ? -9.891 21.641 23.531 1 97.12 221 GLN B CA 1
ATOM 4203 C C . GLN B 1 221 ? -9.547 20.297 22.891 1 97.12 221 GLN B C 1
ATOM 4205 O O . GLN B 1 221 ? -8.844 19.484 23.484 1 97.12 221 GLN B O 1
ATOM 4210 N N . GLN B 1 222 ? -10.062 20.078 21.75 1 97.88 222 GLN B N 1
ATOM 4211 C CA . GLN B 1 222 ? -9.773 18.859 21 1 97.88 222 GLN B CA 1
ATOM 4212 C C . GLN B 1 222 ? -8.281 18.734 20.703 1 97.88 222 GLN B C 1
ATOM 4214 O O . GLN B 1 222 ? -7.664 17.719 21.016 1 97.88 222 GLN B O 1
ATOM 4219 N N . VAL B 1 223 ? -7.734 19.719 20.188 1 98.06 223 VAL B N 1
ATOM 4220 C CA . VAL B 1 223 ? -6.32 19.719 19.812 1 98.06 223 VAL B CA 1
ATOM 4221 C C . VAL B 1 223 ? -5.461 19.609 21.078 1 98.06 223 VAL B C 1
ATOM 4223 O O . VAL B 1 223 ? -4.402 18.969 21.062 1 98.06 223 VAL B O 1
ATOM 4226 N N . ALA B 1 224 ? -5.91 20.203 22.141 1 98.06 224 ALA B N 1
ATOM 4227 C CA . ALA B 1 224 ? -5.184 20.141 23.406 1 98.06 224 ALA B CA 1
ATOM 4228 C C . ALA B 1 224 ? -5.004 18.703 23.859 1 98.06 224 ALA B C 1
ATOM 4230 O O . ALA B 1 224 ? -3.992 18.359 24.484 1 98.06 224 ALA B O 1
ATOM 4231 N N . LYS B 1 225 ? -5.898 17.844 23.578 1 97.62 225 LYS B N 1
ATOM 4232 C CA . LYS B 1 225 ? -5.809 16.438 23.953 1 97.62 225 LYS B CA 1
ATOM 4233 C C . LYS B 1 225 ? -4.625 15.758 23.266 1 97.62 225 LYS B C 1
ATOM 4235 O O . LYS B 1 225 ? -3.854 15.047 23.922 1 97.62 225 LYS B O 1
ATOM 4240 N N . ILE B 1 226 ? -4.531 15.945 22 1 97.56 226 ILE B N 1
ATOM 4241 C CA . ILE B 1 226 ? -3.439 15.289 21.281 1 97.56 226 ILE B CA 1
ATOM 4242 C C . ILE B 1 226 ? -2.119 15.977 21.625 1 97.56 226 ILE B C 1
ATOM 4244 O O . ILE B 1 226 ? -1.072 15.328 21.688 1 97.56 226 ILE B O 1
ATOM 4248 N N . ALA B 1 227 ? -2.188 17.328 21.859 1 98.31 227 ALA B N 1
ATOM 4249 C CA . ALA B 1 227 ? -0.989 18.031 22.297 1 98.31 227 ALA B CA 1
ATOM 4250 C C . ALA B 1 227 ? -0.48 17.5 23.625 1 98.31 227 ALA B C 1
ATOM 4252 O O . ALA B 1 227 ? 0.727 17.328 23.812 1 98.31 227 ALA B O 1
ATOM 4253 N N . ALA B 1 228 ? -1.346 17.281 24.5 1 98.5 228 ALA B N 1
ATOM 4254 C CA . ALA B 1 228 ? -0.974 16.734 25.812 1 98.5 228 ALA B CA 1
ATOM 4255 C C . ALA B 1 228 ? -0.355 15.344 25.656 1 98.5 228 ALA B C 1
ATOM 4257 O O . ALA B 1 228 ? 0.659 15.039 26.297 1 98.5 228 ALA B O 1
ATOM 4258 N N . ALA B 1 229 ? -0.975 14.5 24.906 1 98.19 229 ALA B N 1
ATOM 4259 C CA . ALA B 1 229 ? -0.442 13.164 24.672 1 98.19 229 ALA B CA 1
ATOM 4260 C C . ALA B 1 229 ? 0.947 13.227 24.031 1 98.19 229 ALA B C 1
ATOM 4262 O O . ALA B 1 229 ? 1.85 12.484 24.438 1 98.19 229 ALA B O 1
ATOM 4263 N N . ALA B 1 230 ? 1.1 14.117 23.047 1 98.25 230 ALA B N 1
ATOM 4264 C CA . ALA B 1 230 ? 2.393 14.289 22.391 1 98.25 230 ALA B CA 1
ATOM 4265 C C . ALA B 1 230 ? 3.449 14.773 23.391 1 98.25 230 ALA B C 1
ATOM 4267 O O . ALA B 1 230 ? 4.57 14.266 23.406 1 98.25 230 ALA B O 1
ATOM 4268 N N . LEU B 1 231 ? 3.053 15.719 24.172 1 97.81 231 LEU B N 1
ATOM 4269 C CA . LEU B 1 231 ? 3.975 16.266 25.156 1 97.81 231 LEU B CA 1
ATOM 4270 C C . LEU B 1 231 ? 4.406 15.188 26.156 1 97.81 231 LEU B C 1
ATOM 4272 O O . LEU B 1 231 ? 5.586 15.094 26.5 1 97.81 231 LEU B O 1
ATOM 4276 N N . GLU B 1 232 ? 3.482 14.453 26.625 1 97.56 232 GLU B N 1
ATOM 4277 C CA . GLU B 1 232 ? 3.785 13.367 27.547 1 97.56 232 GLU B CA 1
ATOM 4278 C C . GLU B 1 232 ? 4.75 12.359 26.922 1 97.56 232 GLU B C 1
ATOM 4280 O O . GLU B 1 232 ? 5.59 11.781 27.609 1 97.56 232 GLU B O 1
ATOM 4285 N N . ALA B 1 233 ? 4.609 12.195 25.688 1 96.5 233 ALA B N 1
ATOM 4286 C CA . ALA B 1 233 ? 5.5 11.297 24.953 1 96.5 233 ALA B CA 1
ATOM 4287 C C . ALA B 1 233 ? 6.809 11.992 24.594 1 96.5 233 ALA B C 1
ATOM 4289 O O . ALA B 1 233 ? 7.688 11.391 23.969 1 96.5 233 ALA B O 1
ATOM 4290 N N . GLY B 1 234 ? 6.977 13.227 24.922 1 96.69 234 GLY B N 1
ATOM 4291 C CA . GLY B 1 234 ? 8.18 13.992 24.656 1 96.69 234 GLY B CA 1
ATOM 4292 C C . GLY B 1 234 ? 8.156 14.703 23.328 1 96.69 234 GLY B C 1
ATOM 4293 O O . GLY B 1 234 ? 9.18 15.219 22.859 1 96.69 234 GLY B O 1
ATOM 4294 N N . GLY B 1 235 ? 7.039 14.672 22.641 1 97.81 235 GLY B N 1
ATOM 4295 C CA . GLY B 1 235 ? 6.906 15.273 21.328 1 97.81 235 GLY B CA 1
ATOM 4296 C C . GLY B 1 235 ? 6.18 16.609 21.344 1 97.81 235 GLY B C 1
ATOM 4297 O O . GLY B 1 235 ? 6.168 17.297 22.375 1 97.81 235 GLY B O 1
ATOM 4298 N N . THR B 1 236 ? 5.719 17.047 20.172 1 98.31 236 THR B N 1
ATOM 4299 C CA . THR B 1 236 ? 5.02 18.328 20.031 1 98.31 236 THR B CA 1
ATOM 4300 C C . THR B 1 236 ? 3.994 18.266 18.906 1 98.31 236 THR B C 1
ATOM 4302 O O . THR B 1 236 ? 3.982 17.312 18.125 1 98.31 236 THR B O 1
ATOM 4305 N N . VAL B 1 237 ? 3.02 19.125 18.906 1 98.69 237 VAL B N 1
ATOM 4306 C CA . VAL B 1 237 ? 2.031 19.281 17.844 1 98.69 237 VAL B CA 1
ATOM 4307 C C . VAL B 1 237 ? 2.174 20.672 17.203 1 98.69 237 VAL B C 1
ATOM 4309 O O . VAL B 1 237 ? 2.303 21.672 17.906 1 98.69 237 VAL B O 1
ATOM 4312 N N . VAL B 1 238 ? 2.244 20.75 15.875 1 98.75 238 VAL B N 1
ATOM 4313 C CA . VAL B 1 238 ? 2.326 22 15.141 1 98.75 238 VAL B CA 1
ATOM 4314 C C . VAL B 1 238 ? 1.229 22.062 14.078 1 98.75 238 VAL B C 1
ATOM 4316 O O . VAL B 1 238 ? 0.558 21.062 13.82 1 98.75 238 VAL B O 1
ATOM 4319 N N . GLY B 1 239 ? 1.023 23.219 13.5 1 97.81 239 GLY B N 1
ATOM 4320 C CA . GLY B 1 239 ? 0.064 23.344 12.414 1 97.81 239 GLY B CA 1
ATOM 4321 C C . GLY B 1 239 ? -0.941 24.453 12.641 1 97.81 239 GLY B C 1
ATOM 4322 O O . GLY B 1 239 ? -1.577 24.938 11.695 1 97.81 239 GLY B O 1
ATOM 4323 N N . GLU B 1 240 ? -1.107 24.891 13.906 1 97.06 240 GLU B N 1
ATOM 4324 C CA . GLU B 1 240 ? -2.043 25.984 14.188 1 97.06 240 GLU B CA 1
ATOM 4325 C C . GLU B 1 240 ? -1.578 27.281 13.555 1 97.06 240 GLU B C 1
ATOM 4327 O O . GLU B 1 240 ? -2.385 28.031 12.992 1 97.06 240 GLU B O 1
ATOM 4332 N N . GLU B 1 241 ? -0.316 27.562 13.727 1 96.31 241 GLU B N 1
ATOM 4333 C CA . GLU B 1 241 ? 0.307 28.766 13.203 1 96.31 241 GLU B CA 1
ATOM 4334 C C . GLU B 1 241 ? 1.526 28.438 12.344 1 96.31 241 GLU B C 1
ATOM 4336 O O . GLU B 1 241 ? 2.135 27.375 12.508 1 96.31 241 GLU B O 1
ATOM 4341 N N . GLY B 1 242 ? 1.812 29.281 11.414 1 96.25 242 GLY B N 1
ATOM 4342 C CA . GLY B 1 242 ? 2.969 29.203 10.539 1 96.25 242 GLY B CA 1
ATOM 4343 C C . GLY B 1 242 ? 3.207 30.469 9.75 1 96.25 242 GLY B C 1
ATOM 4344 O O . GLY B 1 242 ? 2.736 31.547 10.133 1 96.25 242 GLY B O 1
ATOM 4345 N N . VAL B 1 243 ? 4.027 30.391 8.766 1 96.31 243 VAL B N 1
ATOM 4346 C CA . VAL B 1 243 ? 4.273 31.516 7.883 1 96.31 243 VAL B CA 1
ATOM 4347 C C . VAL B 1 243 ? 3.91 31.141 6.445 1 96.31 243 VAL B C 1
ATOM 4349 O O . VAL B 1 243 ? 4.059 29.984 6.047 1 96.31 243 VAL B O 1
ATOM 4352 N N . SER B 1 244 ? 3.381 32.125 5.672 1 93.19 244 SER B N 1
ATOM 4353 C CA . SER B 1 244 ? 3.166 31.891 4.246 1 93.19 244 SER B CA 1
ATOM 4354 C C . SER B 1 244 ? 4.469 31.547 3.537 1 93.19 244 SER B C 1
ATOM 4356 O O . SER B 1 244 ? 5.488 32.219 3.736 1 93.19 244 SER B O 1
ATOM 4358 N N . ASP B 1 245 ? 4.379 30.5 2.695 1 93.5 245 ASP B N 1
ATOM 4359 C CA . ASP B 1 245 ? 5.598 30.125 1.978 1 93.5 245 ASP B CA 1
ATOM 4360 C C . ASP B 1 245 ? 5.914 31.141 0.881 1 93.5 245 ASP B C 1
ATOM 4362 O O . ASP B 1 245 ? 7.039 31.188 0.378 1 93.5 245 ASP B O 1
ATOM 4366 N N . GLN B 1 246 ? 4.945 31.906 0.521 1 89.12 246 GLN B N 1
ATOM 4367 C CA . GLN B 1 246 ? 5.133 32.906 -0.533 1 89.12 246 GLN B CA 1
ATOM 4368 C C . GLN B 1 246 ? 5.57 34.25 0.044 1 89.12 246 GLN B C 1
ATOM 4370 O O . GLN B 1 246 ? 6.613 34.781 -0.34 1 89.12 246 GLN B O 1
ATOM 4375 N N . SER B 1 247 ? 4.852 34.812 1.065 1 88.69 247 SER B N 1
ATOM 4376 C CA . SER B 1 247 ? 5.094 36.156 1.574 1 88.69 247 SER B CA 1
ATOM 4377 C C . SER B 1 247 ? 5.938 36.125 2.842 1 88.69 247 SER B C 1
ATOM 4379 O O . SER B 1 247 ? 6.473 37.156 3.264 1 88.69 247 SER B O 1
ATOM 4381 N N . ARG B 1 248 ? 5.984 35.062 3.508 1 92.25 248 ARG B N 1
ATOM 4382 C CA . ARG B 1 248 ? 6.668 34.875 4.785 1 92.25 248 ARG B CA 1
ATOM 4383 C C . ARG B 1 248 ? 5.914 35.562 5.918 1 92.25 248 ARG B C 1
ATOM 4385 O O . ARG B 1 248 ? 6.402 35.625 7.047 1 92.25 248 ARG B O 1
ATOM 4392 N N . ALA B 1 249 ? 4.727 36.031 5.652 1 91.75 249 ALA B N 1
ATOM 4393 C CA . ALA B 1 249 ? 3.906 36.625 6.695 1 91.75 249 ALA B CA 1
ATOM 4394 C C . ALA B 1 249 ? 3.346 35.562 7.645 1 91.75 249 ALA B C 1
ATOM 4396 O O . ALA B 1 249 ? 2.982 34.469 7.211 1 91.75 249 ALA B O 1
ATOM 4397 N N . PRO B 1 250 ? 3.303 35.969 8.922 1 94.25 250 PRO B N 1
ATOM 4398 C CA . PRO B 1 250 ? 2.654 35.031 9.852 1 94.25 250 PRO B CA 1
ATOM 4399 C C . PRO B 1 250 ? 1.198 34.75 9.492 1 94.25 250 PRO B C 1
ATOM 4401 O O . PRO B 1 250 ? 0.49 35.656 9.031 1 94.25 250 PRO B O 1
ATOM 4404 N N . MET B 1 251 ? 0.838 33.5 9.672 1 90.88 251 MET B N 1
ATOM 4405 C CA . MET B 1 251 ? -0.526 33.062 9.383 1 90.88 251 MET B CA 1
ATOM 4406 C C . MET B 1 251 ? -1.035 32.125 10.453 1 90.88 251 MET B C 1
ATOM 4408 O O . MET B 1 251 ? -0.246 31.438 11.102 1 90.88 251 MET B O 1
ATOM 4412 N N . ARG B 1 252 ? -2.381 32.188 10.594 1 93.38 252 ARG B N 1
ATOM 4413 C CA . ARG B 1 252 ? -3.061 31.234 11.445 1 93.38 252 ARG B CA 1
ATOM 4414 C C . ARG B 1 252 ? -4.207 30.547 10.703 1 93.38 252 ARG B C 1
ATOM 4416 O O . ARG B 1 252 ? -5.023 31.219 10.07 1 93.38 252 ARG B O 1
ATOM 4423 N N . GLY B 1 253 ? -4.211 29.25 10.844 1 93.38 253 GLY B N 1
ATOM 4424 C CA . GLY B 1 253 ? -5.285 28.5 10.227 1 93.38 253 GLY B CA 1
ATOM 4425 C C . GLY B 1 253 ? -4.973 28.062 8.812 1 93.38 253 GLY B C 1
ATOM 4426 O O . GLY B 1 253 ? -4.102 28.641 8.156 1 93.38 253 GLY B O 1
ATOM 4427 N N . THR B 1 254 ? -5.699 26.969 8.375 1 93.88 254 THR B N 1
ATOM 4428 C CA . THR B 1 254 ? -5.383 26.375 7.082 1 93.88 254 THR B CA 1
ATOM 4429 C C . THR B 1 254 ? -6.637 26.266 6.219 1 93.88 254 THR B C 1
ATOM 4431 O O . THR B 1 254 ? -6.543 26.078 5.004 1 93.88 254 THR B O 1
ATOM 4434 N N . PHE B 1 255 ? -7.836 26.312 6.785 1 93.38 255 PHE B N 1
ATOM 4435 C CA . PHE B 1 255 ? -9.07 26.078 6.043 1 93.38 255 PHE B CA 1
ATOM 4436 C C . PHE B 1 255 ? -9.75 27.406 5.691 1 93.38 255 PHE B C 1
ATOM 4438 O O . PHE B 1 255 ? -10.055 28.203 6.578 1 93.38 255 PHE B O 1
ATOM 4445 N N . PHE B 1 256 ? -10.016 27.609 4.434 1 83.94 256 PHE B N 1
ATOM 4446 C CA . PHE B 1 256 ? -10.734 28.797 3.996 1 83.94 256 PHE B CA 1
ATOM 4447 C C . PHE B 1 256 ? -12.023 28.406 3.281 1 83.94 256 PHE B C 1
ATOM 4449 O O . PHE B 1 256 ? -12.969 29.203 3.213 1 83.94 256 PHE B O 1
ATOM 4456 N N . GLY B 1 257 ? -12.055 27.234 2.773 1 82.25 257 GLY B N 1
ATOM 4457 C CA . GLY B 1 257 ? -13.227 26.781 2.053 1 82.25 257 GLY B CA 1
ATOM 4458 C C . GLY B 1 257 ? -13.375 27.422 0.683 1 82.25 257 GLY B C 1
ATOM 4459 O O . GLY B 1 257 ? -12.938 28.562 0.472 1 82.25 257 GLY B O 1
ATOM 4460 N N . PHE B 1 258 ? -14.016 26.625 -0.238 1 81.44 258 PHE B N 1
ATOM 4461 C CA . PHE B 1 258 ? -14.375 27.219 -1.524 1 81.44 258 PHE B CA 1
ATOM 4462 C C . PHE B 1 258 ? -15.602 28.109 -1.391 1 81.44 258 PHE B C 1
ATOM 4464 O O . PHE B 1 258 ? -16.266 28.109 -0.354 1 81.44 258 PHE B O 1
ATOM 4471 N N . ASP B 1 259 ? -15.914 28.828 -2.406 1 75.94 259 ASP B N 1
ATOM 4472 C CA . ASP B 1 259 ? -17 29.797 -2.377 1 75.94 259 ASP B CA 1
ATOM 4473 C C . ASP B 1 259 ? -18.328 29.125 -2.072 1 75.94 259 ASP B C 1
ATOM 4475 O O . ASP B 1 259 ? -19.188 29.719 -1.402 1 75.94 259 ASP B O 1
ATOM 4479 N N . HIS B 1 260 ? -18.438 27.953 -2.48 1 79.69 260 HIS B N 1
ATOM 4480 C CA . HIS B 1 260 ? -19.719 27.266 -2.338 1 79.69 260 HIS B CA 1
ATOM 4481 C C . HIS B 1 260 ? -19.766 26.484 -1.033 1 79.69 260 HIS B C 1
ATOM 4483 O O . HIS B 1 260 ? -20.797 25.859 -0.719 1 79.69 260 HIS B O 1
ATOM 4489 N N . ASP B 1 261 ? -18.703 26.531 -0.243 1 77.75 261 ASP B N 1
ATOM 4490 C CA . ASP B 1 261 ? -18.641 25.734 0.975 1 77.75 261 ASP B CA 1
ATOM 4491 C C . ASP B 1 261 ? -19.469 26.359 2.092 1 77.75 261 ASP B C 1
ATOM 4493 O O . ASP B 1 261 ? -19.469 27.578 2.271 1 77.75 261 ASP B O 1
ATOM 4497 N N . ARG B 1 262 ? -20.188 25.438 2.822 1 70.31 262 ARG B N 1
ATOM 4498 C CA . ARG B 1 262 ? -21 25.875 3.953 1 70.31 262 ARG B CA 1
ATOM 4499 C C . ARG B 1 262 ? -20.125 26.406 5.086 1 70.31 262 ARG B C 1
ATOM 4501 O O . ARG B 1 262 ? -20.562 27.234 5.879 1 70.31 262 ARG B O 1
ATOM 4508 N N . PHE B 1 263 ? -18.875 25.906 5.168 1 63.75 263 PHE B N 1
ATOM 4509 C CA . PHE B 1 263 ? -18 26.234 6.285 1 63.75 263 PHE B CA 1
ATOM 4510 C C . PHE B 1 263 ? -16.938 27.234 5.859 1 63.75 263 PHE B C 1
ATOM 4512 O O . PHE B 1 263 ? -15.945 27.438 6.559 1 63.75 263 PHE B O 1
ATOM 4519 N N . ARG B 1 264 ? -17.188 27.953 4.832 1 67.19 264 ARG B N 1
ATOM 4520 C CA . ARG B 1 264 ? -16.188 28.891 4.324 1 67.19 264 ARG B CA 1
ATOM 4521 C C . ARG B 1 264 ? -15.953 30.031 5.305 1 67.19 264 ARG B C 1
ATOM 4523 O O . ARG B 1 264 ? -16.875 30.469 5.996 1 67.19 264 ARG B O 1
ATOM 4530 N N . PHE B 1 265 ? -14.656 30.375 5.32 1 65.69 265 PHE B N 1
ATOM 4531 C CA . PHE B 1 265 ? -14.289 31.5 6.152 1 65.69 265 PHE B CA 1
ATOM 4532 C C . PHE B 1 265 ? -14.875 32.812 5.594 1 65.69 265 PHE B C 1
ATOM 4534 O O . PHE B 1 265 ? -15.055 32.938 4.379 1 65.69 265 PHE B O 1
ATOM 4541 N N . PRO B 1 266 ? -15.273 33.594 6.605 1 59.16 266 PRO B N 1
ATOM 4542 C CA . PRO B 1 266 ? -15.664 34.906 6.102 1 59.16 266 PRO B CA 1
ATOM 4543 C C . PRO B 1 266 ? -14.492 35.719 5.527 1 59.16 266 PRO B C 1
ATOM 4545 O O . PRO B 1 266 ? -13.359 35.562 5.996 1 59.16 266 PRO B O 1
ATOM 4548 N N . LEU B 1 267 ? -14.734 36.312 4.449 1 56.66 267 LEU B N 1
ATOM 4549 C CA . LEU B 1 267 ? -13.711 37.156 3.85 1 56.66 267 LEU B CA 1
ATOM 4550 C C . LEU B 1 267 ? -13.055 38.062 4.902 1 56.66 267 LEU B C 1
ATOM 4552 O O . LEU B 1 267 ? -13.742 38.75 5.641 1 56.66 267 LEU B O 1
ATOM 4556 N N . GLY B 1 268 ? -11.781 37.875 4.984 1 59.34 268 GLY B N 1
ATOM 4557 C CA . GLY B 1 268 ? -11.031 38.656 5.934 1 59.34 268 GLY B CA 1
ATOM 4558 C C . GLY B 1 268 ? -10.945 38.031 7.312 1 59.34 268 GLY B C 1
ATOM 4559 O O . GLY B 1 268 ? -10.273 38.562 8.203 1 59.34 268 GLY B O 1
ATOM 4560 N N . GLY B 1 269 ? -11.672 37.031 7.516 1 67.06 269 GLY B N 1
ATOM 4561 C CA . GLY B 1 269 ? -11.672 36.406 8.828 1 67.06 269 GLY B CA 1
ATOM 4562 C C . GLY B 1 269 ? -10.578 35.375 9 1 67.06 269 GLY B C 1
ATOM 4563 O O . GLY B 1 269 ? -9.812 35.125 8.07 1 67.06 269 GLY B O 1
ATOM 4564 N N . PRO B 1 270 ? -10.523 35.062 10.266 1 77.44 270 PRO B N 1
ATOM 4565 C CA . PRO B 1 270 ? -9.484 34.094 10.578 1 77.44 270 PRO B CA 1
ATOM 4566 C C . PRO B 1 270 ? -9.773 32.719 10 1 77.44 270 PRO B C 1
ATOM 4568 O O . PRO B 1 270 ? -10.93 32.281 9.93 1 77.44 270 PRO B O 1
ATOM 4571 N N . LEU B 1 271 ? -8.836 32.094 9.461 1 85.06 271 LEU B N 1
ATOM 4572 C CA . LEU B 1 271 ? -8.945 30.734 8.992 1 85.06 271 LEU B CA 1
ATOM 4573 C C . LEU B 1 271 ? -9 29.766 10.172 1 85.06 271 LEU B C 1
ATOM 4575 O O . LEU B 1 271 ? -8.383 30 11.211 1 85.06 271 LEU B O 1
ATOM 4579 N N . ASP B 1 272 ? -9.742 28.688 10.031 1 90.88 272 ASP B N 1
ATOM 4580 C CA . ASP B 1 272 ? -9.75 27.641 11.039 1 90.88 272 ASP B CA 1
ATOM 4581 C C . ASP B 1 272 ? -8.508 26.75 10.938 1 90.88 272 ASP B C 1
ATOM 4583 O O . ASP B 1 272 ? -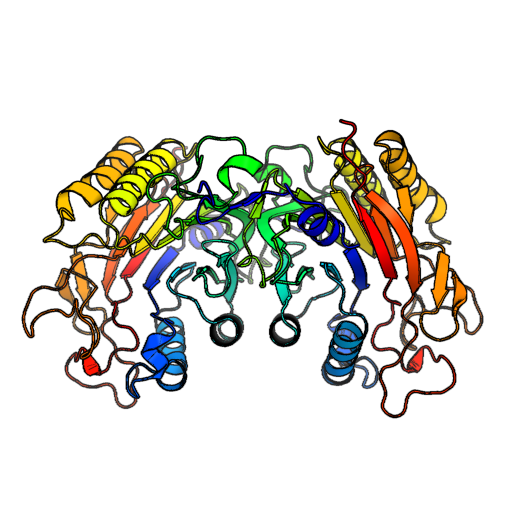8.125 26.328 9.836 1 90.88 272 ASP B O 1
ATOM 4587 N N . PRO B 1 273 ? -7.832 26.594 12.086 1 95.56 273 PRO B N 1
ATOM 4588 C CA . PRO B 1 273 ? -6.75 25.594 12.078 1 95.56 273 PRO B CA 1
ATOM 4589 C C . PRO B 1 273 ? -7.266 24.156 12.109 1 95.56 273 PRO B C 1
ATOM 4591 O O . PRO B 1 273 ? -7.641 23.656 13.164 1 95.56 273 PRO B O 1
ATOM 4594 N N . LEU B 1 274 ? -7.254 23.531 10.93 1 97.75 274 LEU B N 1
ATOM 4595 C CA . LEU B 1 274 ? -7.832 22.188 10.859 1 97.75 274 LEU B CA 1
ATOM 4596 C C . LEU B 1 274 ? -6.754 21.141 10.602 1 97.75 274 LEU B C 1
ATOM 4598 O O . LEU B 1 274 ? -6.992 19.953 10.773 1 97.75 274 LEU B O 1
ATOM 4602 N N . ASP B 1 275 ? -5.602 21.562 10.188 1 98.56 275 ASP B N 1
ATOM 4603 C CA . ASP B 1 275 ? -4.531 20.656 9.781 1 98.56 275 ASP B CA 1
ATOM 4604 C C . ASP B 1 275 ? -3.365 20.703 10.766 1 98.56 275 ASP B C 1
ATOM 4606 O O . ASP B 1 275 ? -2.785 21.766 11 1 98.56 275 ASP B O 1
ATOM 4610 N N . TYR B 1 276 ? -2.98 19.547 11.305 1 98.81 276 TYR B N 1
ATOM 4611 C CA . TYR B 1 276 ? -1.966 19.469 12.344 1 98.81 276 TYR B CA 1
ATOM 4612 C C . TYR B 1 276 ? -0.983 18.344 12.078 1 98.81 276 TYR B C 1
ATOM 4614 O O . TYR B 1 276 ? -1.295 17.391 11.344 1 98.81 276 TYR B O 1
ATOM 4622 N N . VAL B 1 277 ? 0.179 18.469 12.641 1 98.88 277 VAL B N 1
ATOM 4623 C CA . VAL B 1 277 ? 1.224 17.453 12.625 1 98.88 277 VAL B CA 1
ATOM 4624 C C . VAL B 1 277 ? 1.767 17.25 14.039 1 98.88 277 VAL B C 1
ATOM 4626 O O . VAL B 1 277 ? 2.34 18.156 14.633 1 98.88 277 VAL B O 1
ATOM 4629 N N . ALA B 1 278 ? 1.513 16.094 14.609 1 98.88 278 ALA B N 1
ATOM 4630 C CA . ALA B 1 278 ? 2.197 15.68 15.828 1 98.88 278 ALA B CA 1
ATOM 4631 C C . ALA B 1 278 ? 3.539 15.023 15.508 1 98.88 278 ALA B C 1
ATOM 4633 O O . ALA B 1 278 ? 3.633 14.203 14.594 1 98.88 278 ALA B O 1
ATOM 4634 N N . VAL B 1 279 ? 4.566 15.422 16.203 1 98.81 279 VAL B N 1
ATOM 4635 C CA . VAL B 1 279 ? 5.922 14.945 15.953 1 98.81 279 VAL B CA 1
ATOM 4636 C C . VAL B 1 279 ? 6.5 14.328 17.234 1 98.81 279 VAL B C 1
ATOM 4638 O O . VAL B 1 279 ? 6.445 14.938 18.297 1 98.81 279 VAL B O 1
ATOM 4641 N N . GLY B 1 280 ? 7.039 13.156 17.109 1 98.5 280 GLY B N 1
ATOM 4642 C CA . GLY B 1 280 ? 7.629 12.461 18.234 1 98.5 280 GLY B CA 1
ATOM 4643 C C . GLY B 1 280 ? 8.977 13.031 18.641 1 98.5 280 GLY B C 1
ATOM 4644 O O . GLY B 1 280 ? 9.555 13.844 17.922 1 98.5 280 GLY B O 1
ATOM 4645 N N . PRO B 1 281 ? 9.477 12.57 19.781 1 97.31 281 PRO B N 1
ATOM 4646 C CA . PRO B 1 281 ? 10.656 13.188 20.391 1 97.31 281 PRO B CA 1
ATOM 4647 C C . PRO B 1 281 ? 11.953 12.828 19.672 1 97.31 281 PRO B C 1
ATOM 4649 O O . PRO B 1 281 ? 13 13.414 19.953 1 97.31 281 PRO B O 1
ATOM 4652 N N . ALA B 1 282 ? 11.93 11.898 18.797 1 97.25 282 ALA B N 1
ATOM 4653 C CA . ALA B 1 282 ? 13.133 11.57 18.047 1 97.25 282 ALA B CA 1
ATOM 4654 C C . ALA B 1 282 ? 13.484 12.688 17.062 1 97.25 282 ALA B C 1
ATOM 4656 O O . ALA B 1 282 ? 14.578 12.695 16.5 1 97.25 282 ALA B O 1
ATOM 4657 N N . PHE B 1 283 ? 12.57 13.68 16.922 1 98 283 PHE B N 1
ATOM 4658 C CA . PHE B 1 283 ? 12.758 14.727 15.922 1 98 283 PHE B CA 1
ATOM 4659 C C . PHE B 1 283 ? 12.656 16.109 16.562 1 98 283 PHE B C 1
ATOM 4661 O O . PHE B 1 283 ? 11.883 16.297 17.5 1 98 283 PHE B O 1
ATOM 4668 N N . GLU B 1 284 ? 13.438 16.984 16 1 97.38 284 GLU B N 1
ATOM 4669 C CA . GLU B 1 284 ? 13.281 18.406 16.266 1 97.38 284 GLU B CA 1
ATOM 4670 C C . GLU B 1 284 ? 12.484 19.094 15.164 1 97.38 284 GLU B C 1
ATOM 4672 O O . GLU B 1 284 ? 12.688 18.812 13.984 1 97.38 284 GLU B O 1
ATOM 4677 N N . VAL B 1 285 ? 11.57 19.922 15.602 1 98.38 285 VAL B N 1
ATOM 4678 C CA . VAL B 1 285 ? 10.758 20.656 14.633 1 98.38 285 VAL B CA 1
ATOM 4679 C C . VAL B 1 285 ? 11.43 21.969 14.281 1 98.38 285 VAL B C 1
ATOM 4681 O O . VAL B 1 285 ? 11.805 22.75 15.172 1 98.38 285 VAL B O 1
ATOM 4684 N N . GLY B 1 286 ? 11.641 22.203 13 1 97.94 286 GLY B N 1
ATOM 4685 C CA . GLY B 1 286 ? 12.141 23.469 12.5 1 97.94 286 GLY B CA 1
ATOM 4686 C C . GLY B 1 286 ? 11.047 24.406 12.016 1 97.94 286 GLY B C 1
ATOM 4687 O O . GLY B 1 286 ? 10.094 24.672 12.75 1 97.94 286 GLY B O 1
ATOM 4688 N N . GLN B 1 287 ? 11.102 24.781 10.797 1 96.94 287 GLN B N 1
ATOM 4689 C CA . GLN B 1 287 ? 10.164 25.734 10.219 1 96.94 287 GLN B CA 1
ATOM 4690 C C . GLN B 1 287 ? 8.805 25.094 9.953 1 96.94 287 GLN B C 1
ATOM 4692 O O . GLN B 1 287 ? 8.734 23.938 9.516 1 96.94 287 GLN B O 1
ATOM 4697 N N . VAL B 1 288 ? 7.766 25.828 10.242 1 98.56 288 VAL B N 1
ATOM 4698 C CA . VAL B 1 288 ? 6.395 25.516 9.859 1 98.56 288 VAL B CA 1
ATOM 4699 C C . VAL B 1 288 ? 5.863 26.562 8.898 1 98.56 288 VAL B C 1
ATOM 4701 O O . VAL B 1 288 ? 5.82 27.75 9.234 1 98.56 288 VAL B O 1
ATOM 4704 N N . ALA B 1 289 ? 5.508 26.156 7.715 1 98.25 289 ALA B N 1
ATOM 4705 C CA . ALA B 1 289 ? 4.996 27.062 6.699 1 98.25 289 ALA B CA 1
ATOM 4706 C C . ALA B 1 289 ? 3.672 26.562 6.129 1 98.25 289 ALA B C 1
ATOM 4708 O O . ALA B 1 289 ? 3.348 25.391 6.234 1 98.25 289 ALA B O 1
ATOM 4709 N N . PHE B 1 290 ? 2.9 27.453 5.641 1 96.31 290 PHE B N 1
ATOM 4710 C CA . PHE B 1 290 ? 1.668 27.172 4.918 1 96.31 290 PHE B CA 1
ATOM 4711 C C . PHE B 1 290 ? 1.818 27.5 3.438 1 96.31 290 PHE B C 1
ATOM 4713 O O . PHE B 1 290 ? 2.4 28.531 3.08 1 96.31 290 PHE B O 1
ATOM 4720 N N . GLY B 1 291 ? 1.366 26.531 2.584 1 95 291 GLY B N 1
ATOM 4721 C CA . GLY B 1 291 ? 1.382 26.797 1.153 1 95 291 GLY B CA 1
ATOM 4722 C C . GLY B 1 291 ? 0.293 27.75 0.708 1 95 291 GLY B C 1
ATOM 4723 O O . GLY B 1 291 ? -0.894 27.422 0.78 1 95 291 GLY B O 1
ATOM 4724 N N . THR B 1 292 ? 0.674 28.953 0.202 1 91.56 292 THR B N 1
ATOM 4725 C CA . THR B 1 292 ? -0.301 29.969 -0.2 1 91.56 292 THR B CA 1
ATOM 4726 C C . THR B 1 292 ? -0.207 30.234 -1.697 1 91.56 292 THR B C 1
ATOM 4728 O O . THR B 1 292 ? -0.721 31.25 -2.182 1 91.56 292 THR B O 1
ATOM 4731 N N . ARG B 1 293 ? 0.415 29.359 -2.369 1 91.38 293 ARG B N 1
ATOM 4732 C CA . ARG B 1 293 ? 0.579 29.547 -3.809 1 91.38 293 ARG B CA 1
ATOM 4733 C C . ARG B 1 293 ? -0.56 28.891 -4.578 1 91.38 293 ARG B C 1
ATOM 4735 O O . ARG B 1 293 ? -0.963 27.766 -4.262 1 91.38 293 ARG B O 1
ATOM 4742 N N . SER B 1 294 ? -1.028 29.625 -5.602 1 88.69 294 SER B N 1
ATOM 4743 C CA . SER B 1 294 ? -2.113 29.109 -6.426 1 88.69 294 SER B CA 1
ATOM 4744 C C . SER B 1 294 ? -1.589 28.156 -7.5 1 88.69 294 SER B C 1
ATOM 4746 O O . SER B 1 294 ? -2.336 27.328 -8.023 1 88.69 294 SER B O 1
ATOM 4748 N N . MET B 1 295 ? -0.401 28.312 -7.934 1 90.69 295 MET B N 1
ATOM 4749 C CA . MET B 1 295 ? 0.286 27.594 -9.008 1 90.69 295 MET B CA 1
ATOM 4750 C C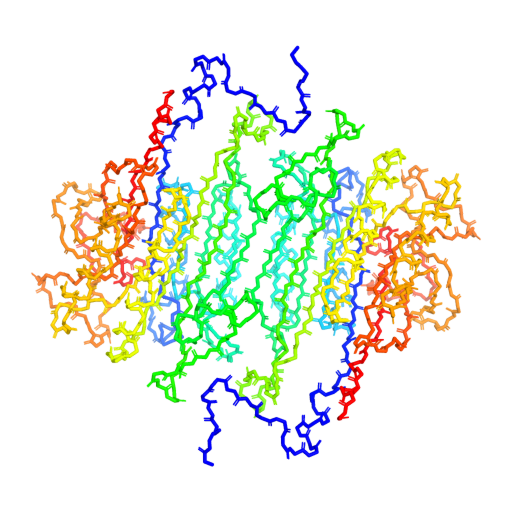 . MET B 1 295 ? -0.35 27.906 -10.359 1 90.69 295 MET B C 1
ATOM 4752 O O . MET B 1 295 ? -0.239 27.109 -11.289 1 90.69 295 MET B O 1
ATOM 4756 N N . LEU B 1 296 ? -1.088 28.922 -10.422 1 89.38 296 LEU B N 1
ATOM 4757 C CA . LEU B 1 296 ? -1.489 29.453 -11.727 1 89.38 296 LEU B CA 1
ATOM 4758 C C . LEU B 1 296 ? -0.301 30.078 -12.445 1 89.38 296 LEU B C 1
ATOM 4760 O O . LEU B 1 296 ? 0.707 30.406 -11.82 1 89.38 296 LEU B O 1
ATOM 4764 N N . VAL B 1 297 ? -0.414 30.156 -13.766 1 87.12 297 VAL B N 1
ATOM 4765 C CA . VAL B 1 297 ? 0.607 30.797 -14.578 1 87.12 297 VAL B CA 1
ATOM 4766 C C . VAL B 1 297 ? -0.026 31.922 -15.414 1 87.12 297 VAL B C 1
ATOM 4768 O O . VAL B 1 297 ? -0.782 31.656 -16.344 1 87.12 297 VAL B O 1
ATOM 4771 N N . PRO B 1 298 ? 0.181 33.156 -15.078 1 87.56 298 PRO B N 1
ATOM 4772 C CA . PRO B 1 298 ? 1.141 33.531 -14.039 1 87.56 298 PRO B CA 1
ATOM 4773 C C . PRO B 1 298 ? 0.551 33.438 -12.633 1 87.56 298 PRO B C 1
ATOM 4775 O O . PRO B 1 298 ? -0.67 33.5 -12.469 1 87.56 298 PRO B O 1
ATOM 4778 N N . GLU B 1 299 ? 1.415 33.375 -11.641 1 87.88 299 GLU B N 1
ATOM 4779 C CA . GLU B 1 299 ? 0.989 33.375 -10.242 1 87.88 299 GLU B CA 1
ATOM 4780 C C . GLU B 1 299 ? 0.415 34.75 -9.859 1 87.88 299 GLU B C 1
ATOM 4782 O O . GLU B 1 299 ? 1.048 35.781 -10.086 1 87.88 299 GLU B O 1
ATOM 4787 N N . PRO B 1 300 ? -0.752 34.688 -9.297 1 81.38 300 PRO B N 1
ATOM 4788 C CA . PRO B 1 300 ? -1.275 35.969 -8.836 1 81.38 300 PRO B CA 1
ATOM 4789 C C . PRO B 1 300 ? -0.405 36.594 -7.758 1 81.38 300 PRO B C 1
ATOM 4791 O O . PRO B 1 300 ? 0.17 35.906 -6.926 1 81.38 300 PRO B O 1
ATOM 4794 N N . PRO B 1 301 ? -0.39 37.938 -7.836 1 75.5 301 PRO B N 1
ATOM 4795 C CA . PRO B 1 301 ? 0.458 38.625 -6.863 1 75.5 301 PRO B CA 1
ATOM 4796 C C . PRO B 1 301 ? -0.062 38.5 -5.434 1 75.5 301 PRO B C 1
ATOM 4798 O O . PRO B 1 301 ? 0.727 38.5 -4.484 1 75.5 301 PRO B O 1
ATOM 4801 N N . GLU B 1 302 ? -1.455 38.562 -5.387 1 70.94 302 GLU B N 1
ATOM 4802 C CA . GLU B 1 302 ? -2.037 38.438 -4.051 1 70.94 302 GLU B CA 1
ATOM 4803 C C . GLU B 1 302 ? -2.74 37.094 -3.875 1 70.94 3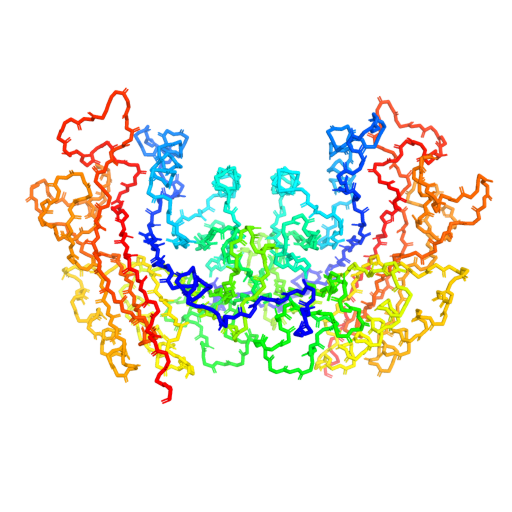02 GLU B C 1
ATOM 4805 O O . GLU B 1 302 ? -3.348 36.594 -4.816 1 70.94 302 GLU B O 1
ATOM 4810 N N . PHE B 1 303 ? -2.557 36.688 -2.674 1 67.25 303 PHE B N 1
ATOM 4811 C CA . PHE B 1 303 ? -3.207 35.438 -2.256 1 67.25 303 PHE B CA 1
ATOM 4812 C C . PHE B 1 303 ? -4.723 35.562 -2.381 1 67.25 303 PHE B C 1
ATOM 4814 O O . PHE B 1 303 ? -5.301 36.594 -2.018 1 67.25 303 PHE B O 1
ATOM 4821 N N . SER B 1 304 ? -5.32 34.625 -3.229 1 68.62 304 SER B N 1
ATOM 4822 C CA . SER B 1 304 ? -6.777 34.562 -3.289 1 68.62 304 SER B CA 1
ATOM 4823 C C . SER B 1 304 ? -7.277 33.156 -3.037 1 68.62 304 SER B C 1
ATOM 4825 O O . SER B 1 304 ? -6.766 32.188 -3.619 1 68.62 304 SER B O 1
ATOM 4827 N N . THR B 1 305 ? -8.234 33.062 -2.125 1 66.5 305 THR B N 1
ATOM 4828 C CA . THR B 1 305 ? -8.812 31.781 -1.772 1 66.5 305 THR B CA 1
ATOM 4829 C C . THR B 1 305 ? -9.539 31.156 -2.969 1 66.5 305 THR B C 1
ATOM 4831 O O . THR B 1 305 ? -9.742 29.953 -3.018 1 66.5 305 THR B O 1
ATOM 4834 N N . THR B 1 306 ? -9.758 31.922 -3.965 1 69.75 306 THR B N 1
ATOM 4835 C CA . THR B 1 306 ? -10.516 31.422 -5.105 1 69.75 306 THR B CA 1
ATOM 4836 C C . THR B 1 306 ? -9.594 30.75 -6.113 1 69.75 306 THR B C 1
ATOM 4838 O O . THR B 1 306 ? -10.055 30.016 -6.996 1 69.75 306 THR B O 1
ATOM 4841 N N . SER B 1 307 ? -8.367 30.953 -5.836 1 78.31 307 SER B N 1
ATOM 4842 C CA . SER B 1 307 ? -7.453 30.453 -6.855 1 78.31 307 SER B CA 1
ATOM 4843 C C . SER B 1 307 ? -6.645 29.266 -6.344 1 78.31 307 SER B C 1
ATOM 4845 O O . SER B 1 307 ? -5.836 28.703 -7.078 1 78.31 307 SER B O 1
ATOM 4847 N N . LEU B 1 308 ? -6.934 28.844 -5.176 1 84.94 308 LEU B N 1
ATOM 4848 C CA . LEU B 1 308 ? -6.066 27.828 -4.586 1 84.94 308 LEU B CA 1
ATOM 4849 C C . LEU B 1 308 ? -6.488 26.438 -5.023 1 84.94 308 LEU B C 1
ATOM 4851 O O . LEU B 1 308 ? -7.656 26.203 -5.348 1 84.94 308 LEU B O 1
ATOM 4855 N N . PRO B 1 309 ? -5.504 25.562 -5.008 1 92.12 309 PRO B N 1
ATOM 4856 C CA . PRO B 1 309 ? -5.777 24.234 -5.551 1 92.12 309 PRO B CA 1
ATOM 4857 C C . PRO B 1 309 ? -6.594 23.375 -4.602 1 92.12 309 PRO B C 1
ATOM 4859 O O . PRO B 1 309 ? -7.027 22.281 -4.973 1 92.12 309 PRO B O 1
ATOM 4862 N N . SER B 1 310 ? -6.781 23.688 -3.434 1 93.94 310 SER B N 1
ATOM 4863 C CA . SER B 1 310 ? -7.613 23.031 -2.43 1 93.94 310 SER B CA 1
ATOM 4864 C C . SER B 1 310 ? -8.266 24.062 -1.501 1 93.94 310 SER B C 1
ATOM 4866 O O . SER B 1 310 ? -7.898 25.234 -1.507 1 93.94 310 SER B O 1
ATOM 4868 N N . ASP B 1 311 ? -9.273 23.609 -0.768 1 92.19 311 ASP B N 1
ATOM 4869 C CA . ASP B 1 311 ? -9.898 24.484 0.228 1 92.19 311 ASP B CA 1
ATOM 4870 C C . ASP B 1 311 ? -9.102 24.469 1.533 1 92.19 311 ASP B C 1
ATOM 4872 O O . ASP B 1 311 ? -9.477 25.141 2.496 1 92.19 311 ASP B O 1
ATOM 4876 N N . HIS B 1 312 ? -8.07 23.719 1.623 1 95.44 312 HIS B N 1
ATOM 4877 C CA . HIS B 1 312 ? -7.086 23.734 2.701 1 95.44 312 HIS B CA 1
ATOM 4878 C C . HIS B 1 312 ? -5.73 24.234 2.203 1 95.44 312 HIS B C 1
ATOM 4880 O O . HIS B 1 312 ? -5.316 23.906 1.088 1 95.44 312 HIS B O 1
ATOM 4886 N N . LEU B 1 313 ? -5.039 24.984 3.045 1 94.94 313 LEU B N 1
ATOM 4887 C CA . LEU B 1 313 ? -3.625 25.25 2.803 1 94.94 313 LEU B CA 1
ATOM 4888 C C . LEU B 1 313 ? -2.768 24.078 3.252 1 94.94 313 LEU B C 1
ATOM 4890 O O . LEU B 1 313 ? -2.984 23.516 4.332 1 94.94 313 LEU B O 1
ATOM 4894 N N . PRO B 1 314 ? -1.794 23.656 2.4 1 97.5 314 PRO B N 1
ATOM 4895 C CA . PRO B 1 314 ? -0.842 22.656 2.877 1 97.5 314 PRO B CA 1
ATOM 4896 C C . PRO B 1 314 ? -0.009 23.141 4.059 1 97.5 314 PRO B C 1
ATOM 4898 O O . PRO B 1 314 ? 0.389 24.312 4.098 1 97.5 314 PRO B O 1
ATOM 4901 N N . VAL B 1 315 ? 0.216 22.281 5.031 1 98.81 315 VAL B N 1
ATOM 4902 C CA . VAL B 1 315 ? 1.157 22.531 6.117 1 98.81 315 VAL B CA 1
ATOM 4903 C C . VAL B 1 315 ? 2.504 21.891 5.793 1 98.81 315 VAL B C 1
ATOM 4905 O O . VAL B 1 315 ? 2.584 20.672 5.582 1 98.81 315 VAL B O 1
ATOM 4908 N N . ILE B 1 316 ? 3.523 22.688 5.691 1 98.88 316 ILE B N 1
ATOM 4909 C CA . ILE B 1 316 ? 4.883 22.234 5.43 1 98.88 316 ILE B CA 1
ATOM 4910 C C . ILE B 1 316 ? 5.711 22.312 6.707 1 98.88 316 ILE B C 1
ATOM 4912 O O . ILE B 1 316 ? 5.875 23.391 7.281 1 98.88 316 ILE B O 1
ATOM 4916 N N . VAL B 1 317 ? 6.219 21.188 7.164 1 98.88 317 VAL B N 1
ATOM 4917 C CA . VAL B 1 317 ? 6.988 21.141 8.406 1 98.88 317 VAL B CA 1
ATOM 4918 C C . VAL B 1 317 ? 8.367 20.531 8.133 1 98.88 317 VAL B C 1
ATOM 4920 O O . VAL B 1 317 ? 8.477 19.469 7.527 1 98.88 317 VAL B O 1
ATOM 4923 N N . THR B 1 318 ? 9.414 21.203 8.547 1 98.69 318 THR B N 1
ATOM 4924 C CA . THR B 1 318 ? 10.758 20.641 8.484 1 98.69 318 THR B CA 1
ATOM 4925 C C . THR B 1 318 ? 11.141 20.016 9.82 1 98.69 318 THR B C 1
ATOM 4927 O O . THR B 1 318 ? 11.023 20.641 10.875 1 98.69 318 THR B O 1
ATOM 4930 N N . ILE B 1 319 ? 11.562 18.75 9.766 1 98.62 319 ILE B N 1
ATOM 4931 C CA . ILE B 1 319 ? 12.008 18.094 10.992 1 98.62 319 ILE B CA 1
ATOM 4932 C C . ILE B 1 319 ? 13.414 17.547 10.797 1 98.62 319 ILE B C 1
ATOM 4934 O O . ILE B 1 319 ? 13.852 17.312 9.672 1 98.62 319 ILE B O 1
ATOM 4938 N N . ALA B 1 320 ? 14.102 17.391 11.906 1 97.56 320 ALA B N 1
ATOM 4939 C CA . ALA B 1 320 ? 15.43 16.797 11.914 1 97.56 320 ALA B CA 1
ATOM 4940 C C . ALA B 1 320 ? 15.555 15.75 13.023 1 97.56 320 ALA B C 1
ATOM 4942 O O . ALA B 1 320 ? 15.047 15.938 14.125 1 97.56 320 ALA B O 1
ATOM 4943 N N . ARG B 1 321 ? 16.172 14.641 12.672 1 95.5 321 ARG B N 1
ATOM 4944 C CA . ARG B 1 321 ? 16.391 13.609 13.688 1 95.5 321 ARG B CA 1
ATOM 4945 C C . ARG B 1 321 ? 17.328 14.117 14.781 1 95.5 321 ARG B C 1
ATOM 4947 O O . ARG B 1 321 ? 18.344 14.742 14.492 1 95.5 321 ARG B O 1
ATOM 4954 N N . ARG B 1 322 ? 16.906 13.828 15.969 1 92.75 322 ARG B N 1
ATOM 4955 C CA . ARG B 1 322 ? 17.766 14.164 17.094 1 92.75 322 ARG B CA 1
ATOM 4956 C C . ARG B 1 322 ? 18.906 13.156 17.234 1 92.75 322 ARG B C 1
ATOM 4958 O O . ARG B 1 322 ? 18.719 11.961 16.984 1 92.75 322 ARG B O 1
ATOM 4965 N N . PRO B 1 323 ? 20.016 13.672 17.578 1 81.62 323 PRO B N 1
ATOM 4966 C CA . PRO B 1 323 ? 21.094 12.711 17.844 1 81.62 323 PRO B CA 1
ATOM 4967 C C . PRO B 1 323 ? 20.766 11.742 18.969 1 81.62 323 PRO B C 1
ATOM 4969 O O . PRO B 1 323 ? 20.062 12.109 19.922 1 81.62 323 PRO B O 1
ATOM 4972 N N . VAL B 1 324 ? 20.828 10.414 18.719 1 67.56 324 VAL B N 1
ATOM 4973 C CA . VAL B 1 324 ? 20.672 9.438 19.797 1 67.56 324 VAL B CA 1
ATOM 4974 C C . VAL B 1 324 ? 21.766 9.625 20.828 1 67.56 324 VAL B C 1
ATOM 4976 O O . VAL B 1 324 ? 22.953 9.688 20.5 1 67.56 324 VAL B O 1
ATOM 4979 N N . PRO B 1 325 ? 21.328 10.016 22.109 1 54.5 325 PRO B N 1
ATOM 4980 C CA . PRO B 1 325 ? 22.406 10.172 23.094 1 54.5 325 PRO B CA 1
ATOM 4981 C C . PRO B 1 325 ? 23.391 9.008 23.078 1 54.5 325 PRO B C 1
ATOM 4983 O O . PRO B 1 325 ? 22.984 7.852 22.922 1 54.5 325 PRO B O 1
ATOM 4986 N N . GLN B 1 326 ? 24.609 9.219 22.703 1 42.53 326 GLN B N 1
ATOM 4987 C CA . GLN B 1 326 ? 25.641 8.203 22.922 1 42.53 326 GLN B CA 1
ATOM 4988 C C . GLN B 1 326 ? 25.609 7.703 24.375 1 42.53 326 GLN B C 1
ATOM 4990 O O . GLN B 1 326 ? 25.281 8.453 25.281 1 42.53 326 GLN B O 1
#